Protein AF-A0A8J6RY42-F1 (afdb_monomer)

Solvent-accessible surface area (backbone atoms only — not comparable to full-atom values): 26433 Å² total; per-residue (Å²): 129,59,73,69,58,54,54,53,49,52,54,53,62,71,69,43,53,71,68,56,47,50,53,49,51,55,52,46,40,74,73,33,68,67,54,31,52,54,47,61,75,73,47,91,70,58,64,72,60,50,73,63,55,78,85,53,70,68,60,52,53,48,51,52,50,54,50,51,51,50,52,55,53,48,55,57,53,58,75,72,56,87,81,61,94,65,78,76,63,89,75,69,76,57,59,70,60,52,53,50,53,62,56,40,70,74,48,46,48,71,54,28,33,58,48,25,48,48,48,38,50,54,53,33,53,54,33,69,76,46,98,63,91,75,60,49,70,61,34,23,49,24,39,38,51,25,17,52,32,55,38,67,64,69,65,58,66,83,71,42,50,66,60,52,52,55,47,58,59,49,67,72,39,71,41,49,84,44,84,57,39,48,57,22,44,52,51,16,53,54,57,51,47,83,51,73,69,40,41,56,51,51,38,60,50,40,76,74,46,89,54,90,61,30,63,59,54,39,22,51,42,25,52,76,65,67,36,62,67,61,18,49,57,45,42,70,74,55,68,83,51,74,67,44,35,49,53,54,18,49,52,27,48,74,74,65,38,62,65,59,19,50,50,35,48,50,49,50,53,52,50,59,71,65,48,75,72,72,58,80,92,68,66,52,93,84,72,62,80,66,50,75,61,45,69,68,36,64,60,59,53,53,49,33,51,50,24,55,74,71,66,36,59,68,62,23,41,54,42,52,51,49,42,25,64,53,23,75,36,41,57,65,60,50,51,55,45,46,57,44,22,57,74,73,72,48,32,76,64,53,49,56,52,48,55,59,40,12,61,86,37,66,53,35,42,35,50,42,25,54,73,74,62,37,53,67,61,23,50,50,54,39,58,77,41,64,87,46,82,90,41,51,66,44,34,50,53,40,24,63,72,28,39,90,84,40,44,69,58,17,43,51,48,36,50,52,51,25,49,57,24,49,72,68,72,43,66,70,35,24,49,53,18,34,54,36,48,48,54,44,44,48,44,25,50,73,73,67,63,34,60,66,60,40,53,49,53,57,49,49,55,52,65,76,45,73,84,42,61,62,48,54,57,52,48,66,84,110

Secondary structure (DSSP, 8-state):
--HHHHHHHHHHHHHS-HHHHHHHHHHHHHH-HHHHHHHHHHS---HHHHTTS---HHHHHHHHHHHHHHHHHHHHHHTT-TT------TT---HHHHHHHHHHTTS-HHHHHHHHHHHHHHHHHHHHHS----SHHHHHHHHHHHHHHHHHTT--HHHHHHHHHHHHHHTTSGGGGSTTHHHHHHHHHHHH--SHHHHHHHHHHHTT---TTHHHHHHHHHHHTT-HHHHHHHHHH---SHHHHHHHHHHHHHTT-HHHHHHHHHHHHHHHHHS-PPPGGG--TTTS--GGGGGG-HHHHHHHHHHHHHT-HHHHHHHHHHHHHHS---HHHHHHHHHHHHHHT-HHHHHHHHHHHHTT-HHHHHHHHHHTT-HHHHHHHHHHTTT-GGGHHHHHHHHHHHTTTSHHHHHHHHHHHHHHHHHT-SHHHHHHHHHHHHHHHHIIIIIS--HHHHHHHHHHHHHH-TT-HHHHHHGGG-

Radius of gyration: 33.32 Å; Cα contacts (8 Å, |Δi|>4): 434; chains: 1; bounding box: 66×70×90 Å

Mean predicted aligned error: 9.35 Å

Structure (mmCIF, N/CA/C/O backbone):
data_AF-A0A8J6RY42-F1
#
_entry.id   AF-A0A8J6RY42-F1
#
loop_
_atom_site.group_PDB
_atom_site.id
_atom_site.type_symbol
_atom_site.label_atom_id
_atom_site.label_alt_id
_atom_site.label_comp_id
_atom_site.label_asym_id
_atom_site.label_entity_id
_atom_site.label_seq_id
_atom_site.pdbx_PDB_ins_code
_atom_site.Cartn_x
_atom_site.Cartn_y
_atom_site.Cartn_z
_atom_site.occupancy
_atom_site.B_iso_or_equiv
_atom_site.auth_seq_id
_atom_site.auth_comp_id
_atom_site.auth_asym_id
_atom_site.auth_atom_id
_atom_site.pdbx_PDB_model_num
ATOM 1 N N . MET A 1 1 ? 4.044 40.473 21.840 1.00 55.53 1 MET A N 1
ATOM 2 C CA . MET A 1 1 ? 4.319 41.115 23.145 1.00 55.53 1 MET A CA 1
ATOM 3 C C . MET A 1 1 ? 5.813 41.339 23.256 1.00 55.53 1 MET A C 1
ATOM 5 O O . MET A 1 1 ? 6.560 40.409 22.977 1.00 55.53 1 MET A O 1
ATOM 9 N N . ASP A 1 2 ? 6.252 42.542 23.623 1.00 74.31 2 ASP A N 1
ATOM 10 C CA . ASP A 1 2 ? 7.670 42.804 23.901 1.00 74.31 2 ASP A CA 1
ATOM 11 C C . ASP A 1 2 ? 8.119 41.968 25.107 1.00 74.31 2 ASP A C 1
ATOM 13 O O . ASP A 1 2 ? 7.353 41.820 26.061 1.00 74.31 2 ASP A O 1
ATOM 17 N N . ALA A 1 3 ? 9.352 41.449 25.106 1.00 71.88 3 ALA A N 1
ATOM 18 C CA . ALA A 1 3 ? 9.862 40.565 26.167 1.00 71.88 3 ALA A CA 1
ATOM 19 C C . ALA A 1 3 ? 9.636 41.128 27.589 1.00 71.88 3 ALA A C 1
ATOM 21 O O . ALA A 1 3 ? 9.275 40.393 28.504 1.00 71.88 3 ALA A O 1
ATOM 22 N N . ASN A 1 4 ? 9.719 42.453 27.747 1.00 75.50 4 ASN A N 1
ATOM 23 C CA . ASN A 1 4 ? 9.466 43.141 29.017 1.00 75.50 4 ASN A CA 1
ATOM 24 C C . ASN A 1 4 ? 8.006 43.047 29.501 1.00 75.50 4 ASN A C 1
ATOM 26 O O . ASN A 1 4 ? 7.762 43.033 30.706 1.00 75.50 4 ASN A O 1
ATOM 30 N N . THR A 1 5 ? 7.031 42.973 28.590 1.00 75.69 5 THR A N 1
ATOM 31 C CA . THR A 1 5 ? 5.607 42.831 28.950 1.00 75.69 5 THR A CA 1
ATOM 32 C C . THR A 1 5 ? 5.255 41.420 29.414 1.00 75.69 5 THR A C 1
ATOM 34 O O . THR A 1 5 ? 4.429 41.282 30.312 1.00 75.69 5 THR A O 1
ATOM 37 N N . SER A 1 6 ? 5.923 40.388 28.881 1.00 82.75 6 SER A N 1
ATOM 38 C CA . SER A 1 6 ? 5.741 39.002 29.342 1.00 82.75 6 SER A CA 1
ATOM 39 C C . SER A 1 6 ? 6.240 38.835 30.777 1.00 82.75 6 SER A C 1
ATOM 41 O O . SER A 1 6 ? 5.517 38.338 31.635 1.00 82.75 6 SER A O 1
ATOM 43 N N . THR A 1 7 ? 7.437 39.354 31.074 1.00 88.44 7 THR A N 1
ATOM 44 C CA . THR A 1 7 ? 8.045 39.247 32.409 1.00 88.44 7 THR A CA 1
ATOM 45 C C . THR A 1 7 ? 7.252 39.994 33.484 1.00 88.44 7 THR A C 1
ATOM 47 O O . THR A 1 7 ? 7.111 39.500 34.600 1.00 88.44 7 THR A O 1
ATOM 50 N N . ALA A 1 8 ? 6.703 41.171 33.165 1.00 88.38 8 ALA A N 1
ATOM 51 C CA . ALA A 1 8 ? 5.880 41.926 34.109 1.00 88.38 8 ALA A CA 1
ATOM 52 C C . ALA A 1 8 ? 4.547 41.219 34.418 1.00 88.38 8 ALA A C 1
ATOM 54 O O . ALA A 1 8 ? 4.110 41.212 35.570 1.00 88.38 8 ALA A O 1
ATOM 55 N N . LEU A 1 9 ? 3.919 40.601 33.409 1.00 86.12 9 LEU A N 1
ATOM 56 C CA . LEU A 1 9 ? 2.685 39.834 33.582 1.00 86.12 9 LEU A CA 1
ATOM 57 C C . LEU A 1 9 ? 2.920 38.576 34.425 1.00 86.12 9 LEU A C 1
ATOM 59 O O . LEU A 1 9 ? 2.167 38.330 35.362 1.00 86.12 9 LEU A O 1
ATOM 63 N N . GLU A 1 10 ? 3.987 37.824 34.148 1.00 91.06 10 GLU A N 1
ATOM 64 C CA . GLU A 1 10 ? 4.369 36.656 34.949 1.00 91.06 10 GLU A CA 1
ATOM 65 C C . GLU A 1 10 ? 4.585 37.033 36.416 1.00 91.06 10 GLU A C 1
ATOM 67 O O . GLU A 1 10 ? 3.999 36.418 37.307 1.00 91.06 10 GLU A O 1
ATOM 72 N N . GLN A 1 11 ? 5.358 38.089 36.687 1.00 92.56 11 GLN A N 1
ATOM 73 C CA . GLN A 1 11 ? 5.593 38.565 38.053 1.00 92.56 11 GLN A CA 1
ATOM 74 C C . GLN A 1 11 ? 4.293 38.967 38.757 1.00 92.56 11 GLN A C 1
ATOM 76 O O . GLN A 1 11 ? 4.109 38.634 39.928 1.00 92.56 11 GLN A O 1
ATOM 81 N N . ALA A 1 12 ? 3.381 39.640 38.049 1.00 91.75 12 ALA A N 1
ATOM 82 C CA . ALA A 1 12 ? 2.083 40.022 38.591 1.00 91.75 12 ALA A CA 1
ATOM 83 C C . ALA A 1 12 ? 1.212 38.800 38.919 1.00 91.75 12 ALA A C 1
ATOM 85 O O . ALA A 1 12 ? 0.668 38.731 40.017 1.00 91.75 12 ALA A O 1
ATOM 86 N N . LEU A 1 13 ? 1.125 37.818 38.014 1.00 92.00 13 LEU A N 1
ATOM 87 C CA . LEU A 1 13 ? 0.364 36.582 38.230 1.00 92.00 13 LEU A CA 1
ATOM 88 C C . LEU A 1 13 ? 0.940 35.749 39.382 1.00 92.00 13 LEU A C 1
ATOM 90 O O . LEU A 1 13 ? 0.184 35.206 40.181 1.00 92.00 13 LEU A O 1
ATOM 94 N N . THR A 1 14 ? 2.269 35.698 39.514 1.00 94.00 14 THR A N 1
ATOM 95 C CA . THR A 1 14 ? 2.946 34.941 40.585 1.00 94.00 14 THR A CA 1
ATOM 96 C C . THR A 1 14 ? 2.778 35.598 41.959 1.00 94.00 14 THR A C 1
ATOM 98 O O . THR A 1 14 ? 2.860 34.929 42.986 1.00 94.00 14 THR A O 1
ATOM 101 N N . ALA A 1 15 ? 2.552 36.914 41.992 1.00 94.12 15 ALA A N 1
ATOM 102 C CA . ALA A 1 15 ? 2.327 37.674 43.218 1.00 94.12 15 ALA A CA 1
ATOM 103 C C . ALA A 1 15 ? 0.862 37.655 43.697 1.00 94.12 15 ALA A C 1
ATOM 105 O O . ALA A 1 15 ? 0.603 38.053 44.835 1.00 94.12 15 ALA A O 1
ATOM 106 N N . MET A 1 16 ? -0.088 37.218 42.860 1.00 96.31 16 MET A N 1
ATOM 107 C CA . MET A 1 16 ? -1.500 37.102 43.239 1.00 96.31 16 MET A CA 1
ATOM 108 C C . MET A 1 16 ? -1.705 35.986 44.263 1.00 96.31 16 MET A C 1
ATOM 110 O O . MET A 1 16 ? -1.094 34.919 44.191 1.00 96.31 16 MET A O 1
ATOM 114 N N . SER A 1 17 ? -2.626 36.197 45.203 1.00 95.88 17 SER A N 1
ATOM 115 C CA . SER A 1 17 ? -3.107 35.101 46.041 1.00 95.88 17 SER A CA 1
ATOM 116 C C . SER A 1 17 ? -3.856 34.062 45.197 1.00 95.88 17 SER A C 1
ATOM 118 O O . SER A 1 17 ? -4.417 34.379 44.147 1.00 95.88 17 SER A O 1
ATOM 120 N N . HIS A 1 18 ? -3.944 32.818 45.681 1.00 90.25 18 HIS A N 1
ATOM 121 C CA . HIS A 1 18 ? -4.693 31.763 44.984 1.00 90.25 18 HIS A CA 1
ATOM 122 C C . HIS A 1 18 ? -6.144 32.168 44.673 1.00 90.25 18 HIS A C 1
ATOM 124 O O . HIS A 1 18 ? -6.662 31.818 43.618 1.00 90.25 18 HIS A O 1
ATOM 130 N N . GLN A 1 19 ? -6.795 32.929 45.562 1.00 89.81 19 GLN A N 1
ATOM 131 C CA . GLN A 1 19 ? -8.170 33.385 45.355 1.00 89.81 19 GLN A CA 1
ATOM 132 C C . GLN A 1 19 ? -8.270 34.449 44.255 1.00 89.81 19 GLN A C 1
ATOM 134 O O . GLN A 1 19 ? -9.203 34.419 43.456 1.00 89.81 19 GLN A O 1
ATOM 139 N N . GLU A 1 20 ? -7.324 35.389 44.206 1.00 89.94 20 GLU A N 1
ATOM 140 C CA . GLU A 1 20 ? -7.275 36.421 43.164 1.00 89.94 20 GLU A CA 1
ATOM 141 C C . GLU A 1 20 ? -6.980 35.806 41.800 1.00 89.94 20 GLU A C 1
ATOM 143 O O . GLU A 1 20 ? -7.658 36.134 40.828 1.00 89.94 20 GLU A O 1
ATOM 148 N N . LEU A 1 21 ? -6.039 34.860 41.751 1.00 93.25 21 LEU A N 1
ATOM 149 C CA . LEU A 1 21 ? -5.715 34.124 40.536 1.00 93.25 21 LEU A CA 1
ATOM 150 C C . LEU A 1 21 ? -6.915 33.302 40.052 1.00 93.25 21 LEU A C 1
ATOM 152 O O . LEU A 1 21 ? -7.262 33.364 38.877 1.00 93.25 21 LEU A O 1
ATOM 156 N N . LEU A 1 22 ? -7.602 32.591 40.953 1.00 88.06 22 LEU A N 1
ATOM 157 C CA . LEU A 1 22 ? -8.802 31.829 40.609 1.00 88.06 22 LEU A CA 1
ATOM 158 C C . LEU A 1 22 ? -9.918 32.736 40.074 1.00 88.06 22 LEU A C 1
ATOM 160 O O . LEU A 1 22 ? -10.519 32.429 39.049 1.00 88.06 22 LEU A O 1
ATOM 164 N N . ASN A 1 23 ? -10.175 33.872 40.726 1.00 89.12 23 ASN A N 1
ATOM 165 C CA . ASN A 1 23 ? -11.180 34.831 40.270 1.00 89.12 23 ASN A CA 1
ATOM 166 C C . ASN A 1 23 ? -10.819 35.431 38.904 1.00 89.12 23 ASN A C 1
ATOM 168 O O . ASN A 1 23 ? -11.701 35.611 38.066 1.00 89.12 23 ASN A O 1
ATOM 172 N N . LEU A 1 24 ? -9.537 35.724 38.669 1.00 91.50 24 LEU A N 1
ATOM 173 C CA . LEU A 1 24 ? -9.050 36.201 37.378 1.00 91.50 24 LEU A CA 1
ATOM 174 C C . LEU A 1 24 ? -9.250 35.140 36.294 1.00 91.50 24 LEU A C 1
ATOM 176 O O . LEU A 1 24 ? -9.774 35.463 35.235 1.00 91.50 24 LEU A O 1
ATOM 180 N N . ILE A 1 25 ? -8.899 33.883 36.573 1.00 90.62 25 ILE A N 1
ATOM 181 C CA . ILE A 1 25 ? -9.098 32.754 35.657 1.00 90.62 25 ILE A CA 1
ATOM 182 C C . ILE A 1 25 ? -10.587 32.574 35.335 1.00 90.62 25 ILE A C 1
ATOM 184 O O . ILE A 1 25 ? -10.945 32.475 34.164 1.00 90.62 25 ILE A O 1
ATOM 188 N N . ILE A 1 26 ? -11.469 32.594 36.341 1.00 83.81 26 ILE A N 1
ATOM 189 C CA . ILE A 1 26 ? -12.925 32.509 36.141 1.00 83.81 26 ILE A CA 1
ATOM 190 C C . ILE A 1 26 ? -13.407 33.665 35.259 1.00 83.81 26 ILE A C 1
ATOM 192 O O . ILE A 1 26 ? -14.120 33.438 34.284 1.00 83.81 26 ILE A O 1
ATOM 196 N N . ASN A 1 27 ? -12.980 34.894 35.547 1.00 86.06 27 ASN A N 1
ATOM 197 C CA . ASN A 1 27 ? -13.399 36.066 34.785 1.00 86.06 27 ASN A CA 1
ATOM 198 C C . ASN A 1 27 ? -12.903 36.007 33.331 1.00 86.06 27 ASN A C 1
ATOM 200 O O . ASN A 1 27 ? -13.699 36.139 32.404 1.00 86.06 27 ASN A O 1
ATOM 204 N N . LEU A 1 28 ? -11.619 35.709 33.118 1.00 85.75 28 LEU A N 1
ATOM 205 C CA . LEU A 1 28 ? -11.042 35.558 31.782 1.00 85.75 28 LEU A CA 1
ATOM 206 C C . L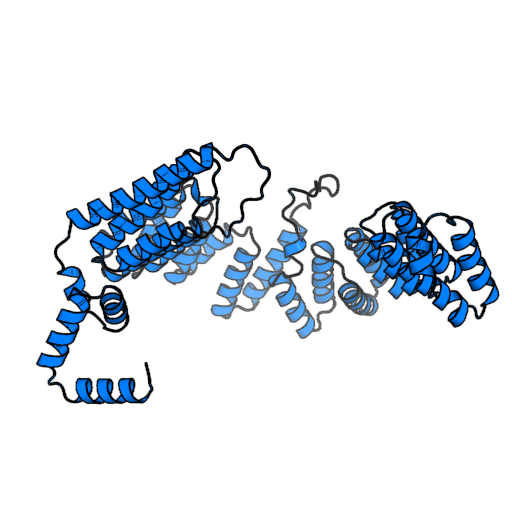EU A 1 28 ? -11.719 34.427 31.008 1.00 85.75 28 LEU A C 1
ATOM 208 O O . LEU A 1 28 ? -12.093 34.625 29.861 1.00 85.75 28 LEU A O 1
ATOM 212 N N . SER A 1 29 ? -11.974 33.279 31.642 1.00 76.94 29 SER A N 1
ATOM 213 C CA . SER A 1 29 ? -12.685 32.170 30.991 1.00 76.94 29 SER A CA 1
ATOM 214 C C . SER A 1 29 ? -14.130 32.521 30.624 1.00 76.94 29 SER A C 1
ATOM 216 O O . SER A 1 29 ? -14.667 31.967 29.665 1.00 76.94 29 SER A O 1
ATOM 218 N N . SER A 1 30 ? -14.771 33.452 31.336 1.00 66.56 30 SER A N 1
ATOM 219 C CA . SER A 1 30 ? -16.119 33.924 31.003 1.00 66.56 30 SER A CA 1
ATOM 220 C C . SER A 1 30 ? -16.152 34.882 29.807 1.00 66.56 30 SER A C 1
ATOM 222 O O . SER A 1 30 ? -17.160 34.916 29.105 1.00 66.56 30 SER A O 1
ATOM 224 N N . ILE A 1 31 ? -15.056 35.605 29.557 1.00 74.56 31 ILE A N 1
ATOM 225 C CA . ILE A 1 31 ? -14.965 36.657 28.534 1.00 74.56 31 ILE A CA 1
ATOM 226 C C . ILE A 1 31 ? -14.296 36.149 27.248 1.00 74.56 31 ILE A C 1
ATOM 228 O O . ILE A 1 31 ? -14.751 36.483 26.160 1.00 74.56 31 ILE A O 1
ATOM 232 N N . GLU A 1 32 ? -13.254 35.325 27.364 1.00 83.81 32 GLU A N 1
ATOM 233 C CA . GLU A 1 32 ? -12.395 34.914 26.249 1.00 83.81 32 GLU A CA 1
ATOM 234 C C . GLU A 1 32 ? -12.536 33.409 25.972 1.00 83.81 32 GLU A C 1
ATOM 236 O O . GLU A 1 32 ? -12.122 32.565 26.776 1.00 83.81 32 GLU A O 1
ATOM 241 N N . ALA A 1 33 ? -13.111 33.062 24.815 1.00 63.72 33 ALA A N 1
ATOM 242 C CA . ALA A 1 33 ? -13.349 31.671 24.419 1.00 63.72 33 ALA A CA 1
ATOM 243 C C . ALA A 1 33 ? -12.039 30.878 24.257 1.00 63.72 33 ALA A C 1
ATOM 245 O O . ALA A 1 33 ? -11.933 29.759 24.761 1.00 63.72 33 ALA A O 1
ATOM 246 N N . ASP A 1 34 ? -11.009 31.483 23.656 1.00 63.09 34 ASP A N 1
ATOM 247 C CA . ASP A 1 34 ? -9.692 30.855 23.494 1.00 63.09 34 ASP A CA 1
ATOM 248 C C . ASP A 1 34 ? -9.009 30.580 24.834 1.00 63.09 34 ASP A C 1
ATOM 250 O O . ASP A 1 34 ? -8.434 29.510 25.039 1.00 63.09 34 ASP A O 1
ATOM 254 N N . PHE A 1 35 ? -9.117 31.510 25.787 1.00 77.88 35 PHE A N 1
ATOM 255 C CA . PHE A 1 35 ? -8.577 31.306 27.128 1.00 77.88 35 PHE A CA 1
ATOM 256 C C . PHE A 1 35 ? -9.300 30.165 27.846 1.00 77.88 35 PHE A C 1
ATOM 258 O O . PHE A 1 35 ? -8.651 29.332 28.475 1.00 77.88 35 PHE A O 1
ATOM 265 N N . ARG A 1 36 ? -10.634 30.083 27.722 1.00 77.75 36 ARG A N 1
ATOM 266 C CA . ARG A 1 36 ? -11.413 28.952 28.245 1.00 77.75 36 ARG A CA 1
ATOM 267 C C . ARG A 1 36 ? -10.942 27.635 27.633 1.00 77.75 36 ARG A C 1
ATOM 269 O O . ARG A 1 36 ? -10.712 26.692 28.381 1.00 77.75 36 ARG A O 1
ATOM 276 N N . ARG A 1 37 ? -10.751 27.580 26.313 1.00 67.06 37 ARG A N 1
ATOM 277 C CA . ARG A 1 37 ? -10.263 26.386 25.609 1.00 67.06 37 ARG A CA 1
ATOM 278 C C . ARG A 1 37 ? -8.889 25.946 26.120 1.00 67.06 37 ARG A C 1
ATOM 280 O O . ARG A 1 37 ? -8.731 24.799 26.525 1.00 67.06 37 ARG A O 1
ATOM 287 N N . ILE A 1 38 ? -7.924 26.867 26.191 1.00 72.94 38 ILE A N 1
ATOM 288 C CA . ILE A 1 38 ? -6.573 26.587 26.710 1.00 72.94 38 ILE A CA 1
ATOM 289 C C . ILE A 1 38 ? -6.638 26.125 28.169 1.00 72.94 38 ILE A C 1
ATOM 291 O O . ILE A 1 38 ? -5.948 25.180 28.551 1.00 72.94 38 ILE A O 1
ATOM 295 N N . LEU A 1 39 ? -7.478 26.757 28.988 1.00 81.38 39 LEU A N 1
ATOM 296 C CA . LEU A 1 39 ? -7.656 26.382 30.385 1.00 81.38 39 LEU A CA 1
ATOM 297 C C . LEU A 1 39 ? -8.209 24.957 30.519 1.00 81.38 39 LEU A C 1
ATOM 299 O O . LEU A 1 39 ? -7.649 24.167 31.271 1.00 81.38 39 LEU A O 1
ATOM 303 N N . LEU A 1 40 ? -9.264 24.612 29.777 1.00 66.88 40 LEU A N 1
ATOM 304 C CA . LEU A 1 40 ? -9.854 23.268 29.787 1.00 66.88 40 LEU A CA 1
ATOM 305 C C . LEU A 1 40 ? -8.865 22.202 29.294 1.00 66.88 40 LEU A C 1
ATOM 307 O O . LEU A 1 40 ? -8.843 21.104 29.839 1.00 66.88 40 LEU A O 1
ATOM 311 N N . ALA A 1 41 ? -8.013 22.535 28.321 1.00 66.12 41 ALA A N 1
ATOM 312 C CA . ALA A 1 41 ? -6.989 21.625 27.811 1.00 66.12 41 ALA A CA 1
ATOM 313 C C . ALA A 1 41 ? -5.845 21.364 28.811 1.00 66.12 41 ALA A C 1
ATOM 315 O O . ALA A 1 41 ? -5.214 20.312 28.765 1.00 66.12 41 ALA A O 1
ATOM 316 N N . ASN A 1 42 ? -5.561 22.311 29.712 1.00 76.56 42 ASN A N 1
ATOM 317 C CA . ASN A 1 42 ? -4.405 22.245 30.616 1.00 76.56 42 ASN A CA 1
ATOM 318 C C . ASN A 1 42 ? -4.770 21.976 32.084 1.00 76.56 42 ASN A C 1
ATOM 320 O O . ASN A 1 42 ? -3.884 21.742 32.907 1.00 76.56 42 ASN A O 1
ATOM 324 N N . VAL A 1 43 ? -6.055 22.010 32.440 1.00 79.12 43 VAL A N 1
ATOM 325 C CA . VAL A 1 43 ? -6.535 21.736 33.797 1.00 79.12 43 VAL A CA 1
ATOM 326 C C . VAL A 1 43 ? -7.197 20.363 33.833 1.00 79.12 43 VAL A C 1
ATOM 328 O O . VAL A 1 43 ? -8.210 20.137 33.180 1.00 79.12 43 VAL A O 1
ATOM 331 N N . SER A 1 44 ? -6.670 19.448 34.652 1.00 64.75 44 SER A N 1
ATOM 332 C CA . SER A 1 44 ? -7.326 18.163 34.919 1.00 64.75 44 SER A CA 1
ATOM 333 C C . SER A 1 44 ? -8.612 18.387 35.719 1.00 64.75 44 SER A C 1
ATOM 335 O O . SER A 1 44 ? -8.591 18.506 36.946 1.00 64.75 44 SER A O 1
ATOM 337 N N . ILE A 1 45 ? -9.746 18.475 35.029 1.00 66.50 45 ILE A N 1
ATOM 338 C CA . ILE A 1 45 ? -11.061 18.551 35.668 1.00 66.50 45 ILE A CA 1
ATOM 339 C C . ILE A 1 45 ? -11.432 17.152 36.159 1.00 66.50 45 ILE A C 1
ATOM 341 O O . ILE A 1 45 ? -11.378 16.189 35.398 1.00 66.50 45 ILE A O 1
ATOM 345 N N . SER A 1 46 ? -11.819 17.031 37.433 1.00 60.03 46 SER A N 1
ATOM 346 C CA . SER A 1 46 ? -12.349 15.762 37.947 1.00 60.03 46 SER A CA 1
ATOM 347 C C . SER A 1 46 ? -13.582 15.351 37.125 1.00 60.03 46 SER A C 1
ATOM 349 O O . SER A 1 46 ? -14.485 16.182 36.970 1.00 60.03 46 SER A O 1
ATOM 351 N N . PRO A 1 47 ? -13.689 14.089 36.664 1.00 53.31 47 PRO A N 1
ATOM 352 C CA . PRO A 1 47 ? -14.862 13.584 35.940 1.00 53.31 47 PRO A CA 1
ATOM 353 C C . PRO A 1 47 ? -16.188 13.875 36.658 1.00 53.31 47 PRO A C 1
ATOM 355 O O . PRO A 1 47 ? -17.200 14.169 36.031 1.00 53.31 47 PRO A O 1
ATOM 358 N N . GLN A 1 48 ? -16.161 13.911 37.993 1.00 58.16 48 GLN A N 1
ATOM 359 C CA . GLN A 1 48 ? -17.317 14.218 38.839 1.00 58.16 48 GLN A CA 1
ATOM 360 C C . GLN A 1 48 ? -17.865 15.636 38.623 1.00 58.16 48 GLN A C 1
ATOM 362 O O . GLN A 1 48 ? -19.062 15.851 38.770 1.00 58.16 48 GLN A O 1
ATOM 367 N N . ILE A 1 49 ? -17.013 16.610 38.284 1.00 63.41 49 ILE A N 1
ATOM 368 C CA . ILE A 1 49 ? -17.428 17.997 38.021 1.00 63.41 49 ILE A CA 1
ATOM 369 C C . ILE A 1 49 ? -18.045 18.106 36.623 1.00 63.41 49 ILE A C 1
ATOM 371 O O . ILE A 1 49 ? -19.049 18.796 36.452 1.00 63.41 49 ILE A O 1
ATOM 375 N N . LEU A 1 50 ? -17.487 17.396 35.637 1.00 54.81 50 LEU A N 1
ATOM 376 C CA . LEU A 1 50 ? -18.035 17.345 34.276 1.00 54.81 50 LEU A CA 1
ATOM 377 C C . LEU A 1 50 ? -19.417 16.682 34.254 1.00 54.81 50 LEU A C 1
ATOM 379 O O . LEU A 1 50 ? -20.323 17.185 33.597 1.00 54.81 50 LEU A O 1
ATOM 383 N N . GLN A 1 51 ? -19.606 15.623 35.044 1.00 56.62 51 GLN A N 1
ATOM 384 C CA . GLN A 1 51 ? -20.897 14.947 35.215 1.00 56.62 51 GLN A CA 1
ATOM 385 C C . GLN A 1 51 ? -21.942 15.789 35.973 1.00 56.62 51 GLN A C 1
ATOM 387 O O . GLN A 1 51 ? -23.132 15.493 35.908 1.00 56.62 51 GLN A O 1
ATOM 392 N N . GLN A 1 52 ? -21.522 16.826 36.706 1.00 63.97 52 GLN A N 1
ATOM 393 C CA . GLN A 1 52 ? -22.411 17.695 37.489 1.00 63.97 52 GLN A CA 1
ATOM 394 C C . GLN A 1 52 ? -22.838 18.970 36.753 1.00 63.97 52 GLN A C 1
ATOM 396 O O . GLN A 1 52 ? -23.653 19.727 37.288 1.00 63.97 52 GLN A O 1
ATOM 401 N N . GLN A 1 53 ? -22.314 19.237 35.551 1.00 62.38 53 GLN A N 1
ATOM 402 C CA . GLN A 1 53 ? -22.812 20.358 34.763 1.00 62.38 53 GLN A CA 1
ATOM 403 C C . GLN A 1 53 ? -24.272 20.099 34.372 1.00 62.38 53 GLN A C 1
ATOM 405 O O . GLN A 1 53 ? -24.596 19.013 33.891 1.00 62.38 53 GLN A O 1
ATOM 410 N N . PRO A 1 54 ? -25.177 21.068 34.588 1.00 69.25 54 PRO A N 1
ATOM 411 C CA . PRO A 1 54 ? -26.541 20.918 34.126 1.00 69.25 54 PRO A CA 1
ATOM 412 C C . PRO A 1 54 ? -26.523 20.800 32.603 1.00 69.25 54 PRO A C 1
ATOM 414 O O . PRO A 1 54 ? -25.909 21.626 31.925 1.00 69.25 54 PRO A O 1
ATOM 417 N N . VAL A 1 55 ? -27.224 19.789 32.091 1.00 75.06 55 VAL A N 1
ATOM 418 C CA . VAL A 1 55 ? -27.558 19.667 30.668 1.00 75.06 55 VAL A CA 1
ATOM 419 C C . VAL A 1 55 ? -28.059 21.028 30.191 1.00 75.06 55 VAL A C 1
ATOM 421 O O . VAL A 1 55 ? -28.874 21.659 30.879 1.00 75.06 55 VAL A O 1
ATOM 424 N N . SER A 1 56 ? -27.586 21.487 29.032 1.00 81.06 56 SER A N 1
ATOM 425 C CA . SER A 1 56 ? -28.038 22.745 28.437 1.00 81.06 56 SER A CA 1
ATOM 426 C C . SER A 1 56 ? -28.816 22.470 27.148 1.00 81.06 56 SER A C 1
ATOM 428 O O . SER A 1 56 ? -28.291 22.669 26.048 1.00 81.06 56 SER A O 1
ATOM 430 N N . PRO A 1 57 ? -30.102 22.061 27.239 1.00 86.31 57 PRO A N 1
ATOM 431 C CA . PRO A 1 57 ? -30.881 21.658 26.070 1.00 86.31 57 PRO A CA 1
ATOM 432 C C . PRO A 1 57 ? -30.972 22.742 24.994 1.00 86.31 57 PRO A C 1
ATOM 434 O O . PRO A 1 57 ? -31.143 22.437 23.820 1.00 86.31 57 PRO A O 1
ATOM 437 N N . GLN A 1 58 ? -30.885 24.020 25.381 1.00 90.44 58 GLN A N 1
ATOM 438 C CA . GLN A 1 58 ? -30.929 25.137 24.437 1.00 90.44 58 GLN A CA 1
ATOM 439 C C . GLN A 1 58 ? -29.644 25.256 23.617 1.00 90.44 58 GLN A C 1
ATOM 441 O O . GLN A 1 58 ? -29.726 25.555 22.430 1.00 90.44 58 GLN A O 1
ATOM 446 N N . VAL A 1 59 ? -28.485 25.007 24.234 1.00 90.56 59 VAL A N 1
ATOM 447 C CA . VAL A 1 59 ? -27.191 25.066 23.547 1.00 90.56 59 VAL A CA 1
ATOM 448 C C . VAL A 1 59 ? -27.071 23.891 22.584 1.00 90.56 59 VAL A C 1
ATOM 450 O O . VAL A 1 59 ? -26.845 24.120 21.402 1.00 90.56 59 VAL A O 1
ATOM 453 N N . VAL A 1 60 ? -27.348 22.663 23.035 1.00 93.00 60 VAL A N 1
ATOM 454 C CA . VAL A 1 60 ? -27.349 21.470 22.164 1.00 93.00 60 VAL A CA 1
ATOM 455 C C . VAL A 1 60 ? -28.312 21.636 20.992 1.00 93.00 60 VAL A C 1
ATOM 457 O O . VAL A 1 60 ? -27.953 21.390 19.845 1.00 93.00 60 VAL A O 1
ATOM 460 N N . LYS A 1 61 ? -29.527 22.137 21.251 1.00 94.94 61 LYS A N 1
ATOM 461 C CA . LYS A 1 61 ? -30.505 22.413 20.192 1.00 94.94 61 LYS A CA 1
ATOM 462 C C . LYS A 1 61 ? -29.994 23.432 19.170 1.00 94.94 61 LYS A C 1
ATOM 464 O O . LYS A 1 61 ? -30.336 23.316 17.996 1.00 94.94 61 LYS A O 1
ATOM 469 N N . GLN A 1 62 ? -29.224 24.428 19.604 1.00 95.38 62 GLN A N 1
ATOM 470 C CA . GLN A 1 62 ? -28.623 25.404 18.700 1.00 95.38 62 GLN A CA 1
ATOM 471 C C . GLN A 1 62 ? -27.520 24.759 17.850 1.00 95.38 62 GLN A C 1
ATOM 473 O O . GLN A 1 62 ? -27.580 24.891 16.635 1.00 95.38 62 GLN A O 1
ATOM 478 N N . PHE A 1 63 ? -26.616 23.974 18.450 1.00 95.62 63 PHE A N 1
ATOM 479 C CA . PHE A 1 63 ? -25.597 23.216 17.708 1.00 95.62 63 PHE A CA 1
ATOM 480 C C . PHE A 1 63 ? -26.211 22.316 16.641 1.00 95.62 63 PHE A C 1
ATOM 482 O O . PHE A 1 63 ? -25.836 22.406 15.479 1.00 95.62 63 PHE A O 1
ATOM 489 N N . LYS A 1 64 ? -27.205 21.499 17.007 1.00 97.19 64 LYS A N 1
ATOM 490 C CA . LYS A 1 64 ? -27.879 20.608 16.053 1.00 97.19 64 LYS A CA 1
ATOM 491 C C . LYS A 1 64 ? -28.513 21.366 14.894 1.00 97.19 64 LYS A C 1
ATOM 493 O O . LYS A 1 64 ? -28.457 20.914 13.759 1.00 97.19 64 LYS A O 1
ATOM 498 N N . ARG A 1 65 ? -29.089 22.541 15.168 1.00 97.31 65 ARG A N 1
ATOM 499 C CA . ARG A 1 65 ? -29.643 23.408 14.126 1.00 97.31 65 ARG A CA 1
ATOM 500 C C . ARG A 1 65 ? -28.557 23.936 13.189 1.00 97.31 65 ARG A C 1
ATOM 502 O O . ARG A 1 65 ? -28.799 23.993 11.989 1.00 97.31 65 ARG A O 1
ATOM 509 N N . ASP A 1 66 ? -27.417 24.349 13.730 1.00 96.25 66 ASP A N 1
ATOM 510 C CA . ASP A 1 66 ? -26.309 24.884 12.937 1.00 96.25 66 ASP A CA 1
ATOM 511 C C . ASP A 1 66 ? -25.646 23.783 12.092 1.00 96.25 66 ASP A C 1
ATOM 513 O O . ASP A 1 66 ? -25.350 24.022 10.926 1.00 96.25 66 ASP A O 1
ATOM 517 N N . ILE A 1 67 ? -25.527 22.564 12.633 1.00 96.06 67 ILE A N 1
ATOM 518 C CA . ILE A 1 67 ? -25.051 21.371 11.914 1.00 96.06 67 ILE A CA 1
ATOM 519 C C . ILE A 1 67 ? -26.000 20.998 10.774 1.00 96.06 67 ILE A C 1
ATOM 521 O O . ILE A 1 67 ? -25.559 20.884 9.637 1.00 96.06 67 ILE A O 1
ATOM 525 N N . SER A 1 68 ? -27.302 20.856 11.044 1.00 96.06 68 SER A N 1
ATOM 526 C CA . SER A 1 68 ? -28.265 20.531 9.984 1.00 96.06 68 SER A CA 1
ATOM 527 C C . SER A 1 68 ? -28.279 21.604 8.898 1.00 96.06 68 SER A C 1
ATOM 529 O O . SER A 1 68 ? -28.234 21.277 7.725 1.00 96.06 68 SER A O 1
ATOM 531 N N . LYS A 1 69 ? -28.220 22.890 9.275 1.00 95.81 69 LYS A N 1
ATOM 532 C CA . LYS A 1 69 ? -28.121 23.983 8.299 1.00 95.81 69 LYS A CA 1
ATOM 533 C C . LYS A 1 69 ? -26.865 23.875 7.427 1.00 95.81 69 LYS A C 1
ATOM 535 O O . LYS A 1 69 ? -26.939 24.189 6.247 1.00 95.81 69 LYS A O 1
ATOM 540 N N . PHE A 1 70 ? -25.725 23.489 8.002 1.00 94.38 70 PHE A N 1
ATOM 541 C CA . PHE A 1 70 ? -24.492 23.285 7.243 1.00 94.38 70 PHE A CA 1
ATOM 542 C C . PHE A 1 70 ? -24.664 22.182 6.191 1.00 94.38 70 PHE A C 1
ATOM 544 O O . PHE A 1 70 ? -24.364 22.423 5.025 1.00 94.38 70 PHE A O 1
ATOM 551 N N . PHE A 1 71 ? -25.196 21.018 6.576 1.00 92.69 71 PHE A N 1
ATOM 552 C CA . PHE A 1 71 ? -25.416 19.909 5.644 1.00 92.69 71 PHE A CA 1
ATOM 553 C C . PHE A 1 71 ? -26.506 20.215 4.601 1.00 92.69 71 PHE A C 1
ATOM 555 O O . PHE A 1 71 ? -26.300 19.904 3.434 1.00 92.69 71 PHE A O 1
ATOM 562 N N . ASP A 1 72 ? -27.582 20.924 4.965 1.00 91.88 72 ASP A N 1
ATOM 563 C CA . ASP A 1 72 ? -28.595 21.404 4.008 1.00 91.88 72 ASP A CA 1
ATOM 564 C C . ASP A 1 72 ? -27.957 22.321 2.940 1.00 91.88 72 ASP A C 1
ATOM 566 O O . ASP A 1 72 ? -28.187 22.176 1.740 1.00 91.88 72 ASP A O 1
ATOM 570 N N . GLU A 1 73 ? -27.122 23.280 3.363 1.00 91.25 73 GLU A N 1
ATOM 571 C CA . GLU A 1 73 ? -26.417 24.188 2.446 1.00 91.25 73 GLU A CA 1
ATOM 572 C C . GLU A 1 73 ? -25.404 23.455 1.566 1.00 91.25 73 GLU A C 1
ATOM 574 O O . GLU A 1 73 ? -25.177 23.848 0.420 1.00 91.25 73 GLU A O 1
ATOM 579 N N . LEU A 1 74 ? -24.770 22.419 2.106 1.00 86.56 74 LEU A N 1
ATOM 580 C CA . LEU A 1 74 ? -23.827 21.587 1.381 1.00 86.56 74 LEU A CA 1
ATOM 581 C C . LEU A 1 74 ? -24.534 20.791 0.278 1.00 86.56 74 LEU A C 1
ATOM 583 O O . LEU A 1 74 ? -24.097 20.801 -0.874 1.00 86.56 74 LEU A O 1
ATOM 587 N N . GLU A 1 75 ? -25.655 20.162 0.618 1.00 86.69 75 GLU A N 1
ATOM 588 C CA . GLU A 1 75 ? -26.477 19.408 -0.318 1.00 86.69 75 GLU A CA 1
ATOM 589 C C . GLU A 1 75 ? -26.985 20.311 -1.456 1.00 86.69 75 GLU A C 1
ATOM 591 O O . GLU A 1 75 ? -26.933 19.950 -2.636 1.00 86.69 75 GLU A O 1
ATOM 596 N N . GLU A 1 76 ? -27.401 21.540 -1.127 1.00 86.88 76 GLU A N 1
ATOM 597 C CA . GLU A 1 76 ? -27.775 22.543 -2.124 1.00 86.88 76 GLU A CA 1
ATOM 598 C C . GLU A 1 76 ? -26.611 22.904 -3.058 1.00 86.88 76 GLU A C 1
ATOM 600 O O . GLU A 1 76 ? -26.845 23.047 -4.259 1.00 86.88 76 GLU A O 1
ATOM 605 N N . ARG A 1 77 ? -25.373 23.038 -2.555 1.00 83.12 77 ARG A N 1
ATOM 606 C CA . ARG A 1 77 ? -24.186 23.335 -3.386 1.00 83.12 77 ARG A CA 1
ATOM 607 C C . ARG A 1 77 ? -23.877 22.195 -4.354 1.00 83.12 77 ARG A C 1
ATOM 609 O O . ARG A 1 77 ? -23.670 22.468 -5.536 1.00 83.12 77 ARG A O 1
ATOM 616 N N . GLY A 1 78 ? -23.906 20.948 -3.877 1.00 75.62 78 GLY A N 1
ATOM 617 C CA . GLY A 1 78 ? -23.615 19.762 -4.689 1.00 75.62 78 GLY A CA 1
ATOM 618 C C . GLY A 1 78 ? -24.530 19.641 -5.910 1.00 75.62 78 GLY A C 1
ATOM 619 O O . GLY A 1 78 ? -24.063 19.418 -7.024 1.00 75.62 78 GLY A O 1
ATOM 620 N N . ARG A 1 79 ? -25.832 19.922 -5.753 1.00 73.00 79 ARG A N 1
ATOM 621 C CA . ARG A 1 79 ? -26.816 19.845 -6.854 1.00 73.00 79 ARG A CA 1
ATOM 622 C C . ARG A 1 79 ? -26.551 20.799 -8.029 1.00 73.00 79 ARG A C 1
ATOM 624 O O . ARG A 1 79 ? -27.142 20.609 -9.092 1.00 73.00 79 ARG A O 1
ATOM 631 N N . TYR A 1 80 ? -25.742 21.847 -7.862 1.00 64.88 80 TYR A N 1
ATOM 632 C CA . TYR A 1 80 ? -25.463 22.814 -8.933 1.00 64.88 80 TYR A CA 1
ATOM 633 C C . TYR A 1 80 ? -24.160 22.546 -9.697 1.00 64.88 80 TYR A C 1
ATOM 635 O O . TYR A 1 80 ? -23.989 23.145 -10.763 1.00 64.88 80 TYR A O 1
ATOM 643 N N . ASP A 1 81 ? -23.285 21.659 -9.210 1.00 60.75 81 ASP A N 1
ATOM 644 C CA . ASP A 1 81 ? -21.940 21.451 -9.779 1.00 60.75 81 ASP A CA 1
ATOM 645 C C . ASP A 1 81 ? -21.824 20.257 -10.747 1.00 60.75 81 ASP A C 1
ATOM 647 O O . ASP A 1 81 ? -20.738 19.916 -11.205 1.00 60.75 81 ASP A O 1
ATOM 651 N N . ASP A 1 82 ? -22.965 19.705 -11.173 1.00 55.28 82 ASP A N 1
ATOM 652 C CA . ASP A 1 82 ? -23.143 18.604 -12.146 1.00 55.28 82 ASP A CA 1
ATOM 653 C C . ASP A 1 82 ? -22.491 18.824 -13.540 1.00 55.28 82 ASP A C 1
ATOM 655 O O . ASP A 1 82 ? -22.693 18.039 -14.469 1.00 55.28 82 ASP A O 1
ATOM 659 N N . TYR A 1 83 ? -21.752 19.920 -13.748 1.00 55.69 83 TYR A N 1
ATOM 660 C CA . TYR A 1 83 ? -21.292 20.368 -15.063 1.00 55.69 83 TYR A CA 1
ATOM 661 C C . TYR A 1 83 ? -19.781 20.348 -15.306 1.00 55.69 83 TYR A C 1
ATOM 663 O O . TYR A 1 83 ? -19.384 20.666 -16.432 1.00 55.69 83 TYR A O 1
ATOM 671 N N . TYR A 1 84 ? -18.937 19.944 -14.352 1.00 52.47 84 TYR A N 1
ATOM 672 C CA . TYR A 1 84 ? -17.497 19.857 -14.612 1.00 52.47 84 TYR A CA 1
ATOM 673 C C . TYR A 1 84 ? -16.846 18.582 -14.065 1.00 52.47 84 TYR A C 1
ATOM 675 O O . TYR A 1 84 ? -16.947 18.287 -12.884 1.00 52.47 84 TYR A O 1
ATOM 683 N N . ASP A 1 85 ? -16.097 17.904 -14.950 1.00 57.66 85 ASP A N 1
ATOM 684 C CA . ASP A 1 85 ? -15.076 16.852 -14.728 1.00 57.66 85 ASP A CA 1
ATOM 685 C C . ASP A 1 85 ? -13.924 17.307 -13.791 1.00 57.66 85 ASP A C 1
ATOM 687 O O . ASP A 1 85 ? -12.773 16.889 -13.938 1.00 57.66 85 ASP A O 1
ATOM 691 N N . ASN A 1 86 ? -14.175 18.230 -12.862 1.00 55.81 86 ASN A N 1
ATOM 692 C CA . ASN A 1 86 ? -13.190 18.575 -11.856 1.00 55.81 86 ASN A CA 1
ATOM 693 C C . ASN A 1 86 ? -13.144 17.400 -10.885 1.00 55.81 86 ASN A C 1
ATOM 695 O O . ASN A 1 86 ? -14.086 17.177 -10.132 1.00 55.81 86 ASN A O 1
ATOM 699 N N . GLU A 1 87 ? -12.058 16.631 -10.956 1.00 58.31 87 GLU A N 1
ATOM 700 C CA . GLU A 1 87 ? -11.645 15.718 -9.895 1.00 58.31 87 GLU A CA 1
ATOM 701 C C . GLU A 1 87 ? -11.805 16.472 -8.568 1.00 58.31 87 GLU A C 1
ATOM 703 O O . GLU A 1 87 ? -11.106 17.461 -8.339 1.00 58.31 87 GLU A O 1
ATOM 708 N N . TYR A 1 88 ? -12.806 16.084 -7.769 1.00 59.31 88 TYR A N 1
ATOM 709 C CA . TYR A 1 88 ? -13.047 16.679 -6.461 1.00 59.31 88 TYR A CA 1
ATOM 710 C C . TYR A 1 88 ? -11.751 16.561 -5.667 1.00 59.31 88 TYR A C 1
ATOM 712 O O . TY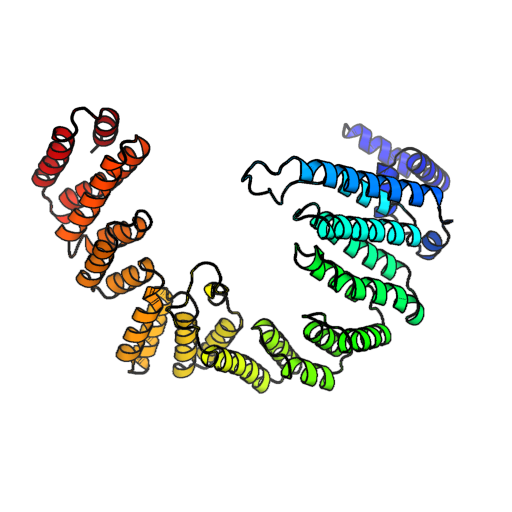R A 1 88 ? -11.240 15.458 -5.464 1.00 59.31 88 TYR A O 1
ATOM 720 N N . ASP A 1 89 ? -11.190 17.704 -5.279 1.00 59.19 89 ASP A N 1
ATOM 721 C CA . ASP A 1 89 ? -10.028 17.720 -4.410 1.00 59.19 89 ASP A CA 1
ATOM 722 C C . ASP A 1 89 ? -10.516 17.258 -3.034 1.00 59.19 89 ASP A C 1
ATOM 724 O O . ASP A 1 89 ? -11.238 17.985 -2.348 1.00 59.19 89 ASP A O 1
ATOM 728 N N . GLU A 1 90 ? -10.148 16.037 -2.635 1.00 55.91 90 GLU A N 1
ATOM 729 C CA . GLU A 1 90 ? -10.381 15.504 -1.282 1.00 55.91 90 GLU A CA 1
ATOM 730 C C . GLU A 1 90 ? -9.841 16.457 -0.190 1.00 55.91 90 GLU A C 1
ATOM 732 O O . GLU A 1 90 ? -10.152 16.297 0.988 1.00 55.91 90 GLU A O 1
ATOM 737 N N . SER A 1 91 ? -9.058 17.478 -0.567 1.00 56.22 91 SER A N 1
ATOM 738 C CA . SER A 1 91 ? -8.561 18.533 0.308 1.00 56.22 91 SER A CA 1
ATOM 739 C C . SER A 1 91 ? -9.502 19.729 0.521 1.00 56.22 91 SER A C 1
ATOM 741 O O . SER A 1 91 ? -9.033 20.743 1.048 1.00 56.22 91 SER A O 1
ATOM 743 N N . GLU A 1 92 ? -10.770 19.714 0.094 1.00 66.69 92 GLU A N 1
ATOM 744 C CA . GLU A 1 92 ? -11.683 20.801 0.483 1.00 66.69 92 GLU A CA 1
ATOM 745 C C . GLU A 1 92 ? -11.878 20.800 2.011 1.00 66.69 92 GLU A C 1
ATOM 747 O O . GLU A 1 92 ? -12.593 19.986 2.589 1.00 66.69 92 GLU A O 1
ATOM 752 N N . GLU A 1 93 ? -11.186 21.718 2.689 1.00 74.94 93 GLU A N 1
ATOM 753 C CA . GLU A 1 93 ? -11.283 21.911 4.132 1.00 74.94 93 GLU A CA 1
ATOM 754 C C . GLU A 1 93 ? -12.641 22.539 4.487 1.00 74.94 93 GLU A C 1
ATOM 756 O O . GLU A 1 93 ? -12.882 23.730 4.264 1.00 74.94 93 GLU A O 1
ATOM 761 N N . TYR A 1 94 ? -13.529 21.754 5.103 1.00 87.44 94 TYR A N 1
ATOM 762 C CA . TYR A 1 94 ? -14.805 22.226 5.654 1.00 87.44 94 TYR A CA 1
ATOM 763 C C . TYR A 1 94 ? -14.595 22.941 6.988 1.00 87.44 94 TYR A C 1
ATOM 765 O O . TYR A 1 94 ? -14.991 22.460 8.054 1.00 87.44 94 TYR A O 1
ATOM 773 N N . SER A 1 95 ? -13.957 24.110 6.924 1.00 89.50 95 SER A N 1
ATOM 774 C CA . SER A 1 95 ? -13.596 24.911 8.100 1.00 89.50 95 SER A CA 1
ATOM 775 C C . SER A 1 95 ? -14.793 25.233 9.005 1.00 89.50 95 SER A C 1
ATOM 777 O O . SER A 1 95 ? -14.646 25.312 10.224 1.00 89.50 95 SER A O 1
ATOM 779 N N . GLU A 1 96 ? -16.006 25.375 8.454 1.00 91.94 96 GLU A N 1
ATOM 780 C CA . GLU A 1 96 ? -17.212 25.588 9.255 1.00 91.94 96 GLU A CA 1
ATOM 781 C C . GLU A 1 96 ? -17.544 24.379 10.138 1.00 91.94 96 GLU A C 1
ATOM 783 O O . GLU A 1 96 ? -17.919 24.560 11.300 1.00 91.94 96 GLU A O 1
ATOM 788 N N . LEU A 1 97 ? -17.382 23.159 9.618 1.00 92.56 97 LEU A N 1
ATOM 789 C CA . LEU A 1 97 ? -17.633 21.931 10.369 1.00 92.56 97 LEU A CA 1
ATOM 790 C C . LEU A 1 97 ? -16.543 21.689 11.423 1.00 92.56 97 LEU A C 1
ATOM 792 O O . LEU A 1 97 ? -16.861 21.307 12.548 1.00 92.56 97 LEU A O 1
ATOM 796 N N . GLU A 1 98 ? -15.286 22.023 11.120 1.00 92.81 98 GLU A N 1
ATOM 797 C CA . GLU A 1 98 ? -14.186 22.006 12.097 1.00 92.81 98 GLU A CA 1
ATOM 798 C C . GLU A 1 98 ? -14.455 22.969 13.268 1.00 92.81 98 GLU A C 1
ATOM 800 O O . GLU A 1 98 ? -14.330 22.605 14.439 1.00 92.81 98 GLU A O 1
ATOM 805 N N . ILE A 1 99 ? -14.930 24.187 12.980 1.00 93.00 99 ILE A N 1
ATOM 806 C CA . ILE A 1 99 ? -15.336 25.148 14.016 1.00 93.00 99 ILE A CA 1
ATOM 807 C C . ILE A 1 99 ? -16.480 24.582 14.873 1.00 93.00 99 ILE A C 1
ATOM 809 O O . ILE A 1 99 ? -16.500 24.790 16.091 1.00 93.00 99 ILE A O 1
ATOM 813 N N . LEU A 1 100 ? -17.445 23.878 14.271 1.00 94.75 100 LEU A N 1
ATOM 814 C CA . LEU A 1 100 ? -18.534 23.234 15.012 1.00 94.75 100 LEU A CA 1
ATOM 815 C C . LEU A 1 100 ? -18.013 22.124 15.936 1.00 94.75 100 LEU A C 1
ATOM 817 O O . LEU A 1 100 ? -18.423 22.092 17.100 1.00 94.75 100 LEU A O 1
ATOM 821 N N . LEU A 1 101 ? -17.084 21.283 15.468 1.00 94.81 101 LEU A N 1
ATOM 822 C CA . LEU A 1 101 ? -16.430 20.244 16.273 1.00 94.81 101 LEU A CA 1
ATOM 823 C C . LEU A 1 101 ? -15.674 20.843 17.463 1.00 94.81 101 LEU A C 1
ATOM 825 O O . LEU A 1 101 ? -15.920 20.462 18.612 1.00 94.81 101 LEU A O 1
ATOM 829 N N . GLU A 1 102 ? -14.827 21.842 17.220 1.00 93.62 102 GLU A N 1
ATOM 830 C CA . GLU A 1 102 ? -14.045 22.512 18.264 1.00 93.62 102 GLU A CA 1
ATOM 831 C C . GLU A 1 102 ? -14.932 23.167 19.327 1.00 93.62 102 GLU A C 1
ATOM 833 O O . GLU A 1 102 ? -14.668 23.086 20.531 1.00 93.62 102 GLU A O 1
ATOM 838 N N . ASN A 1 103 ? -16.036 23.780 18.903 1.00 91.69 103 ASN A N 1
ATOM 839 C CA . ASN A 1 103 ? -17.001 24.365 19.823 1.00 91.69 103 ASN A CA 1
ATOM 840 C C . ASN A 1 103 ? -17.753 23.286 20.618 1.00 91.69 103 ASN A C 1
ATOM 842 O O . ASN A 1 103 ? -17.964 23.452 21.826 1.00 91.69 103 ASN A O 1
ATOM 846 N N . ALA A 1 104 ? -18.119 22.169 19.984 1.00 94.62 104 ALA A N 1
ATOM 847 C CA . ALA A 1 104 ? -18.796 21.053 20.638 1.00 94.62 104 ALA A CA 1
ATOM 848 C C . ALA A 1 104 ? -17.931 20.417 21.739 1.00 94.62 104 ALA A C 1
ATOM 850 O O . ALA A 1 104 ? -18.462 20.096 22.802 1.00 94.62 104 ALA A O 1
ATOM 851 N N . ARG A 1 105 ? -16.597 20.360 21.581 1.00 93.75 105 ARG A N 1
ATOM 852 C CA . ARG A 1 105 ? -15.653 19.887 22.623 1.00 93.75 105 ARG A CA 1
ATOM 853 C C . ARG A 1 105 ? -15.761 20.643 23.956 1.00 93.75 105 ARG A C 1
ATOM 855 O O . ARG A 1 105 ? -15.307 20.145 24.986 1.00 93.75 105 ARG A O 1
ATOM 862 N N . THR A 1 106 ? -16.342 21.844 23.964 1.00 89.19 106 THR A N 1
ATOM 863 C CA . THR A 1 106 ? -16.518 22.658 25.182 1.00 89.19 106 THR A CA 1
ATOM 864 C C . THR A 1 106 ? -17.774 22.315 25.990 1.00 89.19 106 THR A C 1
ATOM 866 O O . THR A 1 106 ? -17.939 22.821 27.104 1.00 89.19 106 THR A O 1
ATOM 869 N N . LEU A 1 107 ? -18.658 21.471 25.448 1.00 89.81 107 LEU A N 1
ATOM 870 C CA . LEU A 1 107 ? -19.881 21.016 26.111 1.00 89.81 107 LEU A CA 1
ATOM 871 C C . LEU A 1 107 ? -19.564 20.011 27.233 1.00 89.81 107 LEU A C 1
ATOM 873 O O . LEU A 1 107 ? -18.444 19.516 27.346 1.00 89.81 107 LEU A O 1
ATOM 877 N N . ASN A 1 108 ? -20.544 19.686 28.081 1.00 90.31 108 ASN A N 1
ATOM 878 C CA . ASN A 1 108 ? -20.407 18.528 28.974 1.00 90.31 108 ASN A CA 1
ATOM 879 C C . ASN A 1 108 ? -20.470 17.223 28.159 1.00 90.31 108 ASN A C 1
ATOM 881 O O . ASN A 1 108 ? -20.955 17.224 27.035 1.00 90.31 108 ASN A O 1
ATOM 885 N N . LEU A 1 109 ? -20.008 16.107 28.725 1.00 91.75 109 LEU A N 1
ATOM 886 C CA . LEU A 1 109 ? -19.842 14.845 27.987 1.00 91.75 109 LEU A CA 1
ATOM 887 C C . LEU A 1 109 ? -21.136 14.325 27.337 1.00 91.75 109 LEU A C 1
ATOM 889 O O . LEU A 1 109 ? -21.096 13.856 26.206 1.00 91.75 109 LEU A O 1
ATOM 893 N N . VAL A 1 110 ? -22.283 14.440 28.013 1.00 91.69 110 VAL A N 1
ATOM 894 C CA . VAL A 1 110 ? -23.571 13.979 27.463 1.00 91.69 110 VAL A CA 1
ATOM 895 C C . VAL A 1 110 ? -23.983 14.837 26.267 1.00 91.69 110 VAL A C 1
ATOM 897 O O . VAL A 1 110 ? -24.390 14.310 25.236 1.00 91.69 110 VAL A O 1
ATOM 900 N N . ASP A 1 111 ? -23.824 16.154 26.393 1.00 93.81 111 ASP A N 1
ATOM 901 C CA . ASP A 1 111 ? -24.115 17.110 25.325 1.00 93.81 111 ASP A CA 1
ATOM 902 C C . ASP A 1 111 ? -23.111 16.979 24.158 1.00 93.81 111 ASP A C 1
ATOM 904 O O . ASP A 1 111 ? -23.508 17.101 23.003 1.00 93.81 111 ASP A O 1
ATOM 908 N N . GLN A 1 112 ? -21.835 16.673 24.437 1.00 94.62 112 GLN A N 1
ATOM 909 C CA . GLN A 1 112 ? -20.817 16.359 23.422 1.00 94.62 112 GLN A CA 1
ATOM 910 C C . GLN A 1 112 ? -21.247 15.168 22.570 1.00 94.62 112 GLN A C 1
ATOM 912 O O . GLN A 1 112 ? -21.294 15.274 21.349 1.00 94.62 112 GLN A O 1
ATOM 917 N N . MET A 1 113 ? -21.602 14.054 23.213 1.00 95.38 113 MET A N 1
ATOM 918 C CA . MET A 1 113 ? -22.026 12.834 22.523 1.00 95.38 113 MET A CA 1
ATOM 919 C C . MET A 1 113 ? -23.236 13.086 21.625 1.00 95.38 113 MET A C 1
ATOM 921 O O . MET A 1 113 ? -23.256 12.633 20.486 1.00 95.38 113 MET A O 1
ATOM 925 N N . ASP A 1 114 ? -24.225 13.836 22.118 1.00 95.38 114 ASP A N 1
ATOM 926 C CA . ASP A 1 114 ? -25.433 14.145 21.350 1.00 95.38 114 ASP A CA 1
ATOM 927 C C . ASP A 1 114 ? -25.143 15.027 20.124 1.00 95.38 114 ASP A C 1
ATOM 929 O O . ASP A 1 114 ? -25.781 14.878 19.084 1.00 95.38 114 ASP A O 1
ATOM 933 N N . VAL A 1 115 ? -24.178 15.945 20.230 1.00 97.31 115 VAL A N 1
ATOM 934 C CA . VAL A 1 115 ? -23.773 16.817 19.120 1.00 97.31 115 VAL A CA 1
ATOM 935 C C . VAL A 1 115 ? -22.895 16.075 18.113 1.00 97.31 115 VAL A C 1
ATOM 937 O O . VAL A 1 115 ? -23.182 16.138 16.921 1.00 97.31 115 VAL A O 1
ATOM 940 N N . PHE A 1 116 ? -21.873 15.341 18.559 1.00 97.88 116 PHE A N 1
ATOM 941 C CA . PHE A 1 116 ? -20.984 14.592 17.666 1.00 97.88 116 PHE A CA 1
ATOM 942 C C . PHE A 1 116 ? -21.726 13.499 16.898 1.00 97.88 116 PHE A C 1
ATOM 944 O O . PHE A 1 116 ? -21.550 13.369 15.690 1.00 97.88 116 PHE A O 1
ATOM 951 N N . TRP A 1 117 ? -22.628 12.772 17.562 1.00 97.81 117 TRP A N 1
ATOM 952 C CA . TRP A 1 117 ? -23.441 11.771 16.876 1.00 97.81 117 TRP A CA 1
ATOM 953 C C . TRP A 1 117 ? -24.399 12.395 15.857 1.00 97.81 117 TRP A C 1
ATOM 955 O O . TRP A 1 117 ? -24.642 11.826 14.799 1.00 97.81 117 TRP A O 1
ATOM 965 N N . HIS A 1 118 ? -24.912 13.598 16.137 1.00 97.56 118 HIS A N 1
ATOM 966 C CA . HIS A 1 118 ? -25.755 14.335 15.192 1.00 97.56 118 HIS A CA 1
ATOM 967 C C . HIS A 1 118 ? -24.987 14.770 13.938 1.00 97.56 118 HIS A C 1
ATOM 969 O O . HIS A 1 118 ? -25.561 14.747 12.856 1.00 97.56 118 HIS A O 1
ATOM 975 N N . ILE A 1 119 ? -23.697 15.109 14.060 1.00 96.62 119 ILE A N 1
ATOM 976 C CA . ILE A 1 119 ? -22.825 15.348 12.895 1.00 96.62 119 ILE A CA 1
ATOM 977 C C . ILE A 1 119 ? -22.731 14.083 12.040 1.00 96.62 119 ILE A C 1
ATOM 979 O O . ILE A 1 119 ? -22.942 14.160 10.835 1.00 96.62 119 ILE A O 1
ATOM 983 N N . ALA A 1 120 ? -22.468 12.931 12.661 1.00 96.19 120 ALA A N 1
ATOM 984 C CA . ALA A 1 120 ? -22.331 11.664 11.947 1.00 96.19 120 ALA A CA 1
ATOM 985 C C . ALA A 1 120 ? -23.630 11.248 11.228 1.00 96.19 120 ALA A C 1
ATOM 987 O O . ALA A 1 120 ? -23.581 10.846 10.068 1.00 96.19 120 ALA A O 1
ATOM 988 N N . ILE A 1 121 ? -24.792 11.425 11.876 1.00 95.88 121 ILE A N 1
ATOM 989 C CA . ILE A 1 121 ? -26.108 11.171 11.262 1.00 95.88 121 ILE A CA 1
ATOM 990 C C . ILE A 1 121 ? -26.331 12.074 10.046 1.00 95.88 121 ILE A C 1
ATOM 992 O O . ILE A 1 121 ? -26.614 11.558 8.971 1.00 95.88 121 ILE A O 1
ATOM 996 N N . CYS A 1 122 ? -26.191 13.399 10.193 1.00 94.62 122 CYS A N 1
ATOM 997 C CA . CYS A 1 122 ? -26.413 14.319 9.073 1.00 94.62 122 CYS A CA 1
ATOM 998 C C . CYS A 1 122 ? -25.419 14.074 7.929 1.00 94.62 122 CYS A C 1
ATOM 1000 O O . CYS A 1 122 ? -25.792 14.175 6.765 1.00 94.62 122 CYS A O 1
ATOM 1002 N N . GLY A 1 123 ? -24.178 13.704 8.260 1.00 92.75 123 GLY A N 1
ATOM 1003 C CA . GLY A 1 123 ? -23.194 13.255 7.284 1.00 92.75 123 GLY A CA 1
ATOM 1004 C C . GLY A 1 123 ? -23.694 12.057 6.482 1.00 92.75 123 GLY A C 1
ATOM 1005 O O . GLY A 1 123 ? -23.751 12.128 5.259 1.00 92.75 123 GLY A O 1
ATOM 1006 N N . ASN A 1 124 ? -24.130 10.987 7.151 1.00 93.31 124 ASN A N 1
ATOM 1007 C CA . ASN A 1 124 ? -24.672 9.817 6.460 1.00 93.31 124 ASN A CA 1
ATOM 1008 C C . ASN A 1 124 ? -25.934 10.130 5.633 1.00 93.31 124 ASN A C 1
ATOM 1010 O O . ASN A 1 124 ? -26.062 9.623 4.524 1.00 93.31 124 ASN A O 1
ATOM 1014 N N . GLU A 1 125 ? -26.847 10.970 6.131 1.00 91.88 125 GLU A N 1
ATOM 1015 C CA . GLU A 1 125 ? -28.071 11.352 5.402 1.00 91.88 125 GLU A CA 1
ATOM 1016 C C . GLU A 1 125 ? -27.749 12.004 4.046 1.00 91.88 125 GLU A C 1
ATOM 1018 O O . GLU A 1 125 ? -28.338 11.636 3.031 1.00 91.88 125 GLU A O 1
ATOM 1023 N N . VAL A 1 126 ? -26.758 12.903 3.994 1.00 88.62 126 VAL A N 1
ATOM 1024 C CA . VAL A 1 126 ? -26.320 13.520 2.728 1.00 88.62 126 VAL A CA 1
ATOM 1025 C C . VAL A 1 126 ? -25.736 12.484 1.758 1.00 88.62 126 VAL A C 1
ATOM 1027 O O . VAL A 1 126 ? -25.954 12.5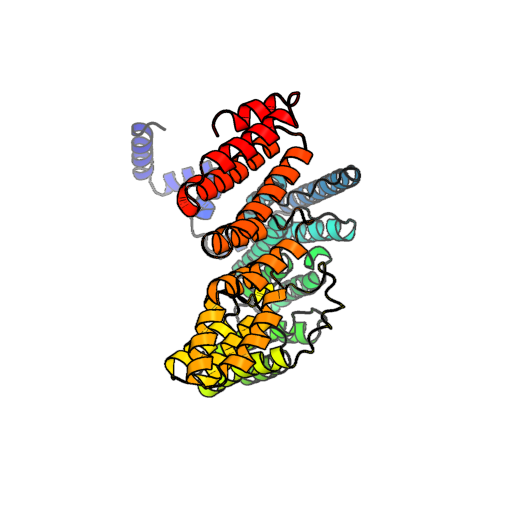84 0.550 1.00 88.62 126 VAL A O 1
ATOM 1030 N N . PHE A 1 127 ? -25.041 11.465 2.272 1.00 85.50 127 PHE A N 1
ATOM 1031 C CA . PHE A 1 127 ? -24.510 10.360 1.465 1.00 85.50 127 PHE A CA 1
ATOM 1032 C C . PHE A 1 127 ? -25.595 9.408 0.945 1.00 85.50 127 PHE A C 1
ATOM 1034 O O . PHE A 1 127 ? -25.461 8.866 -0.147 1.00 85.50 127 PHE A O 1
ATOM 1041 N N . GLU A 1 128 ? -26.673 9.179 1.695 1.00 84.69 128 GLU A N 1
ATOM 1042 C CA . GLU A 1 128 ? -27.787 8.348 1.221 1.00 84.69 128 GLU A CA 1
ATOM 1043 C C . GLU A 1 128 ? -28.555 9.011 0.067 1.00 84.69 128 GLU A C 1
ATOM 1045 O O . GLU A 1 128 ? -29.094 8.317 -0.802 1.00 84.69 128 GLU A O 1
ATOM 1050 N N . GLU A 1 129 ? -28.603 10.345 0.042 1.00 80.19 129 GLU A N 1
ATOM 1051 C CA . GLU A 1 129 ? -29.369 11.114 -0.941 1.00 80.19 129 GLU A CA 1
ATOM 1052 C C . GLU A 1 129 ? -28.566 11.525 -2.196 1.00 80.19 129 GLU A C 1
ATOM 1054 O O . GLU A 1 129 ? -29.183 11.884 -3.207 1.00 80.19 129 GLU A O 1
ATOM 1059 N N . GLY A 1 130 ? -27.227 11.426 -2.199 1.00 70.00 130 GLY A N 1
ATOM 1060 C CA . GLY A 1 130 ? -26.376 11.864 -3.320 1.00 70.00 130 GLY A CA 1
ATOM 1061 C C . GLY A 1 130 ? -25.048 11.107 -3.500 1.00 70.00 130 GLY A C 1
ATOM 1062 O O . GLY A 1 130 ? -24.639 10.320 -2.661 1.00 70.00 130 GLY A O 1
ATOM 1063 N N . GLU A 1 131 ? -24.343 11.360 -4.612 1.00 64.94 131 GLU A N 1
ATOM 1064 C CA . GLU A 1 131 ? -23.012 10.784 -4.919 1.00 64.94 131 GLU A CA 1
ATOM 1065 C C . GLU A 1 131 ? -21.849 11.698 -4.451 1.00 64.94 131 GLU A C 1
ATOM 1067 O O . GLU A 1 131 ? -20.852 11.846 -5.155 1.00 64.94 131 GLU A O 1
ATOM 1072 N N . PHE A 1 132 ? -21.971 12.378 -3.302 1.00 66.00 132 PHE A N 1
ATOM 1073 C CA . PHE A 1 132 ? -21.001 13.405 -2.881 1.00 66.00 132 PHE A CA 1
ATOM 1074 C C . PHE A 1 132 ? -20.088 12.944 -1.737 1.00 66.00 132 PHE A C 1
ATOM 1076 O O . PHE A 1 132 ? -20.558 12.573 -0.669 1.00 66.00 132 PHE A O 1
ATOM 1083 N N . PHE A 1 133 ? -18.769 13.053 -1.938 1.00 67.06 133 PHE A N 1
ATOM 1084 C CA . PHE A 1 133 ? -17.715 12.579 -1.020 1.00 67.06 133 PHE A CA 1
ATOM 1085 C C . PHE A 1 133 ? -17.217 13.651 -0.045 1.00 67.06 133 PHE A C 1
ATOM 1087 O O . PHE A 1 133 ? -16.018 13.837 0.146 1.00 67.06 133 PHE A O 1
ATOM 1094 N N . ILE A 1 134 ? -18.131 14.420 0.535 1.00 68.81 134 ILE A N 1
ATOM 1095 C CA . ILE A 1 134 ? -17.774 15.661 1.215 1.00 68.81 134 ILE A CA 1
ATOM 1096 C C . ILE A 1 134 ? -17.748 15.495 2.742 1.00 68.81 134 ILE A C 1
ATOM 1098 O O . ILE A 1 134 ? -18.714 15.040 3.348 1.00 68.81 134 ILE A O 1
ATOM 1102 N N . GLY A 1 135 ? -16.661 15.961 3.369 1.00 72.31 135 GLY A N 1
ATOM 1103 C CA . GLY A 1 135 ? -16.569 16.138 4.820 1.00 72.31 135 GLY A CA 1
ATOM 1104 C C . GLY A 1 135 ? -16.291 14.854 5.601 1.00 72.31 135 GLY A C 1
ATOM 1105 O O . GLY A 1 135 ? -16.499 14.833 6.815 1.00 72.31 135 GLY A O 1
ATOM 1106 N N . THR A 1 136 ? -15.826 13.791 4.932 1.00 85.44 136 THR A N 1
ATOM 1107 C CA . THR A 1 136 ? -15.530 12.509 5.589 1.00 85.44 136 THR A CA 1
ATOM 1108 C C . THR A 1 136 ? -14.524 12.647 6.735 1.00 85.44 136 THR A C 1
ATOM 1110 O O . THR A 1 136 ? -14.843 12.123 7.799 1.00 85.44 136 THR A O 1
ATOM 1113 N N . PRO A 1 137 ? -13.431 13.444 6.656 1.00 90.88 137 PRO A N 1
ATOM 1114 C CA . PRO A 1 137 ? -12.486 13.549 7.773 1.00 90.88 137 PRO A CA 1
ATOM 1115 C C . PRO A 1 137 ? -13.108 14.150 9.040 1.00 90.88 137 PRO A C 1
ATOM 1117 O O . PRO A 1 137 ? -12.815 13.727 10.156 1.00 90.88 137 PRO A O 1
ATOM 1120 N N . GLN A 1 138 ? -14.006 15.129 8.897 1.00 93.00 138 GLN A N 1
ATOM 1121 C CA . GLN A 1 138 ? -14.703 15.732 10.035 1.00 93.00 138 GLN A CA 1
ATOM 1122 C C . GLN A 1 138 ? -15.774 14.793 10.611 1.00 93.00 138 GLN A C 1
ATOM 1124 O O . GLN A 1 138 ? -16.041 14.826 11.814 1.00 93.00 138 GLN A O 1
ATOM 1129 N N . ILE A 1 139 ? -16.397 13.957 9.775 1.00 94.44 139 ILE A N 1
ATOM 1130 C CA . ILE A 1 139 ? -17.342 12.926 10.227 1.00 94.44 139 ILE A CA 1
ATOM 1131 C C . ILE A 1 139 ? -16.594 11.818 10.982 1.00 94.44 139 ILE A C 1
ATOM 1133 O O . ILE A 1 139 ? -17.012 11.447 12.080 1.00 94.44 139 ILE A O 1
ATOM 1137 N N . GLU A 1 140 ? -15.469 11.350 10.441 1.00 95.19 140 GLU A N 1
ATOM 1138 C CA . GLU A 1 140 ? -14.536 10.422 11.092 1.00 95.19 140 GLU A CA 1
ATOM 1139 C C . GLU A 1 140 ? -14.114 10.965 12.465 1.00 95.19 140 GLU A C 1
ATOM 1141 O O . GLU A 1 140 ? -14.276 10.296 13.490 1.00 95.19 140 GLU A O 1
ATOM 1146 N N . GLU A 1 141 ? -13.674 12.228 12.518 1.00 95.94 141 GLU A N 1
ATOM 1147 C CA . GLU A 1 141 ? -13.313 12.892 13.769 1.00 95.94 141 GLU A CA 1
ATOM 1148 C C . GLU A 1 141 ? -14.498 12.946 14.747 1.00 95.94 141 GLU A C 1
ATOM 1150 O O . GLU A 1 141 ? -14.334 12.624 15.926 1.00 95.94 141 GLU A O 1
ATOM 1155 N N . ALA A 1 142 ? -15.702 13.298 14.285 1.00 97.31 142 ALA A N 1
ATOM 1156 C CA . ALA A 1 142 ? -16.895 13.334 15.130 1.00 97.31 142 ALA A CA 1
ATOM 1157 C C . ALA A 1 142 ? -17.179 11.972 15.787 1.00 97.31 142 ALA A C 1
ATOM 1159 O O . ALA A 1 142 ? -17.462 11.913 16.987 1.00 97.31 142 ALA A O 1
ATOM 1160 N N . ILE A 1 143 ? -17.067 10.874 15.035 1.00 98.19 143 ILE A N 1
ATOM 1161 C CA . ILE A 1 143 ? -17.284 9.508 15.535 1.00 98.19 143 ILE A CA 1
ATOM 1162 C C . ILE A 1 143 ? -16.217 9.138 16.574 1.00 98.19 143 ILE A C 1
ATOM 1164 O O . ILE A 1 143 ? -16.543 8.652 17.664 1.00 98.19 143 ILE A O 1
ATOM 1168 N N . CYS A 1 144 ? -14.951 9.454 16.305 1.00 97.69 144 CYS A N 1
ATOM 1169 C CA . CYS A 1 144 ? -13.865 9.248 17.262 1.00 97.69 144 CYS A CA 1
ATOM 1170 C C . CYS A 1 144 ? -14.088 10.030 18.568 1.00 97.69 144 CYS A C 1
ATOM 1172 O O . CYS A 1 144 ? -13.907 9.487 19.665 1.00 97.69 144 CYS A O 1
ATOM 1174 N N . LEU A 1 145 ? -14.535 11.287 18.477 1.00 97.19 145 LEU A N 1
ATOM 1175 C CA . LEU A 1 145 ? -14.842 12.124 19.640 1.00 97.19 145 LEU A CA 1
ATOM 1176 C C . LEU A 1 145 ? -16.069 11.658 20.412 1.00 97.19 145 LEU A C 1
ATOM 1178 O O . LEU A 1 145 ? -16.091 11.753 21.644 1.00 97.19 145 LEU A O 1
ATOM 1182 N N . TYR A 1 146 ? -17.065 11.121 19.714 1.00 98.25 146 TYR A N 1
ATOM 1183 C CA . TYR A 1 146 ? -18.189 10.444 20.339 1.00 98.25 146 TYR A CA 1
ATOM 1184 C C . TYR A 1 146 ? -17.708 9.265 21.196 1.00 98.25 146 TYR A C 1
ATOM 1186 O O . TYR A 1 146 ? -18.039 9.208 22.385 1.00 98.25 146 TYR A O 1
ATOM 1194 N N . GLY A 1 147 ? -16.864 8.387 20.639 1.00 97.75 147 GLY A N 1
ATOM 1195 C CA . GLY A 1 147 ? -16.269 7.263 21.367 1.00 97.75 147 GLY A CA 1
ATOM 1196 C C . GLY A 1 147 ? -15.506 7.716 22.613 1.00 97.75 147 GLY A C 1
ATOM 1197 O O . GLY A 1 147 ? -15.754 7.229 23.716 1.00 97.75 147 GLY A O 1
ATOM 1198 N N . GLU A 1 148 ? -14.651 8.733 22.479 1.00 97.12 148 GLU A N 1
ATOM 1199 C CA . GLU A 1 148 ? -13.922 9.306 23.615 1.00 97.12 148 GLU A CA 1
ATOM 1200 C C . GLU A 1 148 ? -14.831 9.857 24.716 1.00 97.12 148 GLU A C 1
ATOM 1202 O O . GLU A 1 148 ? -14.532 9.706 25.906 1.00 97.12 148 GLU A O 1
ATOM 1207 N N . ALA A 1 149 ? -15.905 10.554 24.341 1.00 95.81 149 ALA A N 1
ATOM 1208 C CA . ALA A 1 149 ? -16.831 11.137 25.299 1.00 95.81 149 ALA A CA 1
ATOM 1209 C C . ALA A 1 149 ? -17.580 10.045 26.081 1.00 95.81 149 ALA A C 1
ATOM 1211 O O . ALA A 1 149 ? -17.689 10.154 27.307 1.00 95.81 149 ALA A O 1
ATOM 1212 N N . VAL A 1 150 ? -17.993 8.960 25.412 1.00 96.38 150 VAL A N 1
ATOM 1213 C CA . VAL A 1 150 ? -18.591 7.780 26.059 1.00 96.38 150 VAL A CA 1
ATOM 1214 C C . VAL A 1 150 ? -17.598 7.131 27.029 1.00 96.38 150 VAL A C 1
ATOM 1216 O O . VAL A 1 150 ? -17.953 6.867 28.179 1.00 96.38 150 VAL A O 1
ATOM 1219 N N . THR A 1 151 ? -16.342 6.924 26.625 1.00 96.31 151 THR A N 1
ATOM 1220 C CA . THR A 1 151 ? -15.309 6.339 27.499 1.00 96.31 151 THR A CA 1
ATOM 1221 C C . THR A 1 151 ? -15.073 7.189 28.749 1.00 96.31 151 THR A C 1
ATOM 1223 O O . THR A 1 151 ? -14.974 6.656 29.855 1.00 96.31 151 THR A O 1
ATOM 1226 N N . LYS A 1 152 ? -15.054 8.524 28.614 1.00 94.56 152 LYS A N 1
ATOM 1227 C CA . LYS A 1 152 ? -14.874 9.469 29.735 1.00 94.56 152 LYS A CA 1
ATOM 1228 C C . LYS A 1 152 ? -16.028 9.451 30.747 1.00 94.56 152 LYS A C 1
ATOM 1230 O O . LYS A 1 152 ? -15.84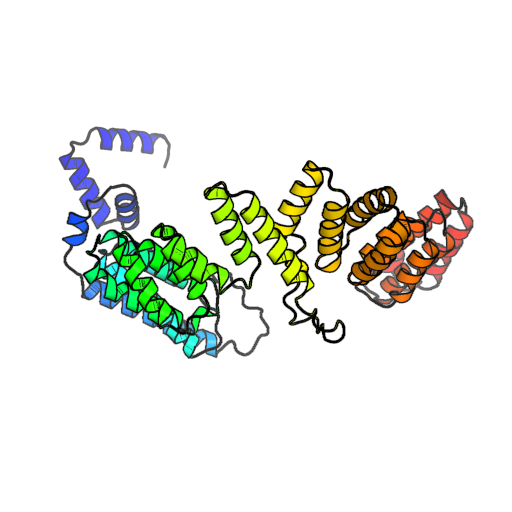2 9.926 31.869 1.00 94.56 152 LYS A O 1
ATOM 1235 N N . LEU A 1 153 ? -17.202 8.923 30.388 1.00 91.75 153 LEU A N 1
ATOM 1236 C CA . LEU A 1 153 ? -18.311 8.759 31.331 1.00 91.75 153 LEU A CA 1
ATOM 1237 C C . LEU A 1 153 ? -18.099 7.609 32.330 1.00 91.75 153 LEU A C 1
ATOM 1239 O O . LEU A 1 153 ? -18.778 7.610 33.356 1.00 91.75 153 LEU A O 1
ATOM 1243 N N . ASP A 1 154 ? -17.172 6.677 32.065 1.00 93.31 154 ASP A N 1
ATOM 1244 C CA . ASP A 1 154 ? -16.874 5.511 32.919 1.00 93.31 154 ASP A CA 1
ATOM 1245 C C . ASP A 1 154 ? -18.140 4.715 33.299 1.00 93.31 154 ASP A C 1
ATOM 1247 O O . ASP A 1 154 ? -18.431 4.420 34.462 1.00 93.31 154 ASP A O 1
ATOM 1251 N N . LEU A 1 155 ? -18.969 4.436 32.290 1.00 93.56 155 LEU A N 1
ATOM 1252 C CA . LEU A 1 155 ? -20.263 3.789 32.484 1.00 93.56 155 LEU A CA 1
ATOM 1253 C C . LEU A 1 155 ? -20.108 2.299 32.837 1.00 93.56 155 LEU A C 1
ATOM 1255 O O . LEU A 1 155 ? -19.258 1.614 32.267 1.00 93.56 155 LEU A O 1
ATOM 1259 N N . PRO A 1 156 ? -20.981 1.735 33.694 1.00 95.69 156 PRO A N 1
ATOM 1260 C CA . PRO A 1 156 ? -21.067 0.289 33.873 1.00 95.69 156 PRO A CA 1
ATOM 1261 C C . PRO A 1 156 ? -21.442 -0.418 32.565 1.00 95.69 156 PRO A C 1
ATOM 1263 O O . PRO A 1 156 ? -22.281 0.084 31.820 1.00 95.69 156 PRO A O 1
ATOM 1266 N N . HIS A 1 157 ? -20.923 -1.631 32.355 1.00 96.88 157 HIS A N 1
ATOM 1267 C CA . HIS A 1 157 ? -21.158 -2.470 31.169 1.00 96.88 157 HIS A CA 1
ATOM 1268 C C . HIS A 1 157 ? -22.597 -2.415 30.607 1.00 96.88 157 HIS A C 1
ATOM 1270 O O . HIS A 1 157 ? -22.801 -2.109 29.438 1.00 96.88 157 HIS A O 1
ATOM 1276 N N . GLN A 1 158 ? -23.619 -2.637 31.444 1.00 97.19 158 GLN A N 1
ATOM 1277 C CA . GLN A 1 158 ? -25.025 -2.654 30.998 1.00 97.19 158 GLN A CA 1
ATOM 1278 C C . GLN A 1 158 ? -25.502 -1.320 30.407 1.00 97.19 158 GLN A C 1
ATOM 1280 O O . GLN A 1 158 ? -26.384 -1.302 29.558 1.00 97.19 158 GLN A O 1
ATOM 1285 N N . GLN A 1 159 ? -24.949 -0.198 30.866 1.00 95.38 159 GLN A N 1
ATOM 1286 C CA . GLN A 1 159 ? -25.297 1.123 30.342 1.00 95.38 159 GLN A CA 1
ATOM 1287 C C . GLN A 1 159 ? -24.565 1.424 29.030 1.00 95.38 159 GLN A C 1
ATOM 1289 O O . GLN A 1 159 ? -25.011 2.295 28.288 1.00 95.38 159 GLN A O 1
ATOM 1294 N N . LYS A 1 160 ? -23.487 0.689 28.718 1.00 97.75 160 LYS A N 1
ATOM 1295 C CA . LYS A 1 160 ? -22.750 0.833 27.460 1.00 97.75 160 LYS A CA 1
ATOM 1296 C C . LYS A 1 160 ? -23.467 0.222 26.255 1.00 97.75 160 LYS A C 1
ATOM 1298 O O . LYS A 1 160 ? -23.234 0.666 25.137 1.00 97.75 160 LYS A O 1
ATOM 1303 N N . HIS A 1 161 ? -24.364 -0.745 26.479 1.00 97.81 161 HIS A N 1
ATOM 1304 C CA . HIS A 1 161 ? -25.063 -1.496 25.420 1.00 97.81 161 HIS A CA 1
ATOM 1305 C C . HIS A 1 161 ? -25.718 -0.597 24.373 1.00 97.81 161 HIS A C 1
ATOM 1307 O O . HIS A 1 161 ? -25.588 -0.866 23.188 1.00 97.81 161 HIS A O 1
ATOM 1313 N N . ASN A 1 162 ? -26.346 0.504 24.793 1.00 95.31 162 ASN A N 1
ATOM 1314 C CA . ASN A 1 162 ? -26.983 1.430 23.857 1.00 95.31 162 ASN A CA 1
ATOM 1315 C C . ASN A 1 162 ? -25.974 2.105 22.914 1.00 95.31 162 ASN A C 1
ATOM 1317 O O . ASN A 1 162 ? -26.296 2.333 21.757 1.00 95.31 162 ASN A O 1
ATOM 1321 N N . TYR A 1 163 ? -24.772 2.430 23.395 1.00 97.62 163 TYR A N 1
ATOM 1322 C CA . TYR A 1 163 ? -23.741 3.080 22.580 1.00 97.62 163 TYR A CA 1
ATOM 1323 C C . TYR A 1 163 ? -23.090 2.086 21.619 1.00 97.62 163 TYR A C 1
ATOM 1325 O O . TYR A 1 163 ? -22.854 2.419 20.463 1.00 97.62 163 TYR A O 1
ATOM 1333 N N . PHE A 1 164 ? -22.873 0.849 22.075 1.00 98.12 164 PHE A N 1
ATOM 1334 C CA . PHE A 1 164 ? -22.435 -0.241 21.207 1.00 98.12 164 PHE A CA 1
ATOM 1335 C C . PHE A 1 164 ? -23.437 -0.512 20.089 1.00 98.12 164 PHE A C 1
ATOM 1337 O O . PHE A 1 164 ? -23.041 -0.576 18.933 1.00 98.12 164 PHE A O 1
ATOM 1344 N N . ASP A 1 165 ? -24.722 -0.630 20.421 1.00 96.81 165 ASP A N 1
ATOM 1345 C CA . ASP A 1 165 ? -25.769 -0.916 19.438 1.00 96.81 165 ASP A CA 1
ATOM 1346 C C . ASP A 1 165 ? -25.855 0.184 18.378 1.00 96.81 165 ASP A C 1
ATOM 1348 O O . ASP A 1 165 ? -25.889 -0.114 17.192 1.00 96.81 165 ASP A O 1
ATOM 1352 N N . VAL A 1 166 ? -25.794 1.450 18.799 1.00 96.88 166 VAL A N 1
ATOM 1353 C CA . VAL A 1 166 ? -25.812 2.604 17.892 1.00 96.88 166 VAL A CA 1
ATOM 1354 C C . VAL A 1 166 ? -24.613 2.609 16.934 1.00 96.88 166 VAL A C 1
ATOM 1356 O O . VAL A 1 166 ? -24.791 2.874 15.748 1.00 96.88 166 VAL A O 1
ATOM 1359 N N . LEU A 1 167 ? -23.409 2.295 17.421 1.00 97.94 167 LEU A N 1
ATOM 1360 C CA . LEU A 1 167 ? -22.209 2.218 16.581 1.00 97.94 167 LEU A CA 1
ATOM 1361 C C . LEU A 1 167 ? -22.225 0.997 15.650 1.00 97.94 167 LEU A C 1
ATOM 1363 O O . LEU A 1 167 ? -21.841 1.112 14.493 1.00 97.94 167 LEU A O 1
ATOM 1367 N N . ILE A 1 168 ? -22.705 -0.158 16.119 1.00 97.00 168 ILE A N 1
ATOM 1368 C CA . ILE A 1 168 ? -22.842 -1.358 15.281 1.00 97.00 168 ILE A CA 1
ATOM 1369 C C . ILE A 1 168 ? -23.856 -1.122 14.160 1.00 97.00 168 ILE A C 1
ATOM 1371 O O . ILE A 1 168 ? -23.582 -1.468 13.014 1.00 97.00 168 ILE A O 1
ATOM 1375 N N . ASP A 1 169 ? -25.001 -0.508 14.465 1.00 95.25 169 ASP A N 1
ATOM 1376 C CA . ASP A 1 169 ? -26.000 -0.160 13.451 1.00 95.25 169 ASP A CA 1
ATOM 1377 C C . ASP A 1 169 ? -25.399 0.796 12.403 1.00 95.25 169 ASP A C 1
ATOM 1379 O O . ASP A 1 169 ? -25.679 0.668 11.208 1.00 95.25 169 ASP A O 1
ATOM 1383 N N . ALA A 1 170 ? -24.514 1.704 12.828 1.00 96.56 170 ALA A N 1
ATOM 1384 C CA . ALA A 1 170 ? -23.830 2.638 11.940 1.00 96.56 170 ALA A CA 1
ATOM 1385 C C . ALA A 1 170 ? -22.843 1.981 10.964 1.00 96.56 170 ALA A C 1
ATOM 1387 O O . ALA A 1 170 ? -22.608 2.540 9.903 1.00 96.56 170 ALA A O 1
ATOM 1388 N N . LEU A 1 171 ? -22.344 0.767 11.226 1.00 95.81 171 LEU A N 1
ATOM 1389 C CA . LEU A 1 171 ? -21.511 0.030 10.257 1.00 95.81 171 LEU A CA 1
ATOM 1390 C C . LEU A 1 171 ? -22.277 -0.379 8.985 1.00 95.81 171 LEU A C 1
ATOM 1392 O O . LEU A 1 171 ? -21.673 -0.823 8.011 1.00 95.81 171 LEU A O 1
ATOM 1396 N N . SER A 1 172 ? -23.607 -0.251 8.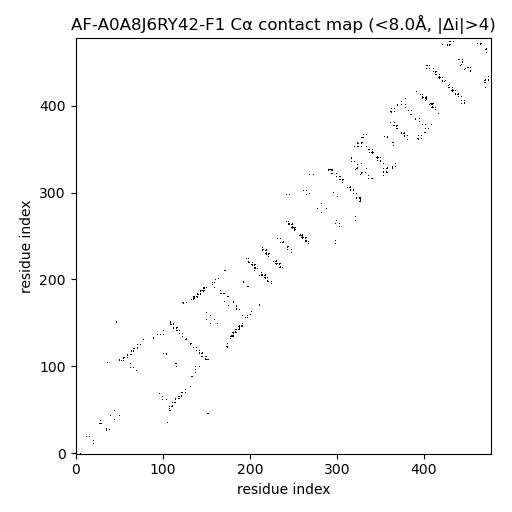988 1.00 93.56 172 SER A N 1
ATOM 1397 C CA . SER A 1 172 ? -24.457 -0.473 7.811 1.00 93.56 172 SER A CA 1
ATOM 1398 C C . SER A 1 172 ? -24.785 0.804 7.028 1.00 93.56 172 SER A C 1
ATOM 1400 O O . SER A 1 172 ? -25.516 0.746 6.038 1.00 93.56 172 SER A O 1
ATOM 1402 N N . TRP A 1 173 ? -24.275 1.955 7.471 1.00 94.00 173 TRP A N 1
ATOM 1403 C CA . TRP A 1 173 ? -24.514 3.247 6.839 1.00 94.00 173 TRP A CA 1
ATOM 1404 C C . TRP A 1 173 ? -23.900 3.336 5.442 1.00 94.00 173 TRP A C 1
ATOM 1406 O O . TRP A 1 173 ? -22.835 2.776 5.181 1.00 94.00 173 TRP A O 1
ATOM 1416 N N . ALA A 1 174 ? -24.549 4.085 4.546 1.00 90.62 174 ALA A N 1
ATOM 1417 C CA . ALA A 1 174 ? -24.095 4.253 3.164 1.00 90.62 174 ALA A CA 1
ATOM 1418 C C . ALA A 1 174 ? -22.699 4.888 3.083 1.00 90.62 174 ALA A C 1
ATOM 1420 O O . ALA A 1 174 ? -21.910 4.554 2.198 1.00 90.62 174 ALA A O 1
ATOM 1421 N N . ILE A 1 175 ? -22.370 5.752 4.047 1.00 90.50 175 ILE A N 1
ATOM 1422 C CA . ILE A 1 175 ? -21.055 6.385 4.139 1.00 90.50 175 ILE A CA 1
ATOM 1423 C C . ILE A 1 175 ? -19.912 5.386 4.431 1.00 90.50 175 ILE A C 1
ATOM 1425 O O . ILE A 1 175 ? -18.766 5.676 4.110 1.00 90.50 175 ILE A O 1
ATOM 1429 N N . CYS A 1 176 ? -20.193 4.179 4.949 1.00 87.69 176 CYS A N 1
ATOM 1430 C CA . CYS A 1 176 ? -19.178 3.177 5.333 1.00 87.69 176 CYS A CA 1
ATOM 1431 C C . CYS A 1 176 ? -18.424 2.510 4.156 1.00 87.69 176 CYS A C 1
ATOM 1433 O O . CYS A 1 176 ? -17.638 1.586 4.359 1.00 87.69 176 CYS A O 1
ATOM 1435 N N . GLY A 1 177 ? -18.620 2.972 2.920 1.00 81.62 177 GLY A N 1
ATOM 1436 C CA . GLY A 1 177 ? -17.789 2.619 1.760 1.00 81.62 177 GLY A CA 1
ATOM 1437 C C . GLY A 1 177 ? -16.756 3.685 1.379 1.00 81.62 177 GLY A C 1
ATOM 1438 O O . GLY A 1 177 ? -16.067 3.519 0.371 1.00 81.62 177 GLY A O 1
ATOM 1439 N N . TYR A 1 178 ? -16.685 4.781 2.138 1.00 80.50 178 TYR A N 1
ATOM 1440 C CA . TYR A 1 178 ? -15.947 5.987 1.780 1.00 80.50 178 TYR A CA 1
ATOM 1441 C C . TYR A 1 178 ? -15.131 6.524 2.955 1.00 80.50 178 TYR A C 1
ATOM 1443 O O . TYR A 1 178 ? -15.570 6.483 4.105 1.00 80.50 178 TYR A O 1
ATOM 1451 N N . GLY A 1 179 ? -13.950 7.061 2.642 1.00 81.44 179 GLY A N 1
ATOM 1452 C CA . GLY A 1 179 ? -13.009 7.541 3.653 1.00 81.44 179 GLY A CA 1
ATOM 1453 C C . GLY A 1 179 ? -12.590 6.441 4.633 1.00 81.44 179 GLY A C 1
ATOM 1454 O O . GLY A 1 179 ? -12.536 5.264 4.273 1.00 81.44 179 GLY A O 1
ATOM 1455 N N . GLU A 1 180 ? -12.314 6.850 5.868 1.00 90.00 180 GLU A N 1
ATOM 1456 C CA . GLU A 1 180 ? -11.964 5.988 7.005 1.00 90.00 180 GLU A CA 1
ATOM 1457 C C . GLU A 1 180 ? -13.112 5.931 8.036 1.00 90.00 180 GLU A C 1
ATOM 1459 O O . GLU A 1 180 ? -12.902 5.704 9.228 1.00 90.00 180 GLU A O 1
ATOM 1464 N N . VAL A 1 181 ? -14.362 6.174 7.612 1.00 93.81 181 VAL A N 1
ATOM 1465 C CA . VAL A 1 181 ? -15.522 6.235 8.526 1.00 93.81 181 VAL A CA 1
ATOM 1466 C C . VAL A 1 181 ? -15.752 4.898 9.229 1.00 93.81 181 VAL A C 1
ATOM 1468 O O . VAL A 1 181 ? -16.030 4.863 10.428 1.00 93.81 181 VAL A O 1
ATOM 1471 N N . THR A 1 182 ? -15.597 3.796 8.500 1.00 95.06 182 THR A N 1
ATOM 1472 C CA . THR A 1 182 ? -15.693 2.444 9.053 1.00 95.06 182 THR A CA 1
ATOM 1473 C C . THR A 1 182 ? -14.642 2.225 10.142 1.00 95.06 182 THR A C 1
ATOM 1475 O O . THR A 1 182 ? -14.974 1.789 11.244 1.00 95.06 182 THR A O 1
ATOM 1478 N N . GLU A 1 183 ? -13.390 2.598 9.877 1.00 95.50 183 GLU A N 1
ATOM 1479 C CA . GLU A 1 183 ? -12.286 2.550 10.834 1.00 95.50 183 GLU A CA 1
ATOM 1480 C C . GLU A 1 183 ? -12.553 3.436 12.059 1.00 95.50 183 GLU A C 1
ATOM 1482 O O . GLU A 1 183 ? -12.294 3.007 13.182 1.00 95.50 183 GLU A O 1
ATOM 1487 N N . ALA A 1 184 ? -13.129 4.628 11.876 1.00 97.06 184 ALA A N 1
ATOM 1488 C CA . ALA A 1 184 ? -13.491 5.520 12.976 1.00 97.06 184 ALA A CA 1
ATOM 1489 C C . ALA A 1 184 ? -14.575 4.913 13.888 1.00 97.06 184 ALA A C 1
ATOM 1491 O O . ALA A 1 184 ? -14.512 5.054 15.114 1.00 97.06 184 ALA A O 1
ATOM 1492 N N . ILE A 1 185 ? -15.560 4.204 13.318 1.00 97.94 185 ILE A N 1
ATOM 1493 C CA . ILE A 1 185 ? -16.581 3.477 14.092 1.00 97.94 185 ILE A CA 1
ATOM 1494 C C . ILE A 1 185 ? -15.943 2.318 14.867 1.00 97.94 185 ILE A C 1
ATOM 1496 O O . ILE A 1 185 ? -16.218 2.163 16.061 1.00 97.94 185 ILE A O 1
ATOM 1500 N N . GLU A 1 186 ? -15.079 1.527 14.221 1.00 97.06 186 GLU A N 1
ATOM 1501 C CA . GLU A 1 186 ? -14.330 0.443 14.873 1.00 97.06 186 GLU A CA 1
ATOM 1502 C C . GLU A 1 186 ? -13.460 0.981 16.026 1.00 97.06 186 GLU A C 1
ATOM 1504 O O . GLU A 1 186 ? -13.519 0.465 17.143 1.00 97.06 186 GLU A O 1
ATOM 1509 N N . GLU A 1 187 ? -12.740 2.089 15.816 1.00 97.44 187 GLU A N 1
ATOM 1510 C CA . GLU A 1 187 ? -11.936 2.743 16.854 1.00 97.44 187 GLU A CA 1
ATOM 1511 C C . GLU A 1 187 ? -12.804 3.239 18.023 1.00 97.44 187 GLU A C 1
ATOM 1513 O O . GLU A 1 187 ? -12.425 3.108 19.193 1.00 97.44 187 GLU A O 1
ATOM 1518 N N . ALA A 1 188 ? -13.984 3.800 17.742 1.00 98.19 188 ALA A N 1
ATOM 1519 C CA . ALA A 1 188 ? -14.916 4.229 18.778 1.00 98.19 188 ALA A CA 1
ATOM 1520 C C . ALA A 1 188 ? -15.434 3.041 19.610 1.00 98.19 188 ALA A C 1
ATOM 1522 O O . ALA A 1 188 ? -15.479 3.140 20.840 1.00 98.19 188 ALA A O 1
ATOM 1523 N N . LEU A 1 189 ? -15.779 1.914 18.975 1.00 98.31 189 LEU A N 1
ATOM 1524 C CA . LEU A 1 189 ? -16.173 0.680 19.666 1.00 98.31 189 LEU A CA 1
ATOM 1525 C C . LEU A 1 189 ? -15.060 0.182 20.600 1.00 98.31 189 LEU A C 1
ATOM 1527 O O . LEU A 1 189 ? -15.324 -0.099 21.777 1.00 98.31 189 LEU A O 1
ATOM 1531 N N . ASP A 1 190 ? -13.822 0.149 20.109 1.00 97.12 190 ASP A N 1
ATOM 1532 C CA . ASP A 1 190 ? -12.648 -0.291 20.865 1.00 97.12 190 ASP A CA 1
ATOM 1533 C C . ASP A 1 190 ? -12.365 0.624 22.060 1.00 97.12 190 ASP A C 1
ATOM 1535 O O . ASP A 1 190 ? -12.152 0.148 23.177 1.00 97.12 190 ASP A O 1
ATOM 1539 N N . LYS A 1 191 ? -12.450 1.949 21.871 1.00 97.19 191 LYS A N 1
ATOM 1540 C CA . LYS A 1 191 ? -12.294 2.931 22.959 1.00 97.19 191 LYS A CA 1
ATOM 1541 C C . LYS A 1 191 ? -13.336 2.755 24.062 1.00 97.19 191 LYS A C 1
ATOM 1543 O O . LYS A 1 191 ? -13.028 2.995 25.235 1.00 97.19 191 LYS A O 1
ATOM 1548 N N . ILE A 1 192 ? -14.574 2.399 23.715 1.00 98.00 192 ILE A N 1
ATOM 1549 C CA . ILE A 1 192 ? -15.667 2.238 24.686 1.00 98.00 192 ILE A CA 1
ATOM 1550 C C . ILE A 1 192 ? -15.534 0.916 25.461 1.00 98.00 192 ILE A C 1
ATOM 1552 O O . ILE A 1 192 ? -15.951 0.844 26.626 1.00 98.00 192 ILE A O 1
ATOM 1556 N N . CYS A 1 193 ? -14.937 -0.118 24.865 1.00 97.25 193 CYS A N 1
ATOM 1557 C CA . CYS A 1 193 ? -14.689 -1.404 25.512 1.00 97.25 193 CYS A CA 1
ATOM 1558 C C . CYS A 1 193 ? -13.597 -1.298 26.579 1.00 97.25 193 CYS A C 1
ATOM 1560 O O . CYS A 1 193 ? -12.411 -1.226 26.278 1.00 97.25 193 CYS A O 1
ATOM 1562 N N . THR A 1 194 ? -13.984 -1.327 27.858 1.00 96.31 194 THR A N 1
ATOM 1563 C CA . THR A 1 194 ? -13.017 -1.197 28.967 1.00 96.31 194 THR A CA 1
ATOM 1564 C C . THR A 1 194 ? -13.000 -2.389 29.916 1.00 96.31 194 THR A C 1
ATOM 1566 O O . THR A 1 194 ? -12.079 -2.504 30.726 1.00 96.31 194 THR A O 1
ATOM 1569 N N . VAL A 1 195 ? -13.986 -3.288 29.835 1.00 97.25 195 VAL A N 1
ATOM 1570 C CA . VAL A 1 195 ? -14.054 -4.502 30.663 1.00 97.25 195 VAL A CA 1
ATOM 1571 C C . VAL A 1 195 ? -14.333 -5.752 29.817 1.00 97.25 195 VAL A C 1
ATOM 1573 O O . VAL A 1 195 ? -14.955 -5.639 28.763 1.00 97.25 195 VAL A O 1
ATOM 1576 N N . PRO A 1 196 ? -13.942 -6.963 30.269 1.00 98.19 196 PRO A N 1
ATOM 1577 C CA . PRO A 1 196 ? -14.170 -8.214 29.533 1.00 98.19 196 PRO A CA 1
ATOM 1578 C C . PRO A 1 196 ? -15.620 -8.451 29.089 1.00 98.19 196 PRO A C 1
ATOM 1580 O O . PRO A 1 196 ? -15.880 -9.075 28.065 1.00 98.19 196 PRO A O 1
ATOM 1583 N N . GLU A 1 197 ? -16.594 -7.982 29.864 1.00 98.38 197 GLU A N 1
ATOM 1584 C CA . GLU A 1 197 ? -18.010 -8.117 29.533 1.00 98.38 197 GLU A CA 1
ATOM 1585 C C . GLU A 1 197 ? -18.395 -7.311 28.283 1.00 98.38 197 GLU A C 1
ATOM 1587 O O . GLU A 1 197 ? -19.244 -7.775 27.522 1.00 98.38 197 GLU A O 1
ATOM 1592 N N . ASP A 1 198 ? -17.748 -6.167 28.032 1.00 98.50 198 ASP A N 1
ATOM 1593 C CA . ASP A 1 198 ? -17.981 -5.332 26.845 1.00 98.50 198 ASP A CA 1
ATOM 1594 C C . ASP A 1 198 ? -17.630 -6.101 25.566 1.00 98.50 198 ASP A C 1
ATOM 1596 O O . ASP A 1 198 ? -18.470 -6.256 24.682 1.00 98.50 198 ASP A O 1
ATOM 1600 N N . PHE A 1 199 ? -16.436 -6.697 25.529 1.00 98.38 199 PHE A N 1
ATOM 1601 C CA . PHE A 1 199 ? -15.980 -7.515 24.405 1.00 98.38 199 PHE A CA 1
ATOM 1602 C C . PHE A 1 199 ? -16.911 -8.699 24.133 1.00 98.38 199 PHE A C 1
ATOM 1604 O O . PHE A 1 199 ? -17.266 -8.962 22.988 1.00 98.38 199 PHE A O 1
ATOM 1611 N N . ARG A 1 200 ? -17.370 -9.402 25.179 1.00 98.31 200 ARG A N 1
ATOM 1612 C CA . ARG A 1 200 ? -18.310 -10.528 25.011 1.00 98.31 200 ARG A CA 1
ATOM 1613 C C . ARG A 1 200 ? -19.645 -10.087 24.415 1.00 98.31 200 ARG A C 1
ATOM 1615 O O . ARG A 1 200 ? -20.234 -10.836 23.640 1.00 98.31 200 ARG A O 1
ATOM 1622 N N . TYR A 1 201 ? -20.118 -8.897 24.780 1.00 98.44 201 TYR A N 1
ATOM 1623 C CA . TYR A 1 201 ? -21.334 -8.329 24.208 1.00 98.44 201 TYR A CA 1
ATOM 1624 C C . TYR A 1 201 ? -21.155 -7.995 22.726 1.00 98.44 201 TYR A C 1
ATOM 1626 O O . TYR A 1 201 ? -21.988 -8.397 21.915 1.00 98.44 201 TYR A O 1
ATOM 1634 N N . LEU A 1 202 ? -20.051 -7.332 22.362 1.00 98.31 202 LEU A N 1
ATOM 1635 C CA . LEU A 1 202 ? -19.752 -7.028 20.963 1.00 98.31 202 LEU A CA 1
ATOM 1636 C C . LEU A 1 202 ? -19.579 -8.289 20.118 1.00 98.31 202 LEU A C 1
ATOM 1638 O O . LEU A 1 202 ? -20.165 -8.369 19.045 1.00 98.31 202 LEU A O 1
ATOM 1642 N N . ILE A 1 203 ? -18.868 -9.306 20.618 1.00 98.38 203 ILE A N 1
ATOM 1643 C CA . ILE A 1 203 ? -18.743 -10.604 19.935 1.00 98.38 203 ILE A CA 1
ATOM 1644 C C . ILE A 1 203 ? -20.129 -11.175 19.617 1.00 98.38 203 ILE A C 1
ATOM 1646 O O . ILE A 1 203 ? -20.401 -11.511 18.470 1.00 98.38 203 ILE A O 1
ATOM 1650 N N . GLN A 1 204 ? -21.033 -11.222 20.603 1.00 98.12 204 GLN A N 1
ATOM 1651 C CA . GLN A 1 204 ? -22.391 -11.726 20.390 1.00 98.12 204 GLN A CA 1
ATOM 1652 C C . GLN A 1 204 ? -23.153 -10.911 19.333 1.00 98.12 204 GLN A C 1
ATOM 1654 O O . GLN A 1 204 ? -23.953 -11.470 18.579 1.00 98.12 204 GLN A O 1
ATOM 1659 N N . LYS A 1 205 ? -22.953 -9.592 19.285 1.00 97.88 205 LYS A N 1
ATOM 1660 C CA . LYS A 1 205 ? -23.593 -8.733 18.285 1.00 97.88 205 LYS A CA 1
ATOM 1661 C C . LYS A 1 205 ? -23.048 -8.997 16.888 1.00 97.88 205 LYS A C 1
ATOM 1663 O O . LYS A 1 205 ? -23.844 -9.246 15.986 1.00 97.88 205 LYS A O 1
ATOM 1668 N N . PHE A 1 206 ? -21.728 -9.043 16.734 1.00 97.25 206 PHE A N 1
ATOM 1669 C CA . PHE A 1 206 ? -21.084 -9.299 15.449 1.00 97.25 206 PHE A CA 1
ATOM 1670 C C . PHE A 1 206 ? -21.349 -10.710 14.915 1.00 97.25 206 PHE A C 1
ATOM 1672 O O . PHE A 1 206 ? -21.531 -10.873 13.713 1.00 97.25 206 PHE A O 1
ATOM 1679 N N . GLU A 1 207 ? -21.482 -11.720 15.785 1.00 95.94 207 GLU A N 1
ATOM 1680 C CA . GLU A 1 207 ? -21.879 -13.083 15.386 1.00 95.94 207 GLU A CA 1
ATOM 1681 C C . GLU A 1 207 ? -23.255 -13.137 14.698 1.00 95.94 207 GLU A C 1
ATOM 1683 O O . GLU A 1 207 ? -23.538 -14.085 13.967 1.00 95.94 207 GLU A O 1
ATOM 1688 N N . ASN A 1 208 ? -24.112 -12.141 14.941 1.00 93.69 208 ASN A N 1
ATOM 1689 C CA . ASN A 1 208 ? -25.448 -12.033 14.353 1.00 93.69 208 ASN A CA 1
ATOM 1690 C C . ASN A 1 208 ? -25.560 -10.905 13.315 1.00 93.69 208 ASN A C 1
ATOM 1692 O O . ASN A 1 208 ? -26.672 -10.609 12.878 1.00 93.69 208 ASN A O 1
ATOM 1696 N N . SER A 1 209 ? -24.450 -10.255 12.960 1.00 92.81 209 SER A N 1
ATOM 1697 C CA . SER A 1 209 ? -24.439 -9.143 12.012 1.00 92.81 209 SER A CA 1
ATOM 1698 C C . SER A 1 209 ? -23.947 -9.587 10.636 1.00 92.81 209 SER A C 1
ATOM 1700 O O . SER A 1 209 ? -23.122 -10.492 10.532 1.00 92.81 209 SER A O 1
ATOM 1702 N N . ASP A 1 210 ? -24.409 -8.900 9.593 1.00 90.56 210 ASP A N 1
ATOM 1703 C CA . ASP A 1 210 ? -23.956 -9.109 8.212 1.00 90.56 210 ASP A CA 1
ATOM 1704 C C . ASP A 1 210 ? -22.757 -8.207 7.844 1.00 90.56 210 ASP A C 1
ATOM 1706 O O . ASP A 1 210 ? -22.413 -8.073 6.671 1.00 90.56 210 ASP A O 1
ATOM 1710 N N . TYR A 1 211 ? -22.117 -7.563 8.830 1.00 91.50 211 TYR A N 1
ATOM 1711 C CA . TYR A 1 211 ? -20.974 -6.683 8.593 1.00 91.50 211 TYR A CA 1
ATOM 1712 C C . TYR A 1 211 ? -19.763 -7.492 8.107 1.00 91.50 211 TYR A C 1
ATOM 1714 O O . TYR A 1 211 ? -19.345 -8.455 8.755 1.00 91.50 211 TYR A O 1
ATOM 1722 N N . GLU A 1 212 ? -19.183 -7.111 6.969 1.00 88.69 212 GLU A N 1
ATOM 1723 C CA . GLU A 1 212 ? -18.180 -7.921 6.261 1.00 88.69 212 GLU A CA 1
ATOM 1724 C C . GLU A 1 212 ? -16.899 -8.186 7.066 1.00 88.69 212 GLU A C 1
ATOM 1726 O O . GLU A 1 212 ? -16.299 -9.252 6.926 1.00 88.69 212 GLU A O 1
ATOM 1731 N N . ARG A 1 213 ? -16.507 -7.266 7.955 1.00 91.19 213 ARG A N 1
ATOM 1732 C CA . ARG A 1 213 ? -15.321 -7.401 8.821 1.00 91.19 213 ARG A CA 1
ATOM 1733 C C . ARG A 1 213 ? -15.648 -7.947 10.215 1.00 91.19 213 ARG A C 1
ATOM 1735 O O . ARG A 1 213 ? -14.799 -7.932 11.103 1.00 91.19 213 ARG A O 1
ATOM 1742 N N . SER A 1 214 ? -16.852 -8.488 10.422 1.00 93.88 214 SER A N 1
ATOM 1743 C CA . SER A 1 214 ? -17.261 -9.055 11.720 1.00 93.88 214 SER A CA 1
ATOM 1744 C C . SER A 1 214 ? -16.305 -10.133 12.220 1.00 93.88 214 SER A C 1
ATOM 1746 O O . SER A 1 214 ? -15.988 -10.179 13.404 1.00 93.88 214 SER A O 1
ATOM 1748 N N . SER A 1 215 ? -15.829 -11.010 11.333 1.00 94.19 215 SER A N 1
ATOM 1749 C CA . SER A 1 215 ? -14.905 -12.088 11.699 1.00 94.19 215 SER A CA 1
ATOM 1750 C C . SER A 1 215 ? -13.560 -11.557 12.205 1.00 94.19 215 SER A C 1
ATOM 1752 O O . SER A 1 215 ? -13.008 -12.126 13.150 1.00 94.19 215 SER A O 1
ATOM 1754 N N . ASP A 1 216 ? -13.071 -10.453 11.632 1.00 94.12 216 ASP A N 1
ATOM 1755 C CA . ASP A 1 216 ? -11.845 -9.781 12.059 1.00 94.12 216 ASP A CA 1
ATOM 1756 C C . ASP A 1 216 ? -11.995 -9.167 13.453 1.00 94.12 216 ASP A C 1
ATOM 1758 O O . ASP A 1 216 ? -11.171 -9.442 14.331 1.00 94.12 216 ASP A O 1
ATOM 1762 N N . LEU A 1 217 ? -13.081 -8.423 13.688 1.00 95.50 217 LEU A N 1
ATOM 1763 C CA . LEU A 1 217 ? -13.372 -7.823 14.995 1.00 95.50 217 LEU A CA 1
ATOM 1764 C C . LEU A 1 217 ? -13.586 -8.885 16.077 1.00 95.50 217 LEU A C 1
ATOM 1766 O O . LEU A 1 217 ? -13.001 -8.804 17.156 1.00 95.50 217 LEU A O 1
ATOM 1770 N N . ILE A 1 218 ? -14.359 -9.935 15.784 1.00 97.62 218 ILE A N 1
ATOM 1771 C CA . ILE A 1 218 ? -14.584 -11.042 16.723 1.00 97.62 218 ILE A CA 1
ATOM 1772 C C . ILE A 1 218 ? -13.257 -11.706 17.106 1.00 97.62 218 ILE A C 1
ATOM 1774 O O . ILE A 1 218 ? -13.024 -11.975 18.288 1.00 97.62 218 ILE A O 1
ATOM 1778 N N . ALA A 1 219 ? -12.384 -11.983 16.131 1.00 97.06 219 ALA A N 1
ATOM 1779 C CA . ALA A 1 219 ? -11.074 -12.556 16.414 1.00 97.06 219 ALA A CA 1
ATOM 1780 C C . ALA A 1 219 ? -10.258 -11.622 17.320 1.00 97.06 219 ALA A C 1
ATOM 1782 O O . ALA A 1 219 ? -9.768 -12.068 18.359 1.00 97.06 219 ALA A O 1
ATOM 1783 N N . GLN A 1 220 ? -10.167 -10.331 16.989 1.00 96.12 220 GLN A N 1
ATOM 1784 C CA . GLN A 1 220 ? -9.449 -9.358 17.814 1.00 96.12 220 GLN A CA 1
ATOM 1785 C C . GLN A 1 220 ? -9.992 -9.317 19.252 1.00 96.12 220 GLN A C 1
ATOM 1787 O O . GLN A 1 220 ? -9.219 -9.373 20.205 1.00 96.12 220 GLN A O 1
ATOM 1792 N N . TYR A 1 221 ? -11.311 -9.329 19.440 1.00 97.56 221 TYR A N 1
ATOM 1793 C CA . TYR A 1 221 ? -11.918 -9.311 20.772 1.00 97.56 221 TYR A CA 1
ATOM 1794 C C . TYR A 1 221 ? -11.663 -10.580 21.584 1.00 97.56 221 TYR A C 1
ATOM 1796 O O . TYR A 1 221 ? -11.446 -10.496 22.794 1.00 97.56 221 TYR A O 1
ATOM 1804 N N . TYR A 1 222 ? -11.615 -11.758 20.958 1.00 98.31 222 TYR A N 1
ATOM 1805 C CA . TYR A 1 222 ? -11.165 -12.962 21.662 1.00 98.31 222 TYR A CA 1
ATOM 1806 C C . TYR A 1 222 ? -9.695 -12.875 22.085 1.00 98.31 222 TYR A C 1
ATOM 1808 O O . TYR A 1 222 ? -9.348 -13.347 23.170 1.00 98.31 222 TYR A O 1
ATOM 1816 N N . LEU A 1 223 ? -8.845 -12.240 21.272 1.00 95.62 223 LEU A N 1
ATOM 1817 C CA . LEU A 1 223 ? -7.444 -12.013 21.615 1.00 95.62 223 LEU A CA 1
ATOM 1818 C C . LEU A 1 223 ? -7.304 -11.079 22.829 1.00 95.62 223 LEU A C 1
ATOM 1820 O O . LEU A 1 223 ? -6.584 -11.423 23.766 1.00 95.62 223 LEU A O 1
ATOM 1824 N N . GLU A 1 224 ? -8.047 -9.967 22.863 1.00 96.00 224 GLU A N 1
ATOM 1825 C CA . GLU A 1 224 ? -8.091 -9.037 24.009 1.00 96.00 224 GLU A CA 1
ATOM 1826 C C . GLU A 1 224 ? -8.597 -9.712 25.295 1.00 96.00 224 GLU A C 1
ATOM 1828 O O . GLU A 1 224 ? -8.125 -9.439 26.401 1.00 96.00 224 GLU A O 1
ATOM 1833 N N . LEU A 1 225 ? -9.529 -10.661 25.163 1.00 97.38 225 LEU A N 1
ATOM 1834 C CA . LEU A 1 225 ? -10.024 -11.471 26.278 1.00 97.38 225 LEU A CA 1
ATOM 1835 C C . LEU A 1 225 ? -9.026 -12.535 26.766 1.00 97.38 225 LEU A C 1
ATOM 1837 O O . LEU A 1 225 ? -9.257 -13.144 27.816 1.00 97.38 225 LEU A O 1
ATOM 1841 N N . GLY A 1 226 ? -7.944 -12.789 26.024 1.00 96.94 226 GLY A N 1
ATOM 1842 C CA . GLY A 1 226 ? -7.033 -13.908 26.268 1.00 96.94 226 GLY A CA 1
ATOM 1843 C C . GLY A 1 226 ? -7.668 -15.281 26.008 1.00 96.94 226 GLY A C 1
ATOM 1844 O O . GLY A 1 226 ? -7.207 -16.283 26.559 1.00 96.94 226 GLY A O 1
ATOM 1845 N N . ASP A 1 227 ? -8.737 -15.336 25.208 1.00 98.00 227 ASP A N 1
ATOM 1846 C CA . ASP A 1 227 ? -9.425 -16.566 24.814 1.00 98.00 227 ASP A CA 1
ATOM 1847 C C . ASP A 1 227 ? -8.783 -17.145 23.546 1.00 98.00 227 ASP A C 1
ATOM 1849 O O . ASP A 1 227 ? -9.289 -17.026 22.427 1.00 98.00 227 ASP A O 1
ATOM 1853 N N . ASP A 1 228 ? -7.621 -17.772 23.743 1.00 98.12 228 ASP A N 1
ATOM 1854 C CA . ASP A 1 228 ? -6.821 -18.371 22.672 1.00 98.12 228 ASP A CA 1
ATOM 1855 C C . ASP A 1 228 ? -7.619 -19.384 21.828 1.00 98.12 228 ASP A C 1
ATOM 1857 O O . ASP A 1 228 ? -7.411 -19.484 20.620 1.00 98.12 228 ASP A O 1
ATOM 1861 N N . GLU A 1 229 ? -8.513 -20.161 22.450 1.00 98.19 229 GLU A N 1
ATOM 1862 C CA . GLU A 1 229 ? -9.258 -21.230 21.774 1.00 98.19 229 GLU A CA 1
ATOM 1863 C C . GLU A 1 229 ? -10.240 -20.650 20.754 1.00 98.19 229 GLU A C 1
ATOM 1865 O O . GLU A 1 229 ? -10.253 -21.067 19.591 1.00 98.19 229 GLU A O 1
ATOM 1870 N N . ASN A 1 230 ? -11.033 -19.658 21.165 1.00 98.06 230 ASN A N 1
ATOM 1871 C CA . ASN A 1 230 ? -11.984 -19.027 20.261 1.00 98.06 230 ASN A CA 1
ATOM 1872 C C . ASN A 1 230 ? -11.310 -18.103 19.246 1.00 98.06 230 ASN A C 1
ATOM 1874 O O . ASN A 1 230 ? -11.734 -18.099 18.088 1.00 98.06 230 ASN A O 1
ATOM 1878 N N . TYR A 1 231 ? -10.236 -17.402 19.631 1.00 98.19 231 TYR A N 1
ATOM 1879 C CA . TYR A 1 231 ? -9.412 -16.648 18.685 1.00 98.19 231 TYR A CA 1
ATOM 1880 C C . TYR A 1 231 ? -8.951 -17.545 17.532 1.00 98.19 231 TYR A C 1
ATOM 1882 O O . TYR A 1 231 ? -9.209 -17.246 16.366 1.00 98.19 231 TYR A O 1
ATOM 1890 N N . LEU A 1 232 ? -8.331 -18.687 17.854 1.00 97.94 232 LEU A N 1
ATOM 1891 C CA . LEU A 1 232 ? -7.839 -19.627 16.849 1.00 97.94 232 LEU A CA 1
ATOM 1892 C C . LEU A 1 232 ? -8.974 -20.182 15.990 1.00 97.94 232 LEU A C 1
ATOM 1894 O O . LEU A 1 232 ? -8.839 -20.221 14.769 1.00 97.94 232 LEU A O 1
ATOM 1898 N N . ARG A 1 233 ? -10.102 -20.562 16.605 1.00 97.69 233 ARG A N 1
ATOM 1899 C CA . ARG A 1 233 ? -11.279 -21.071 15.888 1.00 97.69 233 ARG A CA 1
ATOM 1900 C C . ARG A 1 233 ? -11.776 -20.079 14.837 1.00 97.69 233 ARG A C 1
ATOM 1902 O O . ARG A 1 233 ? -12.038 -20.482 13.706 1.00 97.69 233 ARG A O 1
ATOM 1909 N N . VAL A 1 234 ? -11.933 -18.808 15.208 1.00 96.75 234 VAL A N 1
ATOM 1910 C CA . VAL A 1 234 ? -12.443 -17.770 14.302 1.00 96.75 234 VAL A CA 1
ATOM 1911 C C . VAL A 1 234 ? -11.395 -17.412 13.256 1.00 96.75 234 VAL A C 1
ATOM 1913 O O . VAL A 1 234 ? -11.704 -17.429 12.066 1.00 96.75 234 VAL A O 1
ATOM 1916 N N . ARG A 1 235 ? -10.146 -17.160 13.664 1.00 96.31 235 ARG A N 1
ATOM 1917 C CA . ARG A 1 235 ? -9.086 -16.735 12.743 1.00 96.31 235 ARG A CA 1
ATOM 1918 C C . ARG A 1 235 ? -8.756 -17.812 11.712 1.00 96.31 235 ARG A C 1
ATOM 1920 O O . ARG A 1 235 ? -8.650 -17.491 10.540 1.00 96.31 235 ARG A O 1
ATOM 1927 N N . GLN A 1 236 ? -8.665 -19.086 12.101 1.00 95.81 236 GLN A N 1
ATOM 1928 C CA . GLN A 1 236 ? -8.387 -20.188 11.165 1.00 95.81 236 GLN A CA 1
ATOM 1929 C C . GLN A 1 236 ? -9.532 -20.457 10.181 1.00 95.81 236 GLN A C 1
ATOM 1931 O O . GLN A 1 236 ? -9.282 -20.945 9.081 1.00 95.81 236 GLN A O 1
ATOM 1936 N N . ALA A 1 237 ? -10.777 -20.154 10.560 1.00 95.19 237 ALA A N 1
ATOM 1937 C CA . ALA A 1 237 ? -11.925 -20.281 9.666 1.00 95.19 237 ALA A CA 1
ATOM 1938 C C . ALA A 1 237 ? -11.988 -19.162 8.609 1.00 95.19 237 ALA A C 1
ATOM 1940 O O . ALA A 1 237 ? -12.665 -19.339 7.600 1.00 95.19 237 ALA A O 1
ATOM 1941 N N . ASN A 1 238 ? -11.279 -18.047 8.827 1.00 92.06 238 ASN A N 1
ATOM 1942 C CA . ASN A 1 238 ? -11.345 -16.825 8.022 1.00 92.06 238 ASN A CA 1
ATOM 1943 C C . ASN A 1 238 ? -9.930 -16.333 7.654 1.00 92.06 238 ASN A C 1
ATOM 1945 O O . ASN A 1 238 ? -9.514 -15.241 8.036 1.00 92.06 238 ASN A O 1
ATOM 1949 N N . LEU A 1 239 ? -9.154 -17.178 6.968 1.00 93.25 239 LEU A N 1
ATOM 1950 C CA . LEU A 1 239 ? -7.807 -16.849 6.487 1.00 93.25 239 LEU A CA 1
ATOM 1951 C C . LEU A 1 239 ? -7.832 -16.462 4.998 1.00 93.25 239 LEU A C 1
ATOM 1953 O O . LEU A 1 239 ? -7.523 -17.277 4.119 1.00 93.25 239 LEU A O 1
ATOM 1957 N N . GLU A 1 240 ? -8.183 -15.212 4.701 1.00 88.31 240 GLU A N 1
ATOM 1958 C CA . GLU A 1 240 ? -8.427 -14.745 3.330 1.00 88.31 240 GLU A CA 1
ATOM 1959 C C . GLU A 1 240 ? -7.353 -13.779 2.817 1.00 88.31 240 GLU A C 1
ATOM 1961 O O . GLU A 1 240 ? -6.911 -13.877 1.663 1.00 88.31 240 GLU A O 1
ATOM 1966 N N . LYS A 1 241 ? -6.890 -12.864 3.661 1.00 90.19 241 LYS A N 1
ATOM 1967 C CA . LYS A 1 241 ? -5.939 -11.796 3.331 1.00 90.19 241 LYS A CA 1
ATOM 1968 C C . LYS A 1 241 ? -4.573 -12.090 3.948 1.00 90.19 241 LYS A C 1
ATOM 1970 O O . LYS A 1 241 ? -4.468 -12.833 4.913 1.00 90.19 241 LYS A O 1
ATOM 1975 N N . GLU A 1 242 ? -3.504 -11.494 3.414 1.00 92.56 242 GLU A N 1
ATOM 1976 C CA . GLU A 1 242 ? -2.151 -11.627 3.996 1.00 92.56 242 GLU A CA 1
ATOM 1977 C C . GLU A 1 242 ? -2.109 -11.198 5.472 1.00 92.56 242 GLU A C 1
ATOM 1979 O O . GLU A 1 242 ? -1.456 -11.846 6.291 1.00 92.56 242 GLU A O 1
ATOM 1984 N N . THR A 1 243 ? -2.860 -10.153 5.821 1.00 92.19 243 THR A N 1
ATOM 1985 C CA . THR A 1 243 ? -3.011 -9.644 7.190 1.00 92.19 243 THR A CA 1
ATOM 1986 C C . THR A 1 243 ? -3.506 -10.707 8.166 1.00 92.19 243 THR A C 1
ATOM 1988 O O . THR A 1 243 ? -2.993 -10.783 9.279 1.00 92.19 243 THR A O 1
ATOM 1991 N N . ASP A 1 244 ? -4.419 -11.582 7.747 1.00 94.00 244 ASP A N 1
ATOM 1992 C CA . ASP A 1 244 ? -5.016 -12.605 8.615 1.00 94.00 244 ASP A CA 1
ATOM 1993 C C . ASP A 1 244 ? -3.968 -13.659 8.999 1.00 94.00 244 ASP A C 1
ATOM 1995 O O . ASP A 1 244 ? -3.860 -14.071 10.158 1.00 94.00 244 ASP A O 1
ATOM 1999 N N . TYR A 1 245 ? -3.135 -14.053 8.031 1.00 97.06 245 TYR A N 1
ATOM 2000 C CA . TYR A 1 245 ? -2.021 -14.972 8.262 1.00 97.06 245 TYR A CA 1
ATOM 2001 C C . TYR A 1 245 ? -0.915 -14.322 9.087 1.00 97.06 245 TYR A C 1
ATOM 2003 O O . TYR A 1 245 ? -0.335 -14.991 9.939 1.00 97.06 245 TYR A O 1
ATOM 2011 N N . LEU A 1 246 ? -0.624 -13.033 8.875 1.00 96.50 246 LEU A N 1
ATOM 2012 C CA . LEU A 1 246 ? 0.339 -12.299 9.701 1.00 96.50 246 LEU A CA 1
ATOM 2013 C C . LEU A 1 246 ? -0.105 -12.248 11.157 1.00 96.50 246 LEU A C 1
ATOM 2015 O O . LEU A 1 246 ? 0.693 -12.582 12.028 1.00 96.50 246 LEU A O 1
ATOM 2019 N N . GLN A 1 247 ? -1.364 -11.891 11.416 1.00 95.69 247 GLN A N 1
ATOM 2020 C CA . GLN A 1 247 ? -1.916 -11.848 12.768 1.00 95.69 247 GLN A CA 1
ATOM 2021 C C . GLN A 1 247 ? -1.835 -13.225 13.440 1.00 95.69 247 GLN A C 1
ATOM 2023 O O . GLN A 1 247 ? -1.353 -13.334 14.568 1.00 95.69 247 GLN A O 1
ATOM 2028 N N . LEU A 1 248 ? -2.221 -14.295 12.733 1.00 98.06 248 LEU A N 1
ATOM 2029 C CA . LEU A 1 248 ? -2.125 -15.658 13.261 1.00 98.06 248 LEU A CA 1
ATOM 2030 C C . LEU A 1 248 ? -0.666 -16.091 13.499 1.00 98.06 248 LEU A C 1
ATOM 2032 O O . LEU A 1 248 ? -0.354 -16.731 14.505 1.00 98.06 248 LEU A O 1
ATOM 2036 N N . ALA A 1 249 ? 0.252 -15.730 12.604 1.00 97.94 249 ALA A N 1
ATOM 2037 C CA . ALA A 1 249 ? 1.670 -16.016 12.771 1.00 97.94 249 ALA A CA 1
ATOM 2038 C C . ALA A 1 249 ? 2.253 -15.248 13.970 1.00 97.94 249 ALA A C 1
ATOM 2040 O O . ALA A 1 249 ? 3.041 -15.805 14.737 1.00 97.94 249 ALA A O 1
ATOM 2041 N N . GLU A 1 250 ? 1.873 -13.986 14.160 1.00 97.12 250 GLU A N 1
ATOM 2042 C CA . GLU A 1 250 ? 2.298 -13.153 15.288 1.00 97.12 250 GLU A CA 1
ATOM 2043 C C . GLU A 1 250 ? 1.752 -13.677 16.615 1.00 97.12 250 GLU A C 1
ATOM 2045 O O . GLU A 1 250 ? 2.504 -13.745 17.589 1.00 97.12 250 GLU A O 1
ATOM 2050 N N . PHE A 1 251 ? 0.513 -14.172 16.637 1.00 97.88 251 PHE A N 1
ATOM 2051 C CA . PHE A 1 251 ? -0.030 -14.905 17.777 1.00 97.88 251 PHE A CA 1
ATOM 2052 C C . PHE A 1 251 ? 0.872 -16.090 18.167 1.00 97.88 251 PHE A C 1
ATOM 2054 O O . PHE A 1 251 ? 1.306 -16.191 19.318 1.00 97.88 251 PHE A O 1
ATOM 2061 N N . TRP A 1 252 ? 1.242 -16.958 17.217 1.00 98.19 252 TRP A N 1
ATOM 2062 C CA . TRP A 1 252 ? 2.129 -18.093 17.510 1.00 98.19 252 TRP A CA 1
ATOM 2063 C C . TRP A 1 252 ? 3.521 -17.660 17.967 1.00 98.19 252 TRP A C 1
ATOM 2065 O O . TRP A 1 252 ? 4.087 -18.252 18.891 1.00 98.19 252 TRP A O 1
ATOM 2075 N N . GLN A 1 253 ? 4.052 -16.586 17.382 1.00 97.12 253 GLN A N 1
ATOM 2076 C CA . GLN A 1 253 ? 5.325 -16.006 17.794 1.00 97.12 253 GLN A CA 1
ATOM 2077 C C . GLN A 1 253 ? 5.286 -15.531 19.252 1.00 97.12 253 GLN A C 1
ATOM 2079 O O . GLN A 1 253 ? 6.217 -15.819 20.007 1.00 97.12 253 GLN A O 1
ATOM 2084 N N . GLN A 1 254 ? 4.211 -14.854 19.666 1.00 96.81 254 GLN A N 1
ATOM 2085 C CA . GLN A 1 254 ? 4.015 -14.399 21.045 1.00 96.81 254 GLN A CA 1
ATOM 2086 C C . GLN A 1 254 ? 3.880 -15.571 22.028 1.00 96.81 254 GLN A C 1
ATOM 2088 O O . GLN A 1 254 ? 4.410 -15.507 23.138 1.00 96.81 254 GLN A O 1
ATOM 2093 N N . LYS A 1 255 ? 3.248 -16.678 21.614 1.00 97.25 255 LYS A N 1
ATOM 2094 C CA . LYS A 1 255 ? 3.182 -17.927 22.399 1.00 97.25 255 LYS A CA 1
ATOM 2095 C C . LYS A 1 255 ? 4.503 -18.710 22.418 1.00 97.25 255 LYS A C 1
ATOM 2097 O O . LYS A 1 255 ? 4.623 -19.685 23.157 1.00 97.25 255 LYS A O 1
ATOM 2102 N N . GLY A 1 256 ? 5.502 -18.289 21.639 1.00 97.62 256 GLY A N 1
ATOM 2103 C CA . GLY A 1 256 ? 6.803 -18.950 21.527 1.00 97.62 256 GLY A CA 1
ATOM 2104 C C . GLY A 1 256 ? 6.803 -20.202 20.643 1.00 97.62 256 GLY A C 1
ATOM 2105 O O . GLY A 1 256 ? 7.810 -20.912 20.607 1.00 97.62 256 GLY A O 1
ATOM 2106 N N . ASP A 1 257 ? 5.715 -20.465 19.915 1.00 98.12 257 ASP A N 1
ATOM 2107 C CA . ASP A 1 257 ? 5.577 -21.600 19.000 1.00 98.12 257 ASP A CA 1
ATOM 2108 C C . ASP A 1 257 ? 6.145 -21.230 17.621 1.00 98.12 257 ASP A C 1
ATOM 2110 O O . ASP A 1 257 ? 5.453 -20.766 16.713 1.00 98.12 257 ASP A O 1
ATOM 2114 N N . ARG A 1 258 ? 7.469 -21.373 17.488 1.00 96.62 258 ARG A N 1
ATOM 2115 C CA . ARG A 1 258 ? 8.195 -21.012 16.259 1.00 96.62 258 ARG A CA 1
ATOM 2116 C C . ARG A 1 258 ? 7.820 -21.882 15.062 1.00 96.62 258 ARG A C 1
ATOM 2118 O O . ARG A 1 258 ? 7.921 -21.402 13.938 1.00 96.62 258 ARG A O 1
ATOM 2125 N N . GLU A 1 259 ? 7.443 -23.135 15.303 1.00 97.75 259 GLU A N 1
ATOM 2126 C CA . GLU A 1 259 ? 7.067 -24.078 14.249 1.00 97.75 259 GLU A CA 1
ATOM 2127 C C . GLU A 1 259 ? 5.756 -23.624 13.613 1.00 97.75 259 GLU A C 1
ATOM 2129 O O . GLU A 1 259 ? 5.743 -23.311 12.426 1.00 97.75 259 GLU A O 1
ATOM 2134 N N . LYS A 1 260 ? 4.707 -23.411 14.416 1.00 98.06 260 LYS A N 1
ATOM 2135 C CA . LYS A 1 260 ? 3.423 -22.923 13.895 1.00 98.06 260 LYS A CA 1
ATOM 2136 C C . LYS A 1 260 ? 3.485 -21.527 13.303 1.00 98.06 260 LYS A C 1
ATOM 2138 O O . LYS A 1 260 ? 2.768 -21.239 12.345 1.00 98.06 260 LYS A O 1
ATOM 2143 N N . HIS A 1 261 ? 4.327 -20.652 13.853 1.00 98.12 261 HIS A N 1
ATOM 2144 C CA . HIS A 1 261 ? 4.591 -19.350 13.245 1.00 98.12 261 HIS A CA 1
ATOM 2145 C C . HIS A 1 261 ? 5.057 -19.519 11.794 1.00 98.12 261 HIS A C 1
ATOM 2147 O O . HIS A 1 261 ? 4.473 -18.926 10.890 1.00 98.12 261 HIS A O 1
ATOM 2153 N N . LEU A 1 262 ? 6.071 -20.361 11.568 1.00 98.00 262 LEU A N 1
ATOM 2154 C CA . LEU A 1 262 ? 6.606 -20.609 10.233 1.00 98.00 262 LEU A CA 1
ATOM 2155 C C . LEU A 1 262 ? 5.594 -21.335 9.335 1.00 98.00 262 LEU A C 1
ATOM 2157 O O . LEU A 1 262 ? 5.409 -20.927 8.192 1.00 98.00 262 LEU A O 1
ATOM 2161 N N . GLU A 1 263 ? 4.905 -22.355 9.854 1.00 98.19 263 GLU A N 1
ATOM 2162 C CA . GLU A 1 263 ? 3.850 -23.077 9.128 1.00 98.19 263 GLU A CA 1
ATOM 2163 C C . GLU A 1 263 ? 2.736 -22.140 8.656 1.00 98.19 263 GLU A C 1
ATOM 2165 O O . GLU A 1 263 ? 2.267 -22.266 7.531 1.00 98.19 263 GLU A O 1
ATOM 2170 N N . THR A 1 264 ? 2.340 -21.168 9.482 1.00 98.25 264 THR A N 1
ATOM 2171 C CA . THR A 1 264 ? 1.299 -20.194 9.126 1.00 98.25 264 THR A CA 1
ATOM 2172 C C . THR A 1 264 ? 1.747 -19.302 7.967 1.00 98.25 264 THR A C 1
ATOM 2174 O O . THR A 1 264 ? 0.987 -19.084 7.025 1.00 98.25 264 THR A O 1
ATOM 2177 N N . LEU A 1 265 ? 2.991 -18.814 8.003 1.00 98.06 265 LEU A N 1
ATOM 2178 C CA . LEU A 1 265 ? 3.555 -18.021 6.908 1.00 98.06 265 LEU A CA 1
ATOM 2179 C C . LEU A 1 265 ? 3.652 -18.843 5.610 1.00 98.06 265 LEU A C 1
ATOM 2181 O O . LEU A 1 265 ? 3.304 -18.350 4.538 1.00 98.06 265 LEU A O 1
ATOM 2185 N N . GLU A 1 266 ? 4.083 -20.103 5.698 1.00 97.88 266 GLU A N 1
ATOM 2186 C CA . GLU A 1 266 ? 4.153 -21.017 4.550 1.00 97.88 266 GLU A CA 1
ATOM 2187 C C . GLU A 1 266 ? 2.776 -21.389 3.995 1.00 97.88 266 GLU A C 1
ATOM 2189 O O . GLU A 1 266 ? 2.607 -21.489 2.778 1.00 97.88 266 GLU A O 1
ATOM 2194 N N . GLN A 1 267 ? 1.775 -21.544 4.861 1.00 96.94 267 GLN A N 1
ATOM 2195 C CA . GLN A 1 267 ? 0.404 -21.813 4.444 1.00 96.94 267 GLN A CA 1
ATOM 2196 C C . GLN A 1 267 ? -0.121 -20.681 3.558 1.00 96.94 267 GLN A C 1
ATOM 2198 O O . GLN A 1 267 ? -0.687 -20.959 2.502 1.00 96.94 267 GLN A O 1
ATOM 2203 N N . TRP A 1 268 ? 0.147 -19.420 3.912 1.00 95.81 268 TRP A N 1
ATOM 2204 C CA . TRP A 1 268 ? -0.227 -18.292 3.059 1.00 95.81 268 TRP A CA 1
ATOM 2205 C C . TRP A 1 268 ? 0.435 -18.360 1.679 1.00 95.81 268 TRP A C 1
ATOM 2207 O O . TRP A 1 268 ? -0.234 -18.134 0.674 1.00 95.81 268 TRP A O 1
ATOM 2217 N N . VAL A 1 269 ? 1.726 -18.709 1.601 1.00 94.62 269 VAL A N 1
ATOM 2218 C CA . VAL A 1 269 ? 2.429 -18.865 0.313 1.00 94.62 269 VAL A CA 1
ATOM 2219 C C . VAL A 1 269 ? 1.812 -19.994 -0.512 1.00 94.62 269 VAL A C 1
ATOM 2221 O O . VAL A 1 269 ? 1.586 -19.832 -1.712 1.00 94.62 269 VAL A O 1
ATOM 2224 N N . SER A 1 270 ? 1.506 -21.126 0.123 1.00 93.75 270 SER A N 1
ATOM 2225 C CA . SER A 1 270 ? 0.817 -22.250 -0.517 1.00 93.75 270 SER A CA 1
ATOM 2226 C C . SER A 1 270 ? -0.539 -21.816 -1.079 1.00 93.75 270 SER A C 1
ATOM 2228 O O . SER A 1 270 ? -0.840 -22.060 -2.250 1.00 93.75 270 SER A O 1
ATOM 2230 N N . ASP A 1 271 ? -1.337 -21.101 -0.288 1.00 91.88 271 ASP A N 1
ATOM 2231 C CA . ASP A 1 271 ? -2.655 -20.631 -0.704 1.00 91.88 271 ASP A CA 1
ATOM 2232 C C . ASP A 1 271 ? -2.568 -19.544 -1.774 1.00 91.88 271 ASP A C 1
ATOM 2234 O O . ASP A 1 271 ? -3.367 -19.554 -2.709 1.00 91.88 271 ASP A O 1
ATOM 2238 N N . LEU A 1 272 ? -1.565 -18.665 -1.721 1.00 89.81 272 LEU A N 1
ATOM 2239 C CA . LEU A 1 272 ? -1.274 -17.694 -2.775 1.00 89.81 272 LEU A CA 1
ATOM 2240 C C . LEU A 1 272 ? -0.990 -18.390 -4.115 1.00 89.81 272 LEU A C 1
ATOM 2242 O O . LEU A 1 272 ? -1.551 -17.997 -5.135 1.00 89.81 272 LEU A O 1
ATOM 2246 N N . VAL A 1 273 ? -0.167 -19.443 -4.115 1.00 87.62 273 VAL A N 1
ATOM 2247 C CA . VAL A 1 273 ? 0.162 -20.221 -5.323 1.00 87.62 273 VAL A CA 1
ATOM 2248 C C . VAL A 1 273 ? -1.048 -21.016 -5.834 1.00 87.62 273 VAL A C 1
ATOM 2250 O O . VAL A 1 273 ? -1.223 -21.167 -7.045 1.00 87.62 273 VAL A O 1
ATOM 2253 N N . ASN A 1 274 ? -1.896 -21.514 -4.930 1.00 87.25 274 ASN A N 1
ATOM 2254 C CA . ASN A 1 274 ? -3.073 -22.318 -5.268 1.00 87.25 274 ASN A CA 1
ATOM 2255 C C . ASN A 1 274 ? -4.292 -21.489 -5.691 1.00 87.25 274 ASN A C 1
ATOM 2257 O O . ASN A 1 274 ? -5.173 -22.012 -6.387 1.00 87.25 274 ASN A O 1
ATOM 2261 N N . ARG A 1 275 ? -4.368 -20.208 -5.305 1.00 83.88 275 ARG A N 1
ATOM 2262 C CA . ARG A 1 275 ? -5.360 -19.270 -5.843 1.00 83.88 275 ARG A CA 1
ATOM 2263 C C . ARG A 1 275 ? -5.169 -19.237 -7.352 1.00 83.88 275 ARG A C 1
ATOM 2265 O O . ARG A 1 275 ? -4.157 -18.751 -7.848 1.00 83.88 275 ARG A O 1
ATOM 2272 N N . LYS A 1 276 ? -6.132 -19.799 -8.094 1.00 60.53 276 LYS A N 1
ATOM 2273 C CA . LYS A 1 276 ? -6.120 -19.780 -9.561 1.00 60.53 276 LYS A CA 1
ATOM 2274 C C . LYS A 1 276 ? -5.917 -18.336 -9.994 1.00 60.53 276 LYS A C 1
ATOM 2276 O O . LYS A 1 276 ? -6.835 -17.532 -9.838 1.00 60.53 276 LYS A O 1
ATOM 2281 N N . ALA A 1 277 ? -4.736 -18.023 -10.526 1.00 56.12 277 ALA A N 1
ATOM 2282 C CA . ALA A 1 277 ? -4.514 -16.744 -11.173 1.00 56.12 277 ALA A CA 1
ATOM 2283 C C . ALA A 1 277 ? -5.660 -16.562 -12.182 1.00 56.12 277 ALA A C 1
ATOM 2285 O O . ALA A 1 277 ? -5.901 -17.488 -12.975 1.00 56.12 277 ALA A O 1
ATOM 2286 N N . PRO A 1 278 ? -6.423 -15.453 -12.139 1.00 50.69 278 PRO A N 1
ATOM 2287 C CA . PRO A 1 278 ? -7.373 -15.187 -13.204 1.00 50.69 278 PRO A CA 1
ATOM 2288 C C . PRO A 1 278 ? -6.600 -15.290 -14.529 1.00 50.69 278 PRO A C 1
ATOM 2290 O O . PRO A 1 278 ? -5.440 -14.866 -14.583 1.00 50.69 278 PRO A O 1
ATOM 2293 N N . PRO A 1 279 ? -7.170 -15.920 -15.574 1.00 47.28 279 PRO A N 1
ATOM 2294 C CA . PRO A 1 279 ? -6.471 -16.099 -16.840 1.00 47.28 279 PRO A CA 1
ATOM 2295 C C . PRO A 1 279 ? -5.842 -14.770 -17.263 1.00 47.28 279 PRO A C 1
ATOM 2297 O O . PRO A 1 279 ? -6.542 -13.760 -17.266 1.00 47.28 279 PRO A O 1
ATOM 2300 N N . GLN A 1 280 ? -4.555 -14.749 -17.631 1.00 51.12 280 GLN A N 1
ATOM 2301 C CA . GLN A 1 280 ? -3.857 -13.516 -18.040 1.00 51.12 280 GLN A CA 1
ATOM 2302 C C . GLN A 1 280 ? -4.620 -12.733 -19.133 1.00 51.12 280 GLN A C 1
ATOM 2304 O O . GLN A 1 280 ? -4.494 -11.518 -19.234 1.00 51.12 280 GLN A O 1
ATOM 2309 N N . SER A 1 281 ? -5.477 -13.406 -19.911 1.00 44.09 281 SER A N 1
ATOM 2310 C CA . SER A 1 281 ? -6.376 -12.815 -20.910 1.00 44.09 281 SER A CA 1
ATOM 2311 C C . SER A 1 281 ? -7.598 -12.058 -20.352 1.00 44.09 281 SER A C 1
ATOM 2313 O O . SER A 1 281 ? -8.346 -11.480 -21.133 1.00 44.09 281 SER A O 1
ATOM 2315 N N . GLN A 1 282 ? -7.842 -12.090 -19.039 1.00 42.50 282 GLN A N 1
ATOM 2316 C CA . GLN A 1 282 ? -8.895 -11.351 -18.323 1.00 42.50 282 GLN A CA 1
ATOM 2317 C C . GLN A 1 282 ? -8.325 -10.279 -17.380 1.00 42.50 282 GLN A C 1
ATOM 2319 O O . GLN A 1 282 ? -9.073 -9.688 -16.603 1.00 42.50 282 GLN A O 1
ATOM 2324 N N . LEU A 1 283 ? -7.025 -9.976 -17.477 1.00 44.69 283 LEU A N 1
ATOM 2325 C CA . LEU A 1 283 ? -6.434 -8.773 -16.892 1.00 44.69 283 LEU A CA 1
ATOM 2326 C C . LEU A 1 283 ? -6.916 -7.542 -17.679 1.00 44.69 283 LEU A C 1
ATOM 2328 O O . LEU A 1 283 ? -6.173 -6.913 -18.428 1.00 44.69 283 LEU A O 1
ATOM 2332 N N . ASN A 1 284 ? -8.196 -7.199 -17.523 1.00 39.06 284 ASN A N 1
ATOM 2333 C CA . ASN A 1 284 ? -8.644 -5.838 -17.759 1.00 39.06 284 ASN A CA 1
ATOM 2334 C C . ASN A 1 284 ? -7.918 -4.971 -16.726 1.00 39.06 284 ASN A C 1
ATOM 2336 O O . ASN A 1 284 ? -8.198 -5.051 -15.530 1.00 39.06 284 ASN A O 1
ATOM 2340 N N . TYR A 1 285 ? -6.976 -4.165 -17.213 1.00 46.03 285 TYR A N 1
ATOM 2341 C CA . TYR A 1 285 ? -6.049 -3.305 -16.468 1.00 46.03 285 TYR A CA 1
ATOM 2342 C C . TYR A 1 285 ? -6.689 -2.333 -15.454 1.00 46.03 285 TYR A C 1
ATOM 2344 O O . TYR A 1 285 ? -5.965 -1.619 -14.767 1.00 46.03 285 TYR A O 1
ATOM 2352 N N . LEU A 1 286 ? -8.018 -2.293 -15.350 1.00 39.22 286 LEU A N 1
ATOM 2353 C CA . LEU A 1 286 ? -8.758 -1.334 -14.537 1.00 39.22 286 LEU A CA 1
ATOM 2354 C C . LEU A 1 286 ? -9.368 -1.920 -13.250 1.00 39.22 286 LEU A C 1
ATOM 2356 O O . LEU A 1 286 ? -9.701 -1.132 -12.378 1.00 39.22 286 LEU A O 1
ATOM 2360 N N . PHE A 1 287 ? -9.486 -3.250 -13.085 1.00 37.56 287 PHE A N 1
ATOM 2361 C CA . PHE A 1 287 ? -10.235 -3.822 -11.941 1.00 37.56 287 PHE A CA 1
ATOM 2362 C C . PHE A 1 287 ? -9.656 -5.089 -11.291 1.00 37.56 287 PHE A C 1
ATOM 2364 O O . PHE A 1 287 ? -10.239 -5.597 -10.338 1.00 37.56 287 PHE A O 1
ATOM 2371 N N . ALA A 1 288 ? -8.520 -5.621 -11.751 1.00 42.56 288 ALA A N 1
ATOM 2372 C CA . ALA A 1 288 ? -7.802 -6.591 -10.924 1.00 42.56 288 ALA A CA 1
ATOM 2373 C C . ALA A 1 288 ? -7.174 -5.813 -9.753 1.00 42.56 288 ALA A C 1
ATOM 2375 O O . ALA A 1 288 ? -6.445 -4.857 -10.044 1.00 42.56 288 ALA A O 1
ATOM 2376 N N . PRO A 1 289 ? -7.420 -6.175 -8.474 1.00 42.84 289 PRO A N 1
ATOM 2377 C CA . PRO A 1 289 ? -6.680 -5.606 -7.354 1.00 42.84 289 PRO A CA 1
ATOM 2378 C C . PRO A 1 289 ? -5.213 -5.737 -7.721 1.00 42.84 289 PRO A C 1
ATOM 2380 O O . PRO A 1 289 ? -4.745 -6.844 -8.004 1.00 42.84 289 PRO A O 1
ATOM 2383 N N . ARG A 1 290 ? -4.526 -4.607 -7.895 1.00 47.03 290 ARG A N 1
ATOM 2384 C CA . ARG A 1 290 ? -3.171 -4.634 -8.426 1.00 47.03 290 ARG A CA 1
ATOM 2385 C C . ARG A 1 290 ? -2.346 -5.504 -7.480 1.00 47.03 290 ARG A C 1
ATOM 2387 O O . ARG A 1 290 ? -2.077 -5.104 -6.354 1.00 47.03 290 ARG A O 1
ATOM 2394 N N . TYR A 1 291 ? -1.868 -6.647 -7.966 1.00 54.62 291 TYR A N 1
ATOM 2395 C CA . TYR A 1 291 ? -0.829 -7.443 -7.302 1.00 54.62 291 TYR A CA 1
ATOM 2396 C C . TYR A 1 291 ? 0.475 -6.638 -7.072 1.00 54.62 291 TYR A C 1
ATOM 2398 O O . TYR A 1 291 ? 1.422 -7.150 -6.486 1.00 54.62 291 TYR A O 1
ATOM 2406 N N . SER A 1 292 ? 0.519 -5.353 -7.461 1.00 50.69 292 SER A N 1
ATOM 2407 C CA . SER A 1 292 ? 1.562 -4.395 -7.092 1.00 50.69 292 SER A CA 1
ATOM 2408 C C . SER A 1 292 ? 1.772 -4.243 -5.581 1.00 50.69 292 SER A C 1
ATOM 2410 O O . SER A 1 292 ? 2.794 -3.691 -5.199 1.00 50.69 292 SER A O 1
ATOM 2412 N N . SER A 1 293 ? 0.863 -4.716 -4.717 1.00 62.81 293 SER A N 1
ATOM 2413 C CA . SER A 1 293 ? 1.084 -4.716 -3.261 1.00 62.81 293 SER A CA 1
ATOM 2414 C C . SER A 1 293 ? 2.009 -5.836 -2.762 1.00 62.81 293 SER A C 1
ATOM 2416 O O . SER A 1 293 ? 2.543 -5.729 -1.661 1.00 62.81 293 SER A O 1
ATOM 2418 N N . LEU A 1 294 ? 2.249 -6.896 -3.546 1.00 77.75 294 LEU A N 1
ATOM 2419 C CA . LEU A 1 294 ? 3.021 -8.053 -3.069 1.00 77.75 294 LEU A CA 1
ATOM 2420 C C . LEU A 1 294 ? 4.540 -7.866 -3.143 1.00 77.75 294 LEU A C 1
ATOM 2422 O O . LEU A 1 294 ? 5.265 -8.627 -2.504 1.00 77.75 294 LEU A O 1
ATOM 2426 N N . GLU A 1 295 ? 5.035 -6.842 -3.850 1.00 74.56 295 GLU A N 1
ATOM 2427 C CA . GLU A 1 295 ? 6.453 -6.438 -3.778 1.00 74.56 295 GLU A CA 1
ATOM 2428 C C . GLU A 1 295 ? 6.878 -6.168 -2.329 1.00 74.56 295 GLU A C 1
ATOM 2430 O O . GLU A 1 295 ? 8.001 -6.484 -1.920 1.00 74.56 295 GLU A O 1
ATOM 2435 N N . ASP A 1 296 ? 5.944 -5.644 -1.535 1.00 84.56 296 ASP A N 1
ATOM 2436 C CA . ASP A 1 296 ? 6.166 -5.303 -0.145 1.00 84.56 296 ASP A CA 1
ATOM 2437 C C . ASP A 1 296 ? 5.631 -6.324 0.856 1.00 84.56 296 ASP A C 1
ATOM 2439 O O . ASP A 1 296 ? 5.726 -6.061 2.056 1.00 84.56 296 ASP A O 1
ATOM 2443 N N . SER A 1 297 ? 5.199 -7.503 0.386 1.00 92.44 297 SER A N 1
ATOM 2444 C CA . SER A 1 297 ? 4.669 -8.586 1.222 1.00 92.44 297 SER A CA 1
ATOM 2445 C C . SER A 1 297 ? 5.579 -8.855 2.432 1.00 92.44 297 SER A C 1
ATOM 2447 O O . SER A 1 297 ? 6.704 -9.364 2.277 1.00 92.44 297 SER A O 1
ATOM 2449 N N . PRO A 1 298 ? 5.136 -8.526 3.660 1.00 94.56 298 PRO A N 1
ATOM 2450 C CA . PRO A 1 298 ? 5.894 -8.829 4.865 1.00 94.56 298 PRO A CA 1
ATOM 2451 C C . PRO A 1 298 ? 6.064 -10.339 5.070 1.00 94.56 298 PRO A C 1
ATOM 2453 O O . PRO A 1 298 ? 7.106 -10.738 5.597 1.00 94.56 298 PRO A O 1
ATOM 2456 N N . ILE A 1 299 ? 5.115 -11.184 4.634 1.00 96.44 299 ILE A N 1
ATOM 2457 C CA . ILE A 1 299 ? 5.251 -12.645 4.746 1.00 96.44 299 ILE A CA 1
ATOM 2458 C C . ILE A 1 299 ? 6.414 -13.146 3.885 1.00 96.44 299 ILE A C 1
ATOM 2460 O O . ILE A 1 299 ? 7.318 -13.806 4.409 1.00 96.44 299 ILE A O 1
ATOM 2464 N N . LEU A 1 300 ? 6.452 -12.792 2.594 1.00 95.62 300 LEU A N 1
ATOM 2465 C CA . LEU A 1 300 ? 7.525 -13.235 1.694 1.00 95.62 300 LEU A CA 1
ATOM 2466 C C . LEU A 1 300 ? 8.893 -12.733 2.161 1.00 95.62 300 LEU A C 1
ATOM 2468 O O . LEU A 1 300 ? 9.859 -13.494 2.142 1.00 95.62 300 LEU A O 1
ATOM 2472 N N . LYS A 1 301 ? 8.984 -11.486 2.646 1.00 94.94 301 LYS A N 1
ATOM 2473 C CA . LYS A 1 301 ? 10.230 -10.929 3.201 1.00 94.94 301 LYS A CA 1
ATOM 2474 C C . LYS A 1 301 ? 10.699 -11.690 4.448 1.00 94.94 301 LYS A C 1
ATOM 2476 O O . LYS A 1 301 ? 11.883 -12.018 4.544 1.00 94.94 301 LYS A O 1
ATOM 2481 N N . ARG A 1 302 ? 9.793 -12.007 5.385 1.00 97.06 302 ARG A N 1
ATOM 2482 C CA . ARG A 1 302 ? 10.113 -12.778 6.605 1.00 97.06 302 ARG A CA 1
ATOM 2483 C C . ARG A 1 302 ? 10.581 -14.200 6.264 1.00 97.06 302 ARG A C 1
ATOM 2485 O O . ARG A 1 302 ? 11.590 -14.644 6.810 1.00 97.06 302 ARG A O 1
ATOM 2492 N N . LEU A 1 303 ? 9.910 -14.885 5.334 1.00 97.94 303 LEU A N 1
ATOM 2493 C CA . LEU A 1 303 ? 10.299 -16.229 4.883 1.00 97.94 303 LEU A CA 1
ATOM 2494 C C . LEU A 1 303 ? 11.631 -16.232 4.122 1.00 97.94 303 LEU A C 1
ATOM 2496 O O . LEU A 1 303 ? 12.491 -17.072 4.384 1.00 97.94 303 LEU A O 1
ATOM 2500 N N . ALA A 1 304 ? 11.836 -15.267 3.224 1.00 96.81 304 ALA A N 1
ATOM 2501 C CA . ALA A 1 304 ? 13.092 -15.100 2.500 1.00 96.81 304 ALA A CA 1
ATOM 2502 C C . ALA A 1 304 ? 14.274 -14.928 3.467 1.00 96.81 304 ALA A C 1
ATOM 2504 O O . ALA A 1 304 ? 15.295 -15.602 3.329 1.00 96.81 304 ALA A O 1
ATOM 2505 N N . GLU A 1 305 ? 14.117 -14.071 4.481 1.00 97.38 305 GLU A N 1
ATOM 2506 C CA . GLU A 1 305 ? 15.127 -13.879 5.521 1.00 97.38 305 GLU A CA 1
ATOM 2507 C C . GLU A 1 305 ? 15.378 -15.162 6.318 1.00 97.38 305 GLU A C 1
ATOM 2509 O O . GLU A 1 305 ? 16.531 -15.536 6.538 1.00 97.38 305 GLU A O 1
ATOM 2514 N N . HIS A 1 306 ? 14.307 -15.852 6.720 1.00 97.50 306 HIS A N 1
ATOM 2515 C CA . HIS A 1 306 ? 14.391 -17.099 7.470 1.00 97.50 306 HIS A CA 1
ATOM 2516 C C . HIS A 1 306 ? 15.220 -18.155 6.725 1.00 97.50 306 HIS A C 1
ATOM 2518 O O . HIS A 1 306 ? 16.218 -18.642 7.260 1.00 97.50 306 HIS A O 1
ATOM 2524 N N . TYR A 1 307 ? 14.867 -18.475 5.477 1.00 98.25 307 TYR A N 1
ATOM 2525 C CA . TYR A 1 307 ? 15.577 -19.503 4.708 1.00 98.25 307 TYR A CA 1
ATOM 2526 C C . TYR A 1 307 ? 17.004 -19.101 4.352 1.00 98.25 307 TYR A C 1
ATOM 2528 O O . TYR A 1 307 ? 17.911 -19.935 4.395 1.00 98.25 307 TYR A O 1
ATOM 2536 N N . ARG A 1 308 ? 17.241 -17.809 4.106 1.00 97.31 308 ARG A N 1
ATOM 2537 C CA . ARG A 1 308 ? 18.593 -17.278 3.923 1.00 97.31 308 ARG A CA 1
ATOM 2538 C C . ARG A 1 308 ? 19.464 -17.506 5.161 1.00 97.31 308 ARG A C 1
ATOM 2540 O O . ARG A 1 308 ? 20.611 -17.928 5.027 1.00 97.31 308 ARG A O 1
ATOM 2547 N N . GLN A 1 309 ? 18.935 -17.262 6.362 1.00 97.69 309 GLN A N 1
ATOM 2548 C CA . GLN A 1 309 ? 19.660 -17.487 7.620 1.00 97.69 309 GLN A CA 1
ATOM 2549 C C . GLN A 1 309 ? 19.934 -18.971 7.886 1.00 97.69 309 GLN A C 1
ATOM 2551 O O . GLN A 1 309 ? 21.005 -19.307 8.394 1.00 97.69 309 GLN A O 1
ATOM 2556 N N . GLN A 1 310 ? 19.006 -19.855 7.510 1.00 97.50 310 GLN A N 1
ATOM 2557 C CA . GLN A 1 310 ? 19.184 -21.309 7.613 1.00 97.50 310 GLN A CA 1
ATOM 2558 C C . GLN A 1 310 ? 20.097 -21.895 6.526 1.00 97.50 310 GLN A C 1
ATOM 2560 O O . GLN A 1 310 ? 20.434 -23.074 6.593 1.00 97.50 310 GLN A O 1
ATOM 2565 N N . GLN A 1 311 ? 20.524 -21.085 5.548 1.00 97.06 311 GLN A N 1
ATOM 2566 C CA . GLN A 1 311 ? 21.259 -21.538 4.360 1.00 97.06 311 GLN A CA 1
ATOM 2567 C C . GLN A 1 311 ? 20.486 -22.599 3.557 1.00 97.06 311 GLN A C 1
ATOM 2569 O O . GLN A 1 311 ? 21.082 -23.465 2.917 1.00 97.06 311 GLN A O 1
ATOM 2574 N N . ASP A 1 312 ? 19.156 -22.518 3.588 1.00 98.06 312 ASP A N 1
ATOM 2575 C CA . ASP A 1 312 ? 18.262 -23.350 2.791 1.00 98.06 312 ASP A CA 1
ATOM 2576 C C . ASP A 1 312 ? 18.041 -22.673 1.433 1.00 98.06 312 ASP A C 1
ATOM 2578 O O . ASP A 1 312 ? 17.093 -21.911 1.228 1.00 98.06 312 ASP A O 1
ATOM 2582 N N . ASP A 1 313 ? 18.984 -22.894 0.513 1.00 97.81 313 ASP A N 1
ATOM 2583 C CA . ASP A 1 313 ? 18.959 -22.252 -0.805 1.00 97.81 313 ASP A CA 1
ATOM 2584 C C . ASP A 1 313 ? 17.730 -22.651 -1.629 1.00 97.81 313 ASP A C 1
ATOM 2586 O O . ASP A 1 313 ? 17.269 -21.857 -2.449 1.00 97.81 313 ASP A O 1
ATOM 2590 N N . GLU A 1 314 ? 17.210 -23.868 -1.440 1.00 97.81 314 GLU A N 1
ATOM 2591 C CA . GLU A 1 314 ? 16.072 -24.386 -2.200 1.00 97.81 314 GLU A CA 1
ATOM 2592 C C . GLU A 1 314 ? 14.800 -23.621 -1.835 1.00 97.81 314 GLU A C 1
ATOM 2594 O O . GLU A 1 314 ? 14.146 -23.045 -2.712 1.00 97.81 314 GLU A O 1
ATOM 2599 N N . ASN A 1 315 ? 14.491 -23.522 -0.539 1.00 97.94 315 ASN A N 1
ATOM 2600 C CA . ASN A 1 315 ? 13.339 -22.750 -0.089 1.00 97.94 315 ASN A CA 1
ATOM 2601 C C . ASN A 1 315 ? 13.537 -21.248 -0.280 1.00 97.94 315 ASN A C 1
ATOM 2603 O O . ASN A 1 315 ? 12.600 -20.560 -0.684 1.00 97.94 315 ASN A O 1
ATOM 2607 N N . TYR A 1 316 ? 14.751 -20.730 -0.083 1.00 98.25 316 TYR A N 1
ATOM 2608 C CA . TYR A 1 316 ? 15.020 -19.323 -0.360 1.00 98.25 316 TYR A CA 1
ATOM 2609 C C . TYR A 1 316 ? 14.760 -18.990 -1.838 1.00 98.25 316 TYR A C 1
ATOM 2611 O O . TYR A 1 316 ? 14.055 -18.026 -2.142 1.00 98.25 316 TYR A O 1
ATOM 2619 N N . CYS A 1 317 ? 15.232 -19.833 -2.761 1.00 98.00 317 CYS A N 1
ATOM 2620 C CA . CYS A 1 317 ? 14.965 -19.684 -4.189 1.00 98.00 317 CYS A CA 1
ATOM 2621 C C . CYS A 1 317 ? 13.462 -19.770 -4.503 1.00 98.00 317 CYS A C 1
ATOM 2623 O O . CYS A 1 317 ? 12.955 -18.930 -5.245 1.00 98.00 317 CYS A O 1
ATOM 2625 N N . ARG A 1 318 ? 12.725 -20.715 -3.899 1.00 97.06 318 ARG A N 1
ATOM 2626 C CA . ARG A 1 318 ? 11.261 -20.833 -4.046 1.00 97.06 318 ARG A CA 1
ATOM 2627 C C . ARG A 1 318 ? 10.530 -19.548 -3.641 1.00 97.06 318 ARG A C 1
ATOM 2629 O O . ARG A 1 318 ? 9.645 -19.096 -4.371 1.00 97.06 318 ARG A O 1
ATOM 2636 N N . ILE A 1 319 ? 10.901 -18.938 -2.515 1.00 97.50 319 ILE A N 1
ATOM 2637 C CA . ILE A 1 319 ? 10.283 -17.688 -2.050 1.00 97.50 319 ILE A CA 1
ATOM 2638 C C . ILE A 1 319 ? 10.614 -16.523 -2.991 1.00 97.50 319 ILE A C 1
ATOM 2640 O O . ILE A 1 319 ? 9.713 -15.777 -3.372 1.00 97.50 319 ILE A O 1
ATOM 2644 N N . LEU A 1 320 ? 11.866 -16.396 -3.448 1.00 96.38 320 LEU A N 1
ATOM 2645 C CA . LEU A 1 320 ? 12.235 -15.367 -4.430 1.00 96.38 320 LEU A CA 1
ATOM 2646 C C . LEU A 1 320 ? 11.514 -15.551 -5.775 1.00 96.38 320 LEU A C 1
ATOM 2648 O O . LEU A 1 320 ? 11.097 -14.573 -6.390 1.00 96.38 320 LEU A O 1
ATOM 2652 N N . MET A 1 321 ? 11.314 -16.795 -6.216 1.00 95.88 321 MET A N 1
ATOM 2653 C CA . MET A 1 321 ? 10.511 -17.099 -7.404 1.00 95.88 321 MET A CA 1
ATOM 2654 C C . MET A 1 321 ? 9.041 -16.710 -7.218 1.00 95.88 321 MET A C 1
ATOM 2656 O O . MET A 1 321 ? 8.427 -16.205 -8.153 1.00 95.88 321 MET A O 1
ATOM 2660 N N . THR A 1 322 ? 8.492 -16.887 -6.014 1.00 93.88 322 THR A N 1
ATOM 2661 C CA . THR A 1 322 ? 7.126 -16.452 -5.678 1.00 93.88 322 THR A CA 1
ATOM 2662 C C . THR A 1 322 ? 7.015 -14.925 -5.724 1.00 93.88 322 THR A C 1
ATOM 2664 O O . THR A 1 322 ? 6.094 -14.398 -6.346 1.00 93.88 322 THR A O 1
ATOM 2667 N N . LEU A 1 323 ? 7.995 -14.206 -5.159 1.00 92.38 323 LEU A N 1
ATOM 2668 C CA . LEU A 1 323 ? 8.101 -12.745 -5.279 1.00 92.38 323 LEU A CA 1
ATOM 2669 C C . LEU A 1 323 ? 8.167 -12.293 -6.744 1.00 92.38 323 LEU A C 1
ATOM 2671 O O . LEU A 1 323 ? 7.509 -11.328 -7.118 1.00 92.38 323 LEU A O 1
ATOM 2675 N N . ALA A 1 324 ? 8.931 -12.994 -7.585 1.00 92.12 324 ALA A N 1
ATOM 2676 C CA . ALA A 1 324 ? 9.039 -12.674 -9.005 1.00 92.12 324 ALA A CA 1
ATOM 2677 C C . ALA A 1 324 ? 7.724 -12.918 -9.765 1.00 92.12 324 ALA A C 1
ATOM 2679 O O . ALA A 1 324 ? 7.368 -12.124 -10.633 1.00 92.12 324 ALA A O 1
ATOM 2680 N N . GLN A 1 325 ? 7.010 -13.998 -9.433 1.00 90.06 325 GLN A N 1
ATOM 2681 C CA . GLN A 1 325 ? 5.761 -14.395 -10.083 1.00 90.06 325 GLN A CA 1
ATOM 2682 C C . GLN A 1 325 ? 4.600 -13.445 -9.774 1.00 90.06 325 GLN A C 1
ATOM 2684 O O . GLN A 1 325 ? 3.816 -13.128 -10.668 1.00 90.06 325 GLN A O 1
ATOM 2689 N N . PHE A 1 326 ? 4.460 -13.041 -8.510 1.00 86.81 326 PHE A N 1
ATOM 2690 C CA . PHE A 1 326 ? 3.312 -12.261 -8.040 1.00 86.81 326 PHE A CA 1
ATOM 2691 C C . PHE A 1 326 ? 3.626 -10.779 -7.801 1.00 86.81 326 PHE A C 1
ATOM 2693 O O . PHE A 1 326 ? 2.703 -9.988 -7.637 1.00 86.81 326 PHE A O 1
ATOM 2700 N N . GLY A 1 327 ? 4.903 -10.396 -7.799 1.00 85.75 327 GLY A N 1
ATOM 2701 C CA . GLY A 1 327 ? 5.365 -9.012 -7.734 1.00 85.75 327 GLY A CA 1
ATOM 2702 C C . GLY A 1 327 ? 6.095 -8.588 -9.009 1.00 85.75 327 GLY A C 1
ATOM 2703 O O . GLY A 1 327 ? 5.901 -9.138 -10.095 1.00 85.75 327 GLY A O 1
ATOM 2704 N N . LYS A 1 328 ? 6.969 -7.586 -8.891 1.00 86.81 328 LYS A N 1
ATOM 2705 C CA . LYS A 1 328 ? 7.790 -7.102 -10.004 1.00 86.81 328 LYS A CA 1
ATOM 2706 C C . LYS A 1 328 ? 9.123 -7.833 -10.065 1.00 86.81 328 LYS A C 1
ATOM 2708 O O . LYS A 1 328 ? 9.971 -7.712 -9.183 1.00 86.81 328 LYS A O 1
ATOM 2713 N N . THR A 1 329 ? 9.359 -8.519 -11.180 1.00 91.69 329 THR A N 1
ATOM 2714 C CA . THR A 1 329 ? 10.664 -9.125 -11.472 1.00 91.69 329 THR A CA 1
ATOM 2715 C C . THR A 1 329 ? 11.673 -8.035 -11.846 1.00 91.69 329 THR A C 1
ATOM 2717 O O . THR A 1 329 ? 11.704 -7.591 -12.992 1.00 91.69 329 THR A O 1
ATOM 2720 N N . THR A 1 330 ? 12.465 -7.561 -10.882 1.00 93.75 330 THR A N 1
ATOM 2721 C CA . THR A 1 330 ? 13.544 -6.576 -11.095 1.00 93.75 330 THR A CA 1
ATOM 2722 C C . THR A 1 330 ? 14.862 -7.253 -11.482 1.00 93.75 330 THR A C 1
ATOM 2724 O O . THR A 1 330 ? 15.052 -8.447 -11.241 1.00 93.75 330 THR A O 1
ATOM 2727 N N . LEU A 1 331 ? 15.815 -6.491 -12.037 1.00 96.00 331 LEU A N 1
ATOM 2728 C CA . LEU A 1 331 ? 17.150 -7.017 -12.343 1.00 96.00 331 LEU A CA 1
ATOM 2729 C C . LEU A 1 331 ? 17.896 -7.521 -11.092 1.00 96.00 331 LEU A C 1
ATOM 2731 O O . LEU A 1 331 ? 18.672 -8.470 -11.177 1.00 96.00 331 LEU A O 1
ATOM 2735 N N . ASP A 1 332 ? 17.688 -6.894 -9.933 1.00 96.38 332 ASP A N 1
ATOM 2736 C CA . ASP A 1 332 ? 18.316 -7.338 -8.685 1.00 96.38 332 ASP A CA 1
ATOM 2737 C C . ASP A 1 332 ? 17.775 -8.703 -8.243 1.00 96.38 332 ASP A C 1
ATOM 2739 O O . ASP A 1 332 ? 18.550 -9.635 -8.024 1.00 96.38 332 ASP A O 1
ATOM 2743 N N . LEU A 1 333 ? 16.446 -8.861 -8.240 1.00 95.75 333 LEU A N 1
ATOM 2744 C CA . LEU A 1 333 ? 15.799 -10.140 -7.947 1.00 95.75 333 LEU A CA 1
ATOM 2745 C C . LEU A 1 333 ? 16.245 -11.230 -8.934 1.00 95.75 333 LEU A C 1
ATOM 2747 O O . LEU A 1 333 ? 16.563 -12.345 -8.523 1.00 95.75 333 LEU A O 1
ATOM 2751 N N . TYR A 1 334 ? 16.355 -10.889 -10.222 1.00 97.81 334 TYR A N 1
ATOM 2752 C CA . TYR A 1 334 ? 16.870 -11.789 -11.255 1.00 97.81 334 TYR A CA 1
ATOM 2753 C C . TYR A 1 334 ? 18.277 -12.311 -10.927 1.00 97.81 334 TYR A C 1
ATOM 2755 O O . TYR A 1 334 ? 18.505 -13.517 -10.957 1.00 97.81 334 TYR A O 1
ATOM 2763 N N . LYS A 1 335 ? 19.212 -11.427 -10.553 1.00 98.06 335 LYS A N 1
ATOM 2764 C CA . LYS A 1 335 ? 20.599 -11.791 -10.197 1.00 98.06 335 LYS A CA 1
ATOM 2765 C C . LYS A 1 335 ? 20.690 -12.648 -8.935 1.00 98.06 335 LYS A C 1
ATOM 2767 O O . LYS A 1 335 ? 21.524 -13.555 -8.854 1.00 98.06 335 LYS A O 1
ATOM 2772 N N . GLN A 1 336 ? 19.848 -12.361 -7.940 1.00 97.31 336 GLN A N 1
ATOM 2773 C CA . GLN A 1 336 ? 19.769 -13.176 -6.728 1.00 97.31 336 GLN A CA 1
ATOM 2774 C C . GLN A 1 336 ? 19.349 -14.610 -7.077 1.00 97.31 336 GLN A C 1
ATOM 2776 O O . GLN A 1 336 ? 20.007 -15.569 -6.665 1.00 97.31 336 GLN A O 1
ATOM 2781 N N . ILE A 1 337 ? 18.310 -14.758 -7.903 1.00 98.12 337 ILE A N 1
ATOM 2782 C CA . ILE A 1 337 ? 17.819 -16.071 -8.329 1.00 98.12 337 ILE A CA 1
ATOM 2783 C C . ILE A 1 337 ? 18.803 -16.757 -9.284 1.00 98.12 337 ILE A C 1
ATOM 2785 O O . ILE A 1 337 ? 18.973 -17.967 -9.181 1.00 98.12 337 ILE A O 1
ATOM 2789 N N . GLU A 1 338 ? 19.512 -16.023 -10.145 1.00 98.25 338 GLU A N 1
ATOM 2790 C CA . GLU A 1 338 ? 20.599 -16.567 -10.974 1.00 98.25 338 GLU A CA 1
ATOM 2791 C C . GLU A 1 338 ? 21.673 -17.237 -10.120 1.00 98.25 338 GLU A C 1
ATOM 2793 O O . GLU A 1 338 ? 22.050 -18.385 -10.363 1.00 98.25 338 GLU A O 1
ATOM 2798 N N . THR A 1 339 ? 22.136 -16.538 -9.084 1.00 97.62 339 THR A N 1
ATOM 2799 C CA . THR A 1 339 ? 23.179 -17.042 -8.187 1.00 97.62 339 THR A CA 1
ATOM 2800 C C . THR A 1 339 ? 22.731 -18.330 -7.489 1.00 97.62 339 THR A C 1
ATOM 2802 O O . THR A 1 339 ? 23.483 -19.307 -7.440 1.00 97.62 339 THR A O 1
ATOM 2805 N N . LEU A 1 340 ? 21.491 -18.359 -6.988 1.00 97.50 340 LEU A N 1
ATOM 2806 C CA . LEU A 1 340 ? 20.912 -19.540 -6.341 1.00 97.50 340 LEU A CA 1
ATOM 2807 C C . LEU A 1 340 ? 20.679 -20.679 -7.338 1.00 97.50 340 LEU A C 1
ATOM 2809 O O . LEU A 1 340 ? 21.083 -21.810 -7.088 1.00 97.50 340 LEU A O 1
ATOM 2813 N N . GLY A 1 341 ? 20.099 -20.387 -8.499 1.00 97.56 341 GLY A N 1
ATOM 2814 C CA . GLY A 1 341 ? 19.826 -21.366 -9.546 1.00 97.56 341 GLY A CA 1
ATOM 2815 C C . GLY A 1 341 ? 21.096 -21.996 -10.116 1.00 97.56 341 GLY A C 1
ATOM 2816 O O . GLY A 1 341 ? 21.110 -23.181 -10.452 1.00 97.56 341 GLY A O 1
ATOM 2817 N N . ALA A 1 342 ? 22.190 -21.234 -10.195 1.00 97.62 342 ALA A N 1
ATOM 2818 C CA . ALA A 1 342 ? 23.499 -21.757 -10.570 1.00 97.62 342 ALA A CA 1
ATOM 2819 C C . ALA A 1 342 ? 24.046 -22.717 -9.502 1.00 97.62 342 ALA A C 1
ATOM 2821 O O . ALA A 1 342 ? 24.554 -23.785 -9.844 1.00 97.62 342 ALA A O 1
ATOM 2822 N N . LYS A 1 343 ? 23.895 -22.372 -8.215 1.00 97.31 343 LYS A N 1
ATOM 2823 C CA . LYS A 1 343 ? 24.283 -23.228 -7.081 1.00 97.31 343 LYS A CA 1
ATOM 2824 C C . LYS A 1 343 ? 23.463 -24.524 -7.028 1.00 97.31 343 LYS A C 1
ATOM 2826 O O . LYS A 1 343 ? 24.029 -25.583 -6.769 1.00 97.31 343 LYS A O 1
ATOM 2831 N N . LEU A 1 344 ? 22.163 -24.442 -7.311 1.00 97.44 344 LEU A N 1
ATOM 2832 C CA . LEU A 1 344 ? 21.221 -25.568 -7.318 1.00 97.44 344 LEU A CA 1
ATOM 2833 C C . LEU A 1 344 ? 21.261 -26.396 -8.617 1.00 97.44 344 LEU A C 1
ATOM 2835 O O . LEU A 1 344 ? 20.726 -27.501 -8.664 1.00 97.44 344 LEU A O 1
ATOM 2839 N N . GLY A 1 345 ? 21.900 -25.892 -9.677 1.00 97.81 345 GLY A N 1
ATOM 2840 C CA . GLY A 1 345 ? 22.041 -26.591 -10.958 1.00 97.81 345 GLY A CA 1
ATOM 2841 C C . GLY A 1 345 ? 20.795 -26.567 -11.855 1.00 97.81 345 GLY A C 1
ATOM 2842 O O . GLY A 1 345 ? 20.732 -27.328 -12.818 1.00 97.81 345 GLY A O 1
ATOM 2843 N N . ASN A 1 346 ? 19.821 -25.696 -11.580 1.00 97.25 346 ASN A N 1
ATOM 2844 C CA . ASN A 1 346 ? 18.549 -25.586 -12.310 1.00 97.25 346 ASN A CA 1
ATOM 2845 C C . ASN A 1 346 ? 18.325 -24.204 -12.962 1.00 97.25 346 ASN A C 1
ATOM 2847 O O . ASN A 1 346 ? 17.218 -23.906 -13.414 1.00 97.25 346 ASN A O 1
ATOM 2851 N N . TRP A 1 347 ? 19.370 -23.371 -13.063 1.00 97.50 347 TRP A N 1
ATOM 2852 C CA . TRP A 1 347 ? 19.278 -21.996 -13.578 1.00 97.50 347 TRP A CA 1
ATOM 2853 C C . TRP A 1 347 ? 18.515 -21.859 -14.903 1.00 97.50 347 TRP A C 1
ATOM 2855 O O . T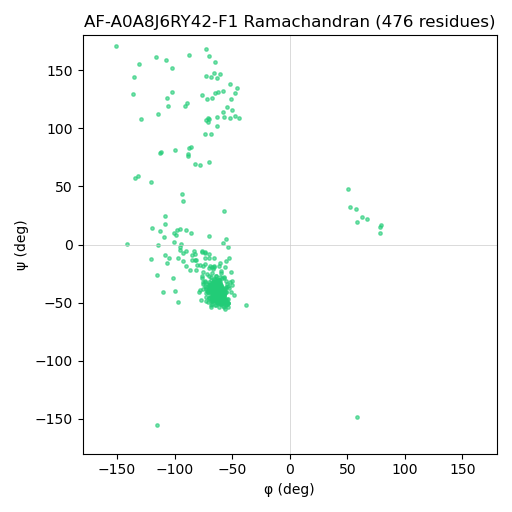RP A 1 347 ? 17.679 -20.973 -15.043 1.00 97.50 347 TRP A O 1
ATOM 2865 N N . GLN A 1 348 ? 18.755 -22.748 -15.870 1.00 96.88 348 GLN A N 1
ATOM 2866 C CA . GLN A 1 348 ? 18.131 -22.641 -17.195 1.00 96.88 348 GLN A CA 1
ATOM 2867 C C . GLN A 1 348 ? 16.599 -22.739 -17.148 1.00 96.88 348 GLN A C 1
ATOM 2869 O O . GLN A 1 348 ? 15.923 -22.063 -17.918 1.00 96.88 348 GLN A O 1
ATOM 2874 N N . GLU A 1 349 ? 16.042 -23.543 -16.238 1.00 96.00 349 GLU A N 1
ATOM 2875 C CA . GLU A 1 349 ? 14.590 -23.635 -16.062 1.00 96.00 349 GLU A CA 1
ATOM 2876 C C . GLU A 1 349 ? 14.035 -22.370 -15.393 1.00 96.00 349 GLU A C 1
ATOM 2878 O O . GLU A 1 349 ? 13.033 -21.813 -15.845 1.00 96.00 349 GLU A O 1
ATOM 2883 N N . LEU A 1 350 ? 14.708 -21.896 -14.340 1.00 96.94 350 LEU A N 1
ATOM 2884 C CA . LEU A 1 350 ? 14.303 -20.702 -13.596 1.00 96.94 350 LEU A CA 1
ATOM 2885 C C . LEU A 1 350 ? 14.336 -19.452 -14.478 1.00 96.94 350 LEU A C 1
ATOM 2887 O O . LEU A 1 350 ? 13.386 -18.673 -14.469 1.00 96.94 350 LEU A O 1
ATOM 2891 N N . LYS A 1 351 ? 15.380 -19.302 -15.296 1.00 96.69 351 LYS A N 1
ATOM 2892 C CA . LYS A 1 351 ? 15.544 -18.190 -16.235 1.00 96.69 351 LYS A CA 1
ATOM 2893 C C . LYS A 1 351 ? 14.346 -18.032 -17.170 1.00 96.69 351 LYS A C 1
ATOM 2895 O O . LYS A 1 351 ? 13.860 -16.919 -17.348 1.00 96.69 351 LYS A O 1
ATOM 2900 N N . LEU A 1 352 ? 13.862 -19.127 -17.763 1.00 95.00 352 LEU A N 1
ATOM 2901 C CA . LEU A 1 352 ? 12.726 -19.073 -18.690 1.00 95.00 352 LEU A CA 1
ATOM 2902 C C . LEU A 1 352 ? 11.466 -18.535 -18.000 1.00 95.00 352 LEU A C 1
ATOM 2904 O O . LEU A 1 352 ? 10.812 -17.647 -18.543 1.00 95.00 352 LEU A O 1
ATOM 2908 N N . LYS A 1 353 ? 11.185 -19.009 -16.780 1.00 95.00 353 LYS A N 1
ATOM 2909 C CA . LYS A 1 353 ? 10.055 -18.532 -15.967 1.00 95.00 353 LYS A CA 1
ATOM 2910 C C . LYS A 1 353 ? 10.230 -17.068 -15.557 1.00 95.00 353 LYS A C 1
ATOM 2912 O O . LYS A 1 353 ? 9.291 -16.293 -15.649 1.00 95.00 353 LYS A O 1
ATOM 2917 N N . LEU A 1 354 ? 11.435 -16.657 -15.160 1.00 95.06 354 LEU A N 1
ATOM 2918 C CA . LEU A 1 354 ? 11.705 -15.266 -14.780 1.00 95.06 354 LEU A CA 1
ATOM 2919 C C . LEU A 1 354 ? 11.535 -14.289 -15.940 1.00 95.06 354 LEU A C 1
ATOM 2921 O O . LEU A 1 354 ? 10.995 -13.204 -15.745 1.00 95.06 354 LEU A O 1
ATOM 2925 N N . ILE A 1 355 ? 11.969 -14.663 -17.146 1.00 93.12 355 ILE A N 1
ATOM 2926 C CA . ILE A 1 355 ? 11.752 -13.836 -18.338 1.00 93.12 355 ILE A CA 1
ATOM 2927 C C . ILE A 1 355 ? 10.255 -13.720 -18.632 1.00 93.12 355 ILE A C 1
ATOM 2929 O O . ILE A 1 355 ? 9.798 -12.631 -18.969 1.00 93.12 355 ILE A O 1
ATOM 2933 N N . GLU A 1 356 ? 9.492 -14.807 -18.479 1.00 91.00 356 GLU A N 1
ATOM 2934 C CA . GLU A 1 356 ? 8.030 -14.796 -18.601 1.00 91.00 356 GLU A CA 1
ATOM 2935 C C . GLU A 1 356 ? 7.385 -13.852 -17.573 1.00 91.00 356 GLU A C 1
ATOM 2937 O O . GLU A 1 356 ? 6.604 -12.980 -17.953 1.00 91.00 356 GLU A O 1
ATOM 2942 N N . PHE A 1 357 ? 7.769 -13.945 -16.297 1.00 90.69 357 PHE A N 1
ATOM 2943 C CA . PHE A 1 357 ? 7.259 -13.074 -15.232 1.00 90.69 357 PHE A CA 1
ATOM 2944 C C . PHE A 1 357 ? 7.631 -11.601 -15.449 1.00 90.69 357 PHE A C 1
ATOM 2946 O O . PHE A 1 357 ? 6.821 -10.703 -15.219 1.00 90.69 357 PHE A O 1
ATOM 2953 N N . ALA A 1 358 ? 8.830 -11.330 -15.968 1.00 91.06 358 ALA A N 1
ATOM 2954 C CA . ALA A 1 358 ? 9.281 -9.977 -16.260 1.00 91.06 358 ALA A CA 1
ATOM 2955 C C . ALA A 1 358 ? 8.497 -9.300 -17.398 1.00 91.06 358 ALA A C 1
ATOM 2957 O O . ALA A 1 358 ? 8.505 -8.070 -17.460 1.00 91.06 358 ALA A O 1
ATOM 2958 N N . GLN A 1 359 ? 7.783 -10.040 -18.265 1.00 87.75 359 GLN A N 1
ATOM 2959 C CA . GLN A 1 359 ? 7.066 -9.465 -19.420 1.00 87.75 359 GLN A CA 1
ATOM 2960 C C . GLN A 1 359 ? 5.984 -8.443 -19.054 1.00 87.75 359 GLN A C 1
ATOM 2962 O O . GLN A 1 359 ? 5.581 -7.657 -19.913 1.00 87.75 359 GLN A O 1
ATOM 2967 N N . VAL A 1 360 ? 5.555 -8.401 -17.788 1.00 83.88 360 VAL A N 1
ATOM 2968 C CA . VAL A 1 360 ? 4.669 -7.353 -17.258 1.00 83.88 360 VAL A CA 1
ATOM 2969 C C . VAL A 1 360 ? 5.291 -5.955 -17.409 1.00 83.88 360 VAL A C 1
ATOM 2971 O O . VAL A 1 360 ? 4.567 -4.976 -17.582 1.00 83.88 360 VAL A O 1
ATOM 2974 N N . SER A 1 361 ? 6.626 -5.843 -17.402 1.00 89.00 361 SER A N 1
ATOM 2975 C CA . SER A 1 361 ? 7.357 -4.590 -17.602 1.00 89.00 361 SER A CA 1
ATOM 2976 C C . SER A 1 361 ? 8.440 -4.738 -18.671 1.00 89.00 361 SER A C 1
ATOM 2978 O O . SER A 1 361 ? 9.501 -5.313 -18.428 1.00 89.00 361 SER A O 1
ATOM 2980 N N . SER A 1 362 ? 8.215 -4.136 -19.844 1.00 91.88 362 SER A N 1
ATOM 2981 C CA . SER A 1 362 ? 9.196 -4.107 -20.939 1.00 91.88 362 SER A CA 1
ATOM 2982 C C . SER A 1 362 ? 10.570 -3.594 -20.478 1.00 91.88 362 SER A C 1
ATOM 2984 O O . SER A 1 3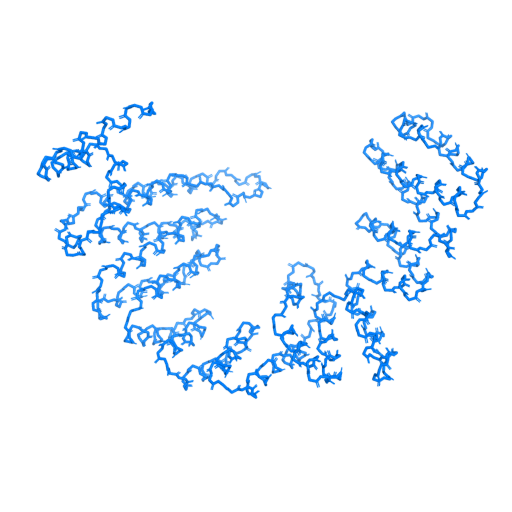62 ? 11.598 -4.109 -20.912 1.00 91.88 362 SER A O 1
ATOM 2986 N N . THR A 1 363 ? 10.601 -2.605 -19.576 1.00 93.88 363 THR A N 1
ATOM 2987 C CA . THR A 1 363 ? 11.840 -2.047 -19.011 1.00 93.88 363 THR A CA 1
ATOM 2988 C C . THR A 1 363 ? 12.637 -3.100 -18.254 1.00 93.88 363 THR A C 1
ATOM 2990 O O . THR A 1 363 ? 13.819 -3.271 -18.533 1.00 93.88 363 THR A O 1
ATOM 2993 N N . ASN A 1 364 ? 11.998 -3.862 -17.364 1.00 93.94 364 ASN A N 1
ATOM 2994 C CA . ASN A 1 364 ? 12.686 -4.903 -16.603 1.00 93.94 364 ASN A CA 1
ATOM 2995 C C . ASN A 1 364 ? 13.224 -6.015 -17.518 1.00 93.94 364 ASN A C 1
ATOM 2997 O O . ASN A 1 364 ? 14.346 -6.479 -17.333 1.00 93.94 364 ASN A O 1
ATOM 3001 N N . VAL A 1 365 ? 12.456 -6.417 -18.540 1.00 95.69 365 VAL A N 1
ATOM 3002 C CA . VAL A 1 365 ? 12.926 -7.397 -19.537 1.00 95.69 365 VAL A CA 1
ATOM 3003 C C . VAL A 1 365 ? 14.163 -6.874 -20.270 1.00 95.69 365 VAL A C 1
ATOM 3005 O O . VAL A 1 365 ? 15.132 -7.611 -20.446 1.00 95.69 365 VAL A O 1
ATOM 3008 N N . ALA A 1 366 ? 14.163 -5.600 -20.673 1.00 96.75 366 ALA A N 1
ATOM 3009 C CA . ALA A 1 366 ? 15.322 -4.989 -21.312 1.00 96.75 366 ALA A CA 1
ATOM 3010 C C . ALA A 1 366 ? 16.547 -4.964 -20.391 1.00 96.75 366 ALA A C 1
ATOM 3012 O O . ALA A 1 366 ? 17.633 -5.315 -20.839 1.00 96.75 366 ALA A O 1
ATOM 3013 N N . GLU A 1 367 ? 16.393 -4.596 -19.116 1.00 97.44 367 GLU A N 1
ATOM 3014 C CA . GLU A 1 367 ? 17.491 -4.635 -18.141 1.00 97.44 367 GLU A CA 1
ATOM 3015 C C . GLU A 1 367 ? 18.096 -6.037 -18.012 1.00 97.44 367 GLU A C 1
ATOM 3017 O O . GLU A 1 367 ? 19.321 -6.176 -17.991 1.00 97.44 367 GLU A O 1
ATOM 3022 N N . ILE A 1 368 ? 17.250 -7.071 -17.981 1.00 97.69 368 ILE A N 1
ATOM 3023 C CA . ILE A 1 368 ? 17.680 -8.473 -17.938 1.00 97.69 368 ILE A CA 1
ATOM 3024 C C . ILE A 1 368 ? 18.455 -8.840 -19.208 1.00 97.69 368 ILE A C 1
ATOM 3026 O O . ILE A 1 368 ? 19.570 -9.346 -19.102 1.00 97.69 368 ILE A O 1
ATOM 3030 N N . TYR A 1 369 ? 17.934 -8.538 -20.403 1.00 97.94 369 TYR A N 1
ATOM 3031 C CA . TYR A 1 369 ? 18.648 -8.815 -21.658 1.00 97.94 369 TYR A CA 1
ATOM 3032 C C . TYR A 1 369 ? 19.981 -8.073 -21.758 1.00 97.94 369 TYR A C 1
ATOM 3034 O O . TYR A 1 369 ? 20.974 -8.648 -22.198 1.00 97.94 369 TYR A O 1
ATOM 3042 N N . LEU A 1 370 ? 20.035 -6.815 -21.315 1.00 98.19 370 LEU A N 1
ATOM 3043 C CA . LEU A 1 370 ? 21.275 -6.042 -21.285 1.00 98.19 370 LEU A CA 1
ATOM 3044 C C . LEU A 1 370 ? 22.295 -6.639 -20.306 1.00 98.19 370 LEU A C 1
ATOM 3046 O O . LEU A 1 370 ? 23.481 -6.701 -20.622 1.00 98.19 370 LEU A O 1
ATOM 3050 N N . TYR A 1 371 ? 21.852 -7.095 -19.134 1.00 98.19 371 TYR A N 1
ATOM 3051 C CA . TYR A 1 371 ? 22.713 -7.766 -18.161 1.00 98.19 371 TYR A CA 1
ATOM 3052 C C . TYR A 1 371 ? 23.268 -9.096 -18.695 1.00 98.19 371 TYR A C 1
ATOM 3054 O O . TYR A 1 371 ? 24.466 -9.356 -18.586 1.00 98.19 371 TYR A O 1
ATOM 3062 N N . GLU A 1 372 ? 22.410 -9.887 -19.335 1.00 96.94 372 GLU A N 1
ATOM 3063 C CA . GLU A 1 372 ? 22.731 -11.158 -19.997 1.00 96.94 372 GLU A CA 1
ATOM 3064 C C . GLU A 1 372 ? 23.564 -10.995 -21.277 1.00 96.94 372 GLU A C 1
ATOM 3066 O O . GLU A 1 372 ? 24.032 -11.982 -21.844 1.00 96.94 372 GLU A O 1
ATOM 3071 N N . GLN A 1 373 ? 23.766 -9.757 -21.735 1.00 97.75 373 GLN A N 1
ATOM 3072 C CA . GLN A 1 373 ? 24.430 -9.429 -22.997 1.00 97.75 373 GLN A CA 1
ATOM 3073 C C . GLN A 1 373 ? 23.697 -9.963 -24.239 1.00 97.75 373 GLN A C 1
ATOM 3075 O O . GLN A 1 373 ? 24.293 -10.100 -25.311 1.00 97.75 373 GLN A O 1
ATOM 3080 N N . ASP A 1 374 ? 22.389 -10.209 -24.129 1.00 97.62 374 ASP A N 1
ATOM 3081 C CA . ASP A 1 374 ? 21.515 -10.513 -25.262 1.00 97.62 374 ASP A CA 1
ATOM 3082 C C . ASP A 1 374 ? 21.076 -9.210 -25.946 1.00 97.62 374 ASP A C 1
ATOM 3084 O O . ASP A 1 374 ? 19.935 -8.740 -25.868 1.00 97.62 374 ASP A O 1
ATOM 3088 N N . TRP A 1 375 ? 22.050 -8.569 -26.595 1.00 97.88 375 TRP A N 1
ATOM 3089 C CA . TRP A 1 375 ? 21.871 -7.267 -27.235 1.00 97.88 375 TRP A CA 1
ATOM 3090 C C . TRP A 1 375 ? 20.791 -7.291 -28.314 1.00 97.88 375 TRP A C 1
ATOM 3092 O O . TRP A 1 375 ? 20.094 -6.295 -28.508 1.00 97.88 375 TRP A O 1
ATOM 3102 N N . ASP A 1 376 ? 20.666 -8.412 -29.024 1.00 97.75 376 ASP A N 1
ATOM 3103 C CA . ASP A 1 376 ? 19.729 -8.549 -30.133 1.00 97.75 376 ASP A CA 1
ATOM 3104 C C . ASP A 1 376 ? 18.289 -8.643 -29.611 1.00 97.75 376 ASP A C 1
ATOM 3106 O O . ASP A 1 376 ? 17.418 -7.936 -30.125 1.00 97.75 376 ASP A O 1
ATOM 3110 N N . ALA A 1 377 ? 18.044 -9.399 -28.532 1.00 96.88 377 ALA A N 1
ATOM 3111 C CA . ALA A 1 377 ? 16.740 -9.430 -27.872 1.00 96.88 377 ALA A CA 1
ATOM 3112 C C . ALA A 1 377 ? 16.354 -8.064 -27.275 1.00 96.88 377 ALA A C 1
ATOM 3114 O O . ALA A 1 377 ? 15.216 -7.614 -27.446 1.00 96.88 377 ALA A O 1
ATOM 3115 N N . ALA A 1 378 ? 17.301 -7.355 -26.644 1.00 97.75 378 ALA A N 1
ATOM 3116 C CA . ALA A 1 378 ? 17.068 -6.008 -26.114 1.00 97.75 378 ALA A CA 1
ATOM 3117 C C . ALA A 1 378 ? 16.665 -5.016 -27.223 1.00 97.75 378 ALA A C 1
ATOM 3119 O O . ALA A 1 378 ? 15.670 -4.296 -27.095 1.00 97.75 378 ALA A O 1
ATOM 3120 N N . VAL A 1 379 ? 17.400 -5.004 -28.343 1.00 97.81 379 VAL A N 1
ATOM 3121 C CA . VAL A 1 379 ? 17.093 -4.155 -29.507 1.00 97.81 379 VAL A CA 1
ATOM 3122 C C . VAL A 1 379 ? 15.737 -4.514 -30.110 1.00 97.81 379 VAL A C 1
ATOM 3124 O O . VAL A 1 379 ? 14.944 -3.614 -30.401 1.00 97.81 379 VAL A O 1
ATOM 3127 N N . GLN A 1 380 ? 15.443 -5.804 -30.278 1.00 97.00 380 GLN A N 1
ATOM 3128 C CA . GLN A 1 380 ? 14.167 -6.261 -30.824 1.00 97.00 380 GLN A CA 1
ATOM 3129 C C . GLN A 1 380 ? 12.988 -5.802 -29.957 1.00 97.00 380 GLN A C 1
ATOM 3131 O O . GLN A 1 380 ? 11.992 -5.309 -30.492 1.00 97.00 380 GLN A O 1
ATOM 3136 N N . LEU A 1 381 ? 13.111 -5.902 -28.631 1.00 95.38 381 LEU A N 1
ATOM 3137 C CA . LEU A 1 381 ? 12.092 -5.440 -27.690 1.00 95.38 381 LEU A CA 1
ATOM 3138 C C . LEU A 1 381 ? 11.824 -3.932 -27.838 1.00 95.38 381 LEU A C 1
ATOM 3140 O O . LEU A 1 381 ? 10.670 -3.519 -27.973 1.00 95.38 381 LEU A O 1
ATOM 3144 N N . ALA A 1 382 ? 12.877 -3.110 -27.903 1.00 95.56 382 ALA A N 1
ATOM 3145 C CA . ALA A 1 382 ? 12.745 -1.666 -28.119 1.00 95.56 382 ALA A CA 1
ATOM 3146 C C . ALA A 1 382 ? 12.092 -1.323 -29.473 1.00 95.56 382 ALA A C 1
ATOM 3148 O O . ALA A 1 382 ? 11.317 -0.369 -29.568 1.00 95.56 382 ALA A O 1
ATOM 3149 N N . GLN A 1 383 ? 12.374 -2.100 -30.523 1.00 93.31 383 GLN A N 1
ATOM 3150 C CA . GLN A 1 383 ? 11.789 -1.908 -31.854 1.00 93.31 383 GLN A CA 1
ATOM 3151 C C . GLN A 1 383 ? 10.303 -2.277 -31.906 1.00 93.31 383 GLN A C 1
ATOM 3153 O O . GLN A 1 383 ? 9.514 -1.545 -32.503 1.00 93.31 383 GLN A O 1
ATOM 3158 N N . GLN A 1 384 ? 9.895 -3.371 -31.256 1.00 91.50 384 GLN A N 1
ATOM 3159 C CA . GLN A 1 384 ? 8.485 -3.778 -31.177 1.00 91.50 384 GLN A CA 1
ATOM 3160 C C . GLN A 1 384 ? 7.609 -2.718 -30.495 1.00 91.50 384 GLN A C 1
ATOM 3162 O O . GLN A 1 384 ? 6.424 -2.595 -30.803 1.00 91.50 384 GLN A O 1
ATOM 3167 N N . ARG A 1 385 ? 8.200 -1.921 -29.599 1.00 86.94 385 ARG A N 1
ATOM 3168 C CA . ARG A 1 385 ? 7.529 -0.854 -28.846 1.00 86.94 385 ARG A CA 1
ATOM 3169 C C . ARG A 1 385 ? 7.729 0.547 -29.440 1.00 86.94 385 ARG A C 1
ATOM 3171 O O . ARG A 1 385 ? 7.287 1.524 -28.845 1.00 86.94 385 ARG A O 1
ATOM 3178 N N . ALA A 1 386 ? 8.328 0.669 -30.629 1.00 78.94 386 ALA A N 1
ATOM 3179 C CA . ALA A 1 386 ? 8.726 1.955 -31.217 1.00 78.94 386 ALA A CA 1
ATOM 3180 C C . ALA A 1 386 ? 7.576 2.956 -31.455 1.00 78.94 386 ALA A C 1
ATOM 3182 O O . ALA A 1 386 ? 7.826 4.160 -31.489 1.00 78.94 386 ALA A O 1
ATOM 3183 N N . ASN A 1 387 ? 6.336 2.475 -31.602 1.00 78.25 387 ASN A N 1
ATOM 3184 C CA . ASN A 1 387 ? 5.155 3.313 -31.845 1.00 78.25 387 ASN A CA 1
ATOM 3185 C C . ASN A 1 387 ? 4.447 3.779 -30.561 1.00 78.25 387 ASN A C 1
ATOM 3187 O O . ASN A 1 387 ? 3.488 4.543 -30.647 1.00 78.25 387 ASN A O 1
ATOM 3191 N N . SER A 1 388 ? 4.872 3.313 -29.383 1.00 80.56 388 SER A N 1
ATOM 3192 C CA . SER A 1 388 ? 4.271 3.724 -28.115 1.00 80.56 388 SER A CA 1
ATOM 3193 C C . SER A 1 388 ? 4.972 4.967 -27.578 1.00 80.56 388 SER A C 1
ATOM 3195 O O . SER A 1 388 ? 6.175 4.946 -27.319 1.00 80.56 388 SER A O 1
ATOM 3197 N N . TYR A 1 389 ? 4.209 6.043 -27.376 1.00 71.94 389 TYR A N 1
ATOM 3198 C CA . TYR A 1 389 ? 4.709 7.267 -26.744 1.00 71.94 389 TYR A CA 1
ATOM 3199 C C . TYR A 1 389 ? 5.209 7.009 -25.311 1.00 71.94 389 TYR A C 1
ATOM 3201 O O . TYR A 1 389 ? 6.210 7.576 -24.890 1.00 71.94 389 TYR A O 1
ATOM 3209 N N . TYR A 1 390 ? 4.567 6.084 -24.593 1.00 76.62 390 TYR A N 1
ATOM 3210 C CA . TYR A 1 390 ? 4.889 5.752 -23.202 1.00 76.62 390 TYR A CA 1
ATOM 3211 C C . TYR A 1 390 ? 6.156 4.894 -23.030 1.00 76.62 390 TYR A C 1
ATOM 3213 O O . TYR A 1 390 ? 6.581 4.657 -21.906 1.00 76.62 390 TYR A O 1
ATOM 3221 N N . GLU A 1 391 ? 6.779 4.440 -24.123 1.00 88.06 391 GLU A N 1
ATOM 3222 C CA . GLU A 1 391 ? 7.928 3.516 -24.102 1.00 88.06 391 GLU A CA 1
ATOM 3223 C C . GLU A 1 391 ? 9.249 4.209 -24.497 1.00 88.06 391 GLU A C 1
ATOM 3225 O O . GLU A 1 391 ? 10.233 3.564 -24.867 1.00 88.06 391 GLU A O 1
ATOM 3230 N N . GLU A 1 392 ? 9.301 5.544 -24.444 1.00 92.50 392 GLU A N 1
ATOM 3231 C CA . GLU A 1 392 ? 10.528 6.305 -24.709 1.00 92.50 392 GLU A CA 1
ATOM 3232 C C . GLU A 1 392 ? 11.663 5.915 -23.744 1.00 92.50 392 GLU A C 1
ATOM 3234 O O . GLU A 1 392 ? 12.789 5.676 -24.185 1.00 92.50 392 GLU A O 1
ATOM 3239 N N . SER A 1 393 ? 11.371 5.786 -22.446 1.00 94.00 393 SER A N 1
ATOM 3240 C CA . SER A 1 393 ? 12.358 5.429 -21.416 1.00 94.00 393 SER A CA 1
ATOM 3241 C C . SER A 1 393 ? 13.004 4.062 -21.669 1.00 94.00 393 SER A C 1
ATOM 3243 O O . SER A 1 393 ? 14.229 3.947 -21.610 1.00 94.00 393 SER A O 1
ATOM 3245 N N . LEU A 1 394 ? 12.207 3.056 -22.045 1.00 95.88 394 LEU A N 1
ATOM 3246 C CA . LEU A 1 394 ? 12.671 1.735 -22.478 1.00 95.88 394 LEU A CA 1
ATOM 3247 C C . LEU A 1 394 ? 13.652 1.843 -23.650 1.00 95.88 394 LEU A C 1
ATOM 3249 O O . LEU A 1 394 ? 14.720 1.229 -23.653 1.00 95.88 394 LEU A O 1
ATOM 3253 N N . ARG A 1 395 ? 13.290 2.618 -24.673 1.00 96.69 395 ARG A N 1
ATOM 3254 C CA . ARG A 1 395 ? 14.098 2.753 -25.891 1.00 96.69 395 ARG A CA 1
ATOM 3255 C C . ARG A 1 395 ? 15.428 3.441 -25.606 1.00 96.69 395 ARG A C 1
ATOM 3257 O O . ARG A 1 395 ? 16.447 3.005 -26.137 1.00 96.69 395 ARG A O 1
ATOM 3264 N N . ILE A 1 396 ? 15.426 4.468 -24.756 1.00 97.25 396 ILE A N 1
ATOM 3265 C CA . ILE A 1 396 ? 16.649 5.137 -24.293 1.00 97.25 396 ILE A CA 1
ATOM 3266 C C . ILE A 1 396 ? 17.535 4.150 -23.529 1.00 97.25 396 ILE A C 1
ATOM 3268 O O . ILE A 1 396 ? 18.718 4.040 -23.844 1.00 97.25 396 ILE A O 1
ATOM 3272 N N . LEU A 1 397 ? 16.963 3.404 -22.576 1.00 97.62 397 LEU A N 1
ATOM 3273 C CA . LEU A 1 397 ? 17.681 2.393 -21.796 1.00 97.62 397 LEU A CA 1
ATOM 3274 C C . LEU A 1 397 ? 18.394 1.388 -22.711 1.00 97.62 397 LEU A C 1
ATOM 3276 O O . LEU A 1 397 ? 19.598 1.167 -22.573 1.00 97.62 397 LEU A O 1
ATOM 3280 N N . VAL A 1 398 ? 17.672 0.821 -23.682 1.00 98.12 398 VAL A N 1
ATOM 3281 C CA . VAL A 1 398 ? 18.238 -0.139 -24.638 1.00 98.12 398 VAL A CA 1
ATOM 3282 C C . VAL A 1 398 ? 19.305 0.512 -25.513 1.00 98.12 398 VAL A C 1
ATOM 3284 O O . VAL A 1 398 ? 20.398 -0.038 -25.644 1.00 98.12 398 VAL A O 1
ATOM 3287 N N . ALA A 1 399 ? 19.028 1.679 -26.102 1.00 98.00 399 ALA A N 1
ATOM 3288 C CA . ALA A 1 399 ? 19.976 2.359 -26.980 1.00 98.00 399 ALA A CA 1
ATOM 3289 C C . ALA A 1 399 ? 21.292 2.671 -26.258 1.00 98.00 399 ALA A C 1
ATOM 3291 O O . ALA A 1 399 ? 22.369 2.463 -26.819 1.00 98.00 399 ALA A O 1
ATOM 3292 N N . GLU A 1 400 ? 21.215 3.129 -25.012 1.00 98.00 400 GLU A N 1
ATOM 3293 C CA . GLU A 1 400 ? 22.382 3.402 -24.184 1.00 98.00 400 GLU A CA 1
ATOM 3294 C C . GLU A 1 400 ? 23.138 2.118 -23.822 1.00 98.00 400 GLU A C 1
ATOM 3296 O O . GLU A 1 400 ? 24.359 2.062 -23.987 1.00 98.00 400 GLU A O 1
ATOM 3301 N N . GLY A 1 401 ? 22.419 1.070 -23.407 1.00 97.44 401 GLY A N 1
ATOM 3302 C CA . GLY A 1 401 ? 23.003 -0.214 -23.018 1.00 97.44 401 GLY A CA 1
ATOM 3303 C C . GLY A 1 401 ? 23.747 -0.918 -24.155 1.00 97.44 401 GLY A C 1
ATOM 3304 O O . GLY A 1 401 ? 24.796 -1.516 -23.929 1.00 97.44 401 GLY A O 1
ATOM 3305 N N . VAL A 1 402 ? 23.268 -0.797 -25.398 1.00 97.94 402 VAL A N 1
ATOM 3306 C CA . VAL A 1 402 ? 23.872 -1.496 -26.546 1.00 97.94 402 VAL A CA 1
ATOM 3307 C C . VAL A 1 402 ? 24.880 -0.662 -27.338 1.00 97.94 402 VAL A C 1
ATOM 3309 O O . VAL A 1 402 ? 25.485 -1.175 -28.280 1.00 97.94 402 VAL A O 1
ATOM 3312 N N . LYS A 1 403 ? 25.115 0.612 -26.994 1.00 96.88 403 LYS A N 1
ATOM 3313 C CA . LYS A 1 403 ? 25.888 1.547 -27.841 1.00 96.88 403 LYS A CA 1
ATOM 3314 C C . LYS A 1 403 ? 27.311 1.091 -28.189 1.00 96.88 403 LYS A C 1
ATOM 3316 O O . LYS A 1 403 ? 27.818 1.458 -29.247 1.00 96.88 403 LYS A O 1
ATOM 3321 N N . GLN A 1 404 ? 27.954 0.293 -27.333 1.00 95.81 404 GLN A N 1
ATOM 3322 C CA . GLN A 1 404 ? 29.312 -0.226 -27.563 1.00 95.81 404 GLN A CA 1
ATOM 3323 C C . GLN A 1 404 ? 29.343 -1.536 -28.369 1.00 95.81 404 GLN A C 1
ATOM 3325 O O . GLN A 1 404 ? 30.362 -1.846 -28.979 1.00 95.81 404 GLN A O 1
ATOM 3330 N N . HIS A 1 405 ? 28.245 -2.297 -28.388 1.00 96.12 405 HIS A N 1
ATOM 3331 C CA . HIS A 1 405 ? 28.200 -3.661 -28.940 1.00 96.12 405 HIS A CA 1
ATOM 3332 C C . HIS A 1 405 ? 27.294 -3.796 -30.176 1.00 96.12 405 HIS A C 1
ATOM 3334 O O . HIS A 1 405 ? 27.517 -4.656 -31.033 1.00 96.12 405 HIS A O 1
ATOM 3340 N N . ARG A 1 406 ? 26.283 -2.927 -30.286 1.00 96.75 406 ARG A N 1
ATOM 3341 C CA . ARG A 1 406 ? 25.348 -2.773 -31.411 1.00 96.75 406 ARG A CA 1
ATOM 3342 C C . ARG A 1 406 ? 25.184 -1.289 -31.742 1.00 96.75 406 ARG A C 1
ATOM 3344 O O . ARG A 1 406 ? 24.089 -0.729 -31.708 1.00 96.75 406 ARG A O 1
ATOM 3351 N N . THR A 1 407 ? 26.303 -0.635 -32.043 1.00 97.44 407 THR A N 1
ATOM 3352 C CA . THR A 1 407 ? 26.376 0.820 -32.235 1.00 97.44 407 THR A CA 1
ATOM 3353 C C . THR A 1 407 ? 25.408 1.340 -33.298 1.00 97.44 407 THR A C 1
ATOM 3355 O O . THR A 1 407 ? 24.749 2.354 -33.081 1.00 97.44 407 THR A O 1
ATOM 3358 N N . GLU A 1 408 ? 25.257 0.625 -34.414 1.00 97.44 408 GLU A N 1
ATOM 3359 C CA . GLU A 1 408 ? 24.308 0.991 -35.473 1.00 97.44 408 GLU A CA 1
ATOM 3360 C C . GLU A 1 408 ? 22.852 0.952 -34.988 1.00 97.44 408 GLU A C 1
ATOM 3362 O O . GLU A 1 408 ? 22.095 1.887 -35.247 1.00 97.44 408 GLU A O 1
ATOM 3367 N N . ALA A 1 409 ? 22.473 -0.076 -34.223 1.00 97.62 409 ALA A N 1
ATOM 3368 C CA . ALA A 1 409 ? 21.128 -0.198 -33.664 1.00 97.62 409 ALA A CA 1
ATOM 3369 C C . ALA A 1 409 ? 20.837 0.902 -32.631 1.00 97.62 409 ALA A C 1
ATOM 3371 O O . ALA A 1 409 ? 19.761 1.495 -32.650 1.00 97.62 409 ALA A O 1
ATOM 3372 N N . SER A 1 410 ? 21.810 1.227 -31.772 1.00 97.81 410 SER A N 1
ATOM 3373 C CA . SER A 1 410 ? 21.711 2.345 -30.823 1.00 97.81 410 SER A CA 1
ATOM 3374 C C . SER A 1 410 ? 21.460 3.676 -31.543 1.00 97.81 410 SER A C 1
ATOM 3376 O O . SER A 1 410 ? 20.510 4.393 -31.219 1.00 97.81 410 SER A O 1
ATOM 3378 N N . ILE A 1 411 ? 22.249 3.969 -32.586 1.00 98.12 411 ILE A N 1
ATOM 3379 C CA . ILE A 1 411 ? 22.054 5.154 -33.431 1.00 98.12 411 ILE A CA 1
ATOM 3380 C C . ILE A 1 411 ? 20.652 5.139 -34.045 1.00 98.12 411 ILE A C 1
ATOM 3382 O O . ILE A 1 411 ? 19.962 6.153 -33.986 1.00 98.12 411 ILE A O 1
ATOM 3386 N N . GLN A 1 412 ? 20.209 4.008 -34.596 1.00 97.81 412 GLN A N 1
ATOM 3387 C CA . GLN A 1 412 ? 18.893 3.890 -35.222 1.00 97.81 412 GLN A CA 1
ATOM 3388 C C . GLN A 1 412 ? 17.747 4.168 -34.235 1.00 97.81 412 GLN A C 1
ATOM 3390 O O . GLN A 1 412 ? 16.809 4.889 -34.581 1.00 97.81 412 GLN A O 1
ATOM 3395 N N . ILE A 1 413 ? 17.821 3.647 -33.006 1.00 97.44 413 ILE A N 1
ATOM 3396 C CA . ILE A 1 413 ? 16.809 3.899 -31.971 1.00 97.44 413 ILE A CA 1
ATOM 3397 C C . ILE A 1 413 ? 16.753 5.395 -31.637 1.00 97.44 413 ILE A C 1
ATOM 3399 O O . ILE A 1 413 ? 15.673 5.990 -31.677 1.00 97.44 413 ILE A O 1
ATOM 3403 N N . TYR A 1 414 ? 17.902 6.031 -31.382 1.00 98.06 414 TYR A N 1
ATOM 3404 C CA . TYR A 1 414 ? 17.939 7.469 -31.115 1.00 98.06 414 TYR A CA 1
ATOM 3405 C C . TYR A 1 414 ? 17.470 8.300 -32.315 1.00 98.06 414 TYR A C 1
ATOM 3407 O O . TYR A 1 414 ? 16.782 9.298 -32.128 1.00 98.06 414 TYR A O 1
ATOM 3415 N N . GLN A 1 415 ? 17.781 7.902 -33.551 1.00 97.44 415 GLN A N 1
ATOM 3416 C CA . GLN A 1 415 ? 17.299 8.591 -34.754 1.00 97.44 415 GLN A CA 1
ATOM 3417 C C . GLN A 1 415 ? 15.773 8.577 -34.845 1.00 97.44 415 GLN A C 1
ATOM 3419 O O . GLN A 1 415 ? 15.163 9.594 -35.172 1.00 97.44 415 GLN A O 1
ATOM 3424 N N . GLN A 1 416 ? 15.151 7.442 -34.527 1.00 95.62 416 GLN A N 1
ATOM 3425 C CA . GLN A 1 416 ? 13.698 7.339 -34.470 1.00 95.62 416 GLN A CA 1
ATOM 3426 C C . GLN A 1 416 ? 13.109 8.230 -33.364 1.00 95.62 416 GLN A C 1
ATOM 3428 O O . GLN A 1 416 ? 12.085 8.860 -33.605 1.00 95.62 416 GLN A O 1
ATOM 3433 N N . LEU A 1 417 ? 13.746 8.315 -32.187 1.00 96.12 417 LEU A N 1
ATOM 3434 C CA . LEU A 1 417 ? 13.333 9.221 -31.101 1.00 96.12 417 LEU A CA 1
ATOM 3435 C C . LEU A 1 417 ? 13.457 10.701 -31.501 1.00 96.12 417 LEU A C 1
ATOM 3437 O O . LEU A 1 417 ? 12.543 11.494 -31.287 1.00 96.12 417 LEU A O 1
ATOM 3441 N N . VAL A 1 418 ? 14.567 11.085 -32.140 1.00 97.19 418 VAL A N 1
ATOM 3442 C CA . VAL A 1 418 ? 14.746 12.436 -32.698 1.00 97.19 418 VAL A CA 1
ATOM 3443 C C . VAL A 1 418 ? 13.607 12.763 -33.662 1.00 97.19 418 VAL A C 1
ATOM 3445 O O . VAL A 1 418 ? 13.006 13.831 -33.568 1.00 97.19 418 VAL A O 1
ATOM 3448 N N . GLN A 1 419 ? 13.299 11.842 -34.575 1.00 96.25 419 GLN A N 1
ATOM 3449 C CA . GLN A 1 419 ? 12.265 12.044 -35.581 1.00 96.25 419 GLN A CA 1
ATOM 3450 C C . GLN A 1 419 ? 10.866 12.150 -34.953 1.00 96.25 419 GLN A C 1
ATOM 3452 O O . GLN A 1 419 ? 10.156 13.102 -35.271 1.00 96.25 419 GLN A O 1
ATOM 3457 N N . SER A 1 420 ? 10.501 11.273 -34.007 1.00 94.19 420 SER A N 1
ATOM 3458 C CA . SER A 1 420 ? 9.184 11.320 -33.351 1.00 94.19 420 SER A CA 1
ATOM 3459 C C . SER A 1 420 ? 8.936 12.647 -32.634 1.00 94.19 420 SER A C 1
ATOM 3461 O O . SER A 1 420 ? 7.853 13.214 -32.745 1.00 94.19 420 SER A O 1
ATOM 3463 N N . HIS A 1 421 ? 9.946 13.197 -31.958 1.00 95.31 421 HIS A N 1
ATOM 3464 C CA . HIS A 1 421 ? 9.815 14.497 -31.298 1.00 95.31 421 HIS A CA 1
ATOM 3465 C C . HIS A 1 421 ? 9.809 15.685 -32.268 1.00 95.31 421 HIS A C 1
ATOM 3467 O O . HIS A 1 421 ? 9.134 16.685 -32.014 1.00 95.31 421 HIS A O 1
ATOM 3473 N N . ILE A 1 422 ? 10.518 15.602 -33.397 1.00 96.38 422 ILE A N 1
ATOM 3474 C CA . ILE A 1 422 ? 10.399 16.616 -34.455 1.00 96.38 422 ILE A CA 1
ATOM 3475 C C . ILE A 1 422 ? 8.971 16.631 -35.021 1.00 96.38 422 ILE A C 1
ATOM 3477 O O . ILE A 1 422 ? 8.412 17.707 -35.260 1.00 96.38 422 ILE A O 1
ATOM 3481 N N . ASP A 1 423 ? 8.358 15.460 -35.189 1.00 94.69 423 ASP A N 1
ATOM 3482 C CA . ASP A 1 423 ? 7.017 15.325 -35.762 1.00 94.69 423 ASP A CA 1
ATOM 3483 C C . ASP A 1 423 ? 5.907 15.911 -34.872 1.00 94.69 423 ASP A C 1
ATOM 3485 O O . ASP A 1 423 ? 4.898 16.386 -35.403 1.00 94.69 423 ASP A O 1
ATOM 3489 N N . SER A 1 424 ? 6.127 16.009 -33.555 1.00 92.62 424 SER A N 1
ATOM 3490 C CA . SER A 1 424 ? 5.219 16.692 -32.618 1.00 92.62 424 SER A CA 1
ATOM 3491 C C . SER A 1 424 ? 5.180 18.222 -32.772 1.00 92.62 424 SER A C 1
ATOM 3493 O O . SER A 1 424 ? 4.299 18.883 -32.226 1.00 92.62 424 SER A O 1
ATOM 3495 N N . LYS A 1 425 ? 6.111 18.810 -33.539 1.00 93.44 425 LYS A N 1
ATOM 3496 C CA . LYS A 1 425 ? 6.084 20.205 -34.028 1.00 93.44 425 LYS A CA 1
ATOM 3497 C C . LYS A 1 425 ? 6.006 21.330 -32.983 1.00 93.44 425 LYS A C 1
ATOM 3499 O O . LYS A 1 425 ? 5.694 22.465 -33.350 1.00 93.44 425 LYS A O 1
ATOM 3504 N N . ASN A 1 426 ? 6.351 21.085 -31.724 1.00 95.12 426 ASN A N 1
ATOM 3505 C CA . ASN A 1 426 ? 6.426 22.124 -30.694 1.00 95.12 426 ASN A CA 1
ATOM 3506 C C . ASN A 1 426 ? 7.859 22.295 -30.159 1.00 95.12 426 ASN A C 1
ATOM 3508 O O . ASN A 1 426 ? 8.730 21.449 -30.363 1.00 95.12 426 ASN A O 1
ATOM 3512 N N . ARG A 1 427 ? 8.123 23.441 -29.517 1.00 95.25 427 ARG A N 1
ATOM 3513 C CA . ARG A 1 427 ? 9.476 23.800 -29.063 1.00 95.25 427 ARG A CA 1
ATOM 3514 C C . ARG A 1 427 ? 10.007 22.855 -27.987 1.00 95.25 427 ARG A C 1
ATOM 3516 O O . ARG A 1 427 ? 11.192 22.538 -28.001 1.00 95.25 427 ARG A O 1
ATOM 3523 N N . GLU A 1 428 ? 9.139 22.407 -27.091 1.00 96.44 428 GLU A N 1
ATOM 3524 C CA . GLU A 1 428 ? 9.495 21.480 -26.020 1.00 96.44 428 GLU A CA 1
ATOM 3525 C C . GLU A 1 428 ? 10.031 20.159 -26.585 1.00 96.44 428 GLU A C 1
ATOM 3527 O O . GLU A 1 428 ? 11.147 19.748 -26.259 1.00 96.44 428 GLU A O 1
ATOM 3532 N N . HIS A 1 429 ? 9.313 19.550 -27.529 1.00 95.94 429 HIS A N 1
ATOM 3533 C CA . HIS A 1 429 ? 9.779 18.334 -28.183 1.00 95.94 429 HIS A CA 1
ATOM 3534 C C . HIS A 1 429 ? 11.020 18.563 -29.046 1.00 95.94 429 HIS A C 1
ATOM 3536 O O . HIS A 1 429 ? 11.884 17.695 -29.083 1.00 95.94 429 HIS A O 1
ATOM 3542 N N . TYR A 1 430 ? 11.207 19.729 -29.673 1.00 97.25 430 TYR A N 1
ATOM 3543 C CA . TYR A 1 430 ? 12.478 20.017 -30.353 1.00 97.25 430 TYR A CA 1
ATOM 3544 C C . TYR A 1 430 ? 13.677 20.006 -29.398 1.00 97.25 430 TYR A C 1
ATOM 3546 O O . TYR A 1 430 ? 14.748 19.530 -29.775 1.00 97.25 430 TYR A O 1
ATOM 3554 N N . SER A 1 431 ? 13.499 20.474 -28.161 1.00 96.62 431 SER A N 1
ATOM 3555 C CA . SER A 1 431 ? 14.540 20.398 -27.134 1.00 96.62 431 SER A CA 1
ATOM 3556 C C . SER A 1 431 ? 14.826 18.946 -26.721 1.00 96.62 431 SER A C 1
ATOM 3558 O O . SER A 1 431 ? 15.987 18.551 -26.590 1.00 96.62 431 SER A O 1
ATOM 3560 N N . ILE A 1 432 ? 13.789 18.104 -26.594 1.00 96.19 432 ILE A N 1
ATOM 3561 C CA . ILE A 1 432 ? 13.953 16.654 -26.367 1.00 96.19 432 ILE A CA 1
ATOM 3562 C C . I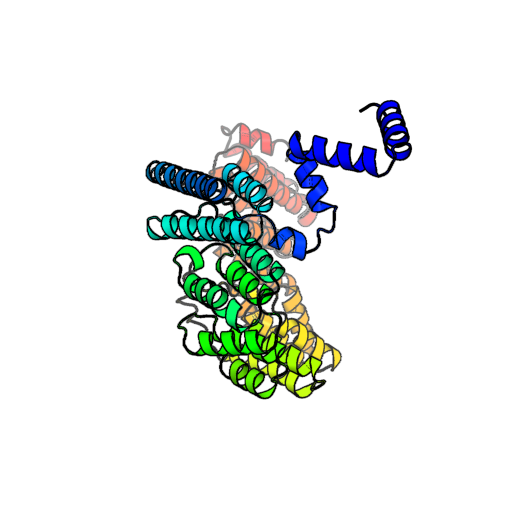LE A 1 432 ? 14.688 15.994 -27.549 1.00 96.19 432 ILE A C 1
ATOM 3564 O O . ILE A 1 432 ? 15.661 15.267 -27.351 1.00 96.19 432 ILE A O 1
ATOM 3568 N N . ALA A 1 433 ? 14.310 16.315 -28.789 1.00 97.44 433 ALA A N 1
ATOM 3569 C CA . ALA A 1 433 ? 14.980 15.822 -29.990 1.00 97.44 433 ALA A CA 1
ATOM 3570 C C . ALA A 1 433 ? 16.467 16.217 -30.023 1.00 97.44 433 ALA A C 1
ATOM 3572 O O . ALA A 1 433 ? 17.317 15.402 -30.379 1.00 97.44 433 ALA A O 1
ATOM 3573 N N . ALA A 1 434 ? 16.809 17.445 -29.620 1.00 97.94 434 ALA A N 1
ATOM 3574 C CA . ALA A 1 434 ? 18.198 17.888 -29.532 1.00 97.94 434 ALA A CA 1
ATOM 3575 C C . ALA A 1 434 ? 18.998 17.076 -28.494 1.00 97.94 434 ALA A C 1
ATOM 3577 O O . ALA A 1 434 ? 20.150 16.718 -28.753 1.00 97.94 434 ALA A O 1
ATOM 3578 N N . ARG A 1 435 ? 18.389 16.708 -27.355 1.00 97.62 435 ARG A N 1
ATOM 3579 C CA . ARG A 1 435 ? 19.018 15.814 -26.363 1.00 97.62 435 ARG A CA 1
ATOM 3580 C C . ARG A 1 435 ? 19.352 14.447 -26.963 1.00 97.62 435 ARG A C 1
ATOM 3582 O O . ARG A 1 435 ? 20.500 14.014 -26.864 1.00 97.62 435 ARG A O 1
ATOM 3589 N N . HIS A 1 436 ? 18.413 13.819 -27.670 1.00 97.94 436 HIS A N 1
ATOM 3590 C CA . HIS A 1 436 ? 18.652 12.535 -28.349 1.00 97.94 436 HIS A CA 1
ATOM 3591 C C . HIS A 1 436 ? 19.696 12.646 -29.469 1.00 97.94 436 HIS A C 1
ATOM 3593 O O . HIS A 1 436 ? 20.565 11.787 -29.611 1.00 97.94 436 HIS A O 1
ATOM 3599 N N . ALA A 1 437 ? 19.691 13.741 -30.235 1.00 98.19 437 ALA A N 1
ATOM 3600 C CA . ALA A 1 437 ? 20.712 13.997 -31.250 1.00 98.19 437 ALA A CA 1
ATOM 3601 C C . ALA A 1 437 ? 22.114 14.186 -30.638 1.00 98.19 437 ALA A C 1
ATOM 3603 O O . ALA A 1 437 ? 23.107 13.771 -31.238 1.00 98.19 437 ALA A O 1
ATOM 3604 N N . SER A 1 438 ? 22.207 14.752 -29.433 1.00 98.00 438 SER A N 1
ATOM 3605 C CA . SER A 1 438 ? 23.459 14.828 -28.673 1.00 98.00 438 SER A CA 1
ATOM 3606 C C . SER A 1 438 ? 23.988 13.441 -28.285 1.00 98.00 438 SER A C 1
ATOM 3608 O O . SER A 1 438 ? 25.192 13.191 -28.381 1.00 98.00 438 SER A O 1
ATOM 3610 N N . ALA A 1 439 ? 23.105 12.499 -27.934 1.00 97.94 439 ALA A N 1
ATOM 3611 C CA . ALA A 1 439 ? 23.502 11.109 -27.698 1.00 97.94 439 ALA A CA 1
ATOM 3612 C C . ALA A 1 439 ? 24.091 10.472 -28.972 1.00 97.94 439 ALA A C 1
ATOM 3614 O O . ALA A 1 439 ? 25.180 9.898 -28.931 1.00 97.94 439 ALA A O 1
ATOM 3615 N N . ILE A 1 440 ? 23.457 10.681 -30.134 1.00 98.19 440 ILE A N 1
ATOM 3616 C CA . ILE A 1 440 ? 23.984 10.236 -31.440 1.00 98.19 440 ILE A CA 1
ATOM 3617 C C . ILE A 1 440 ? 25.364 10.850 -31.725 1.00 98.19 440 ILE A C 1
ATOM 3619 O O . ILE A 1 440 ? 26.278 10.143 -32.155 1.00 98.19 440 ILE A O 1
ATOM 3623 N N . LYS A 1 441 ? 25.545 12.153 -31.463 1.00 98.06 441 LYS A N 1
ATOM 3624 C CA . LYS A 1 441 ? 26.843 12.839 -31.590 1.00 98.06 441 LYS A CA 1
ATOM 3625 C C . LYS A 1 441 ? 27.914 12.159 -30.746 1.00 98.06 441 LYS A C 1
ATOM 3627 O O . LYS A 1 441 ? 28.998 11.884 -31.254 1.00 98.06 441 LYS A O 1
ATOM 3632 N N . SER A 1 442 ? 27.607 11.880 -29.480 1.00 97.62 442 SER A N 1
ATOM 3633 C CA . SER A 1 442 ? 28.517 11.190 -28.563 1.00 97.62 442 SER A CA 1
ATOM 3634 C C . SER A 1 442 ? 28.934 9.822 -29.111 1.00 97.62 442 SER A C 1
ATOM 3636 O O . SER A 1 442 ? 30.120 9.506 -29.142 1.00 97.62 442 SER A O 1
ATOM 3638 N N . ILE A 1 443 ? 27.993 9.046 -29.655 1.00 97.94 443 ILE A N 1
ATOM 3639 C CA . ILE A 1 443 ? 28.294 7.741 -30.254 1.00 97.94 443 ILE A CA 1
ATOM 3640 C C . ILE A 1 443 ? 29.238 7.882 -31.460 1.00 97.94 443 ILE A C 1
ATOM 3642 O O . ILE A 1 443 ? 30.277 7.221 -31.510 1.00 97.94 443 ILE A O 1
ATOM 3646 N N . TYR A 1 444 ? 28.936 8.769 -32.411 1.00 98.06 444 TYR A N 1
ATOM 3647 C CA . TYR A 1 444 ? 29.799 8.968 -33.581 1.00 98.06 444 TYR A CA 1
ATOM 3648 C C . TYR A 1 444 ? 31.202 9.448 -33.209 1.00 98.06 444 TYR A C 1
ATOM 3650 O O . TYR A 1 444 ? 32.181 8.960 -33.766 1.00 98.06 444 TYR A O 1
ATOM 3658 N N . LEU A 1 445 ? 31.311 10.397 -32.278 1.00 97.00 445 LEU A N 1
ATOM 3659 C CA . LEU A 1 445 ? 32.595 11.000 -31.927 1.00 97.00 445 LEU A CA 1
ATOM 3660 C C . LEU A 1 445 ? 33.432 10.116 -31.004 1.00 97.00 445 LEU A C 1
ATOM 3662 O O . LEU A 1 445 ? 34.638 10.032 -31.201 1.00 97.00 445 LEU A O 1
ATOM 3666 N N . SER A 1 446 ? 32.815 9.476 -30.012 1.00 96.00 446 SER A N 1
ATOM 3667 C CA . SER A 1 446 ? 33.536 8.773 -28.945 1.00 96.00 446 SER A CA 1
ATOM 3668 C C . SER A 1 446 ? 33.590 7.259 -29.128 1.00 96.00 446 SER A C 1
ATOM 3670 O O . SER A 1 446 ? 34.548 6.646 -28.668 1.00 96.00 446 SER A O 1
ATOM 3672 N N . VAL A 1 447 ? 32.598 6.646 -29.783 1.00 96.19 447 VAL A N 1
ATOM 3673 C CA . VAL A 1 447 ? 32.571 5.188 -30.013 1.00 96.19 447 VAL A CA 1
ATOM 3674 C C . VAL A 1 447 ? 33.112 4.853 -31.401 1.00 96.19 447 VAL A C 1
ATOM 3676 O O . VAL A 1 447 ? 34.002 4.017 -31.527 1.00 96.19 447 VAL A O 1
ATOM 3679 N N . LEU A 1 448 ? 32.618 5.531 -32.442 1.00 95.88 448 LEU A N 1
ATOM 3680 C CA . LEU A 1 448 ? 33.011 5.257 -33.832 1.00 95.88 448 LEU A CA 1
ATOM 3681 C C . LEU A 1 448 ? 34.227 6.067 -34.310 1.00 95.88 448 LEU A C 1
ATOM 3683 O O . LEU A 1 448 ? 34.849 5.691 -35.299 1.00 95.88 448 LEU A O 1
ATOM 3687 N N . ASN A 1 449 ? 34.570 7.168 -33.630 1.00 96.69 449 ASN A N 1
ATOM 3688 C CA . ASN A 1 449 ? 35.557 8.159 -34.085 1.00 96.69 449 ASN A CA 1
ATOM 3689 C C . ASN A 1 449 ? 35.287 8.692 -35.514 1.00 96.69 449 ASN A C 1
ATOM 3691 O O . ASN A 1 449 ? 36.213 9.055 -36.240 1.00 96.69 449 ASN A O 1
ATOM 3695 N N . ASP A 1 450 ? 34.015 8.777 -35.915 1.00 97.44 450 ASP A N 1
ATOM 3696 C CA . ASP A 1 450 ? 33.571 9.232 -37.237 1.00 97.44 450 ASP A CA 1
ATOM 3697 C C . ASP A 1 450 ? 32.844 10.582 -37.141 1.00 97.44 450 ASP A C 1
ATOM 3699 O O . ASP A 1 450 ? 31.613 10.697 -37.173 1.00 97.44 450 ASP A O 1
ATOM 3703 N N . SER A 1 451 ? 33.636 11.648 -37.033 1.00 97.06 451 SER A N 1
ATOM 3704 C CA . SER A 1 451 ? 33.115 13.018 -37.023 1.00 97.06 451 SER A CA 1
ATOM 3705 C C . SER A 1 451 ? 32.436 13.407 -38.338 1.00 97.06 451 SER A C 1
ATOM 3707 O O . SER A 1 451 ? 31.521 14.234 -38.331 1.00 97.06 451 SER A O 1
ATOM 3709 N N . ALA A 1 452 ? 32.823 12.796 -39.462 1.00 97.75 452 ALA A N 1
ATOM 3710 C CA . ALA A 1 452 ? 32.245 13.083 -40.767 1.00 97.75 452 ALA A CA 1
ATOM 3711 C C . ALA A 1 452 ? 30.814 12.534 -40.889 1.00 97.75 452 ALA A C 1
ATOM 3713 O O . ALA A 1 452 ? 29.942 13.211 -41.439 1.00 97.75 452 ALA A O 1
ATOM 3714 N N . ALA A 1 453 ? 30.534 11.337 -40.366 1.00 96.81 453 ALA A N 1
ATOM 3715 C CA . ALA A 1 453 ? 29.178 10.792 -40.307 1.00 96.81 453 ALA A CA 1
ATOM 3716 C C . ALA A 1 453 ? 28.253 11.627 -39.414 1.00 96.81 453 ALA A C 1
ATOM 3718 O O . ALA A 1 453 ? 27.140 11.945 -39.841 1.00 96.81 453 ALA A O 1
ATOM 3719 N N . TRP A 1 454 ? 28.730 12.084 -38.250 1.00 97.75 454 TRP A N 1
ATOM 3720 C CA . TRP A 1 454 ? 27.980 13.034 -37.420 1.00 97.75 454 TRP A CA 1
ATOM 3721 C C . TRP A 1 454 ? 27.631 14.316 -38.188 1.00 97.75 454 TRP A C 1
ATOM 3723 O O . TRP A 1 454 ? 26.467 14.718 -38.223 1.00 97.75 454 TRP A O 1
ATOM 3733 N N . GLN A 1 455 ? 28.618 14.933 -38.851 1.00 97.62 455 GLN A N 1
ATOM 3734 C CA . GLN A 1 455 ? 28.394 16.164 -39.616 1.00 97.62 455 GLN A CA 1
ATOM 3735 C C . GLN A 1 455 ? 27.375 15.968 -40.741 1.00 97.62 455 GLN A C 1
ATOM 3737 O O . GLN A 1 455 ? 26.541 16.846 -40.972 1.00 97.62 455 GLN A O 1
ATOM 3742 N N . ARG A 1 456 ? 27.388 14.809 -41.410 1.00 98.00 456 ARG A N 1
ATOM 3743 C CA . ARG A 1 456 ? 26.375 14.462 -42.418 1.00 98.00 456 ARG A CA 1
ATOM 3744 C C . ARG A 1 456 ? 24.981 14.362 -41.805 1.00 98.00 456 ARG A C 1
ATOM 374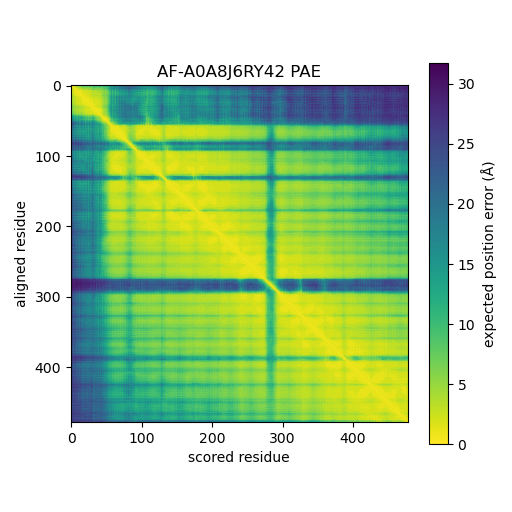6 O O . ARG A 1 456 ? 24.061 14.984 -42.325 1.00 98.00 456 ARG A O 1
ATOM 3753 N N . TYR A 1 457 ? 24.838 13.641 -40.696 1.00 97.81 457 TYR A N 1
ATOM 3754 C CA . TYR A 1 457 ? 23.557 13.462 -40.013 1.00 97.81 457 TYR A CA 1
ATOM 3755 C C . TYR A 1 457 ? 22.934 14.793 -39.559 1.00 97.81 457 TYR A C 1
ATOM 3757 O O . TYR A 1 457 ? 21.784 15.087 -39.887 1.00 97.81 457 TYR A O 1
ATOM 3765 N N . ILE A 1 458 ? 23.695 15.639 -38.854 1.00 97.31 458 ILE A N 1
ATOM 3766 C CA . ILE A 1 458 ? 23.170 16.916 -38.345 1.00 97.31 458 ILE A CA 1
ATOM 3767 C C . ILE A 1 458 ? 22.850 17.903 -39.477 1.00 97.31 458 ILE A C 1
ATOM 3769 O O . ILE A 1 458 ? 21.852 18.626 -39.419 1.00 97.31 458 ILE A O 1
ATOM 3773 N N . THR A 1 459 ? 23.670 17.912 -40.534 1.00 97.19 459 THR A N 1
ATOM 3774 C CA . THR A 1 459 ? 23.441 18.741 -41.725 1.00 97.19 459 THR A CA 1
ATOM 3775 C C . THR A 1 459 ? 22.164 18.318 -42.443 1.00 97.19 459 THR A C 1
ATOM 3777 O O . THR A 1 459 ? 21.363 19.181 -42.798 1.00 97.19 459 THR A O 1
ATOM 3780 N N . ASP A 1 460 ? 21.939 17.014 -42.604 1.00 97.56 460 ASP A N 1
ATOM 3781 C CA . ASP A 1 460 ? 20.727 16.470 -43.216 1.00 97.56 460 ASP A CA 1
ATOM 3782 C C . ASP A 1 460 ? 19.460 16.888 -42.447 1.00 97.56 460 ASP A C 1
ATOM 3784 O O . ASP A 1 460 ? 18.516 17.397 -43.051 1.00 97.56 460 ASP A O 1
ATOM 3788 N N . ILE A 1 461 ? 19.458 16.807 -41.109 1.00 96.50 461 ILE A N 1
ATOM 3789 C CA . ILE A 1 461 ? 18.326 17.296 -40.297 1.00 96.50 461 ILE A CA 1
ATOM 3790 C C . ILE A 1 461 ? 18.070 18.787 -40.543 1.00 96.50 461 ILE A C 1
ATOM 3792 O O . ILE A 1 461 ? 16.932 19.194 -40.801 1.00 96.50 461 ILE A O 1
ATOM 3796 N N . ARG A 1 462 ? 19.119 19.619 -40.500 1.00 95.50 462 ARG A N 1
ATOM 3797 C CA . ARG A 1 462 ? 18.980 21.069 -40.712 1.00 95.50 462 ARG A CA 1
ATOM 3798 C C . ARG A 1 462 ? 18.448 21.390 -42.114 1.00 95.50 462 ARG A C 1
ATOM 3800 O O . ARG A 1 462 ? 17.661 22.327 -42.253 1.00 95.50 462 ARG A O 1
ATOM 3807 N N . GLN A 1 463 ? 18.834 20.610 -43.125 1.00 96.81 463 GLN A N 1
ATOM 3808 C CA . GLN A 1 463 ? 18.374 20.757 -44.509 1.00 96.81 463 GLN A CA 1
ATOM 3809 C C . GLN A 1 463 ? 16.943 20.261 -44.736 1.00 96.81 463 GLN A C 1
ATOM 3811 O O . GLN A 1 463 ? 16.233 20.864 -45.539 1.00 96.81 463 GLN A O 1
ATOM 3816 N N . ARG A 1 464 ? 16.500 19.208 -44.034 1.00 97.12 464 ARG A N 1
ATOM 3817 C CA . ARG A 1 464 ? 15.122 18.692 -44.117 1.00 97.12 464 ARG A CA 1
ATOM 3818 C C . ARG A 1 464 ? 14.095 19.636 -43.491 1.00 97.12 464 ARG A C 1
ATOM 3820 O O . ARG A 1 464 ? 12.984 19.750 -44.005 1.00 97.12 464 ARG A O 1
ATOM 3827 N N . TYR A 1 465 ? 14.473 20.377 -42.446 1.00 96.12 465 TYR A N 1
ATOM 3828 C CA . TYR A 1 465 ? 13.565 21.270 -41.709 1.00 96.12 465 TYR A CA 1
ATOM 3829 C C . TYR A 1 465 ? 14.000 22.751 -41.709 1.00 96.12 465 TYR A C 1
ATOM 3831 O O . TYR A 1 465 ? 14.069 23.383 -40.649 1.00 96.12 465 TYR A O 1
ATOM 3839 N N . PRO A 1 466 ? 14.248 23.384 -42.873 1.00 95.12 466 PRO A N 1
ATOM 3840 C CA . PRO A 1 466 ? 14.855 24.717 -42.944 1.00 95.12 466 PRO A CA 1
ATOM 3841 C C . PRO A 1 466 ? 13.921 25.831 -42.445 1.00 95.12 466 PRO A C 1
ATOM 3843 O O . PRO A 1 466 ? 14.367 26.922 -42.099 1.00 95.12 466 PRO A O 1
ATOM 3846 N N . ARG A 1 467 ? 12.607 25.571 -42.407 1.00 95.94 467 ARG A N 1
ATOM 3847 C CA . ARG A 1 467 ? 11.576 26.529 -41.972 1.00 95.94 467 ARG A CA 1
ATOM 3848 C C . ARG A 1 467 ? 11.221 26.415 -40.485 1.00 95.94 467 ARG A C 1
ATOM 3850 O O . ARG A 1 467 ? 10.505 27.271 -39.973 1.00 95.94 467 ARG A O 1
ATOM 3857 N N . HIS A 1 468 ? 11.734 25.406 -39.779 1.00 95.19 468 HIS A N 1
ATOM 3858 C CA . HIS A 1 468 ? 11.447 25.178 -38.362 1.00 95.19 468 HIS A CA 1
ATOM 3859 C C . HIS A 1 468 ? 12.444 25.957 -37.492 1.00 95.19 468 HIS A C 1
ATOM 3861 O O . HIS A 1 468 ? 13.399 25.389 -36.976 1.00 95.19 468 HIS A O 1
ATOM 3867 N N . ARG A 1 469 ? 12.251 27.278 -37.346 1.00 96.00 469 ARG A N 1
ATOM 3868 C CA . ARG A 1 469 ? 13.214 28.161 -36.649 1.00 96.00 469 ARG A CA 1
ATOM 3869 C C . ARG A 1 469 ? 13.567 27.686 -35.237 1.00 96.00 469 ARG A C 1
ATOM 3871 O O . ARG A 1 469 ? 14.747 27.600 -34.927 1.00 96.00 469 ARG A O 1
ATOM 3878 N N . ALA A 1 470 ? 12.565 27.320 -34.437 1.00 95.12 470 ALA A N 1
ATOM 3879 C CA . ALA A 1 470 ? 12.784 26.818 -33.080 1.00 95.12 470 ALA A CA 1
ATOM 3880 C C . ALA A 1 470 ? 13.640 25.538 -33.076 1.00 95.12 470 ALA A C 1
ATOM 3882 O O . ALA A 1 470 ? 14.606 25.456 -32.332 1.00 95.12 470 ALA A O 1
ATOM 3883 N N . LEU A 1 471 ? 13.372 24.584 -33.976 1.00 95.56 471 LEU A N 1
ATOM 3884 C CA . LEU A 1 471 ? 14.200 23.381 -34.128 1.00 95.56 471 LEU A CA 1
ATOM 3885 C C . LEU A 1 471 ? 15.653 23.727 -34.495 1.00 95.56 471 LEU A C 1
ATOM 3887 O O . LEU A 1 471 ? 16.587 23.184 -33.916 1.00 95.56 471 LEU A O 1
ATOM 3891 N N . GLN A 1 472 ? 15.853 24.651 -35.439 1.00 95.88 472 GLN A N 1
ATOM 3892 C CA . GLN A 1 472 ? 17.191 25.093 -35.854 1.00 95.88 472 GLN A CA 1
ATOM 3893 C C . GLN A 1 472 ? 17.964 25.763 -34.709 1.00 95.88 472 GLN A C 1
ATOM 3895 O O . GLN A 1 472 ? 19.187 25.648 -34.651 1.00 95.88 472 GLN A O 1
ATOM 3900 N N . GLU A 1 473 ? 17.270 26.480 -33.822 1.00 96.06 473 GLU A N 1
ATOM 3901 C CA . GLU A 1 473 ? 17.856 27.091 -32.627 1.00 96.06 473 GLU A CA 1
ATOM 3902 C C . GLU A 1 473 ? 18.308 26.033 -31.620 1.00 96.06 473 GLU A C 1
ATOM 3904 O O . GLU A 1 473 ? 19.481 26.051 -31.245 1.00 96.06 473 GLU A O 1
ATOM 3909 N N . GLU A 1 474 ? 17.440 25.078 -31.264 1.00 97.00 474 GLU A N 1
ATOM 3910 C CA . GLU A 1 474 ? 17.785 23.979 -30.344 1.00 97.00 474 GLU A CA 1
ATOM 3911 C C . GLU A 1 474 ? 18.969 23.149 -30.883 1.00 97.00 474 GLU A C 1
ATOM 3913 O O . GLU A 1 474 ? 19.874 22.766 -30.145 1.00 97.00 474 GLU A O 1
ATOM 3918 N N . PHE A 1 475 ? 19.031 22.936 -32.202 1.00 95.56 475 PHE A N 1
ATOM 3919 C CA . PHE A 1 475 ? 20.087 22.145 -32.838 1.00 95.56 475 PHE A CA 1
ATOM 3920 C C . PHE A 1 475 ? 21.379 22.933 -33.088 1.00 95.56 475 PHE A C 1
ATOM 3922 O O . PHE A 1 475 ? 22.369 22.330 -33.493 1.00 95.56 475 PHE A O 1
ATOM 3929 N N . ARG A 1 476 ? 21.424 24.259 -32.886 1.00 91.50 476 ARG A N 1
ATOM 3930 C CA . ARG A 1 476 ? 22.602 25.099 -33.201 1.00 91.50 476 ARG A CA 1
ATOM 3931 C C . ARG A 1 476 ? 23.831 24.761 -32.346 1.00 91.50 476 ARG A C 1
ATOM 3933 O O . ARG A 1 476 ? 24.949 24.953 -32.812 1.00 91.50 476 ARG A O 1
ATOM 3940 N N . GLY A 1 477 ? 23.621 24.276 -31.119 1.00 84.31 477 GLY A N 1
ATOM 3941 C CA . GLY A 1 477 ? 24.685 23.910 -30.171 1.00 84.31 477 GLY A CA 1
ATOM 3942 C C . GLY A 1 477 ? 25.286 22.511 -30.371 1.00 84.31 477 GLY A C 1
ATOM 3943 O O . GLY A 1 477 ? 26.250 22.159 -29.689 1.00 84.31 477 GLY A O 1
ATOM 3944 N N . LEU A 1 478 ? 24.729 21.719 -31.293 1.00 87.62 478 LEU A N 1
ATOM 3945 C CA . LEU A 1 478 ? 25.184 20.370 -31.642 1.00 87.62 478 LEU A CA 1
ATOM 3946 C C . LEU A 1 478 ? 26.103 20.404 -32.866 1.00 87.62 478 LEU A C 1
ATOM 3948 O O . LEU A 1 478 ? 27.143 19.700 -32.798 1.00 87.62 478 LEU A O 1
#

Nearest PDB structures (foldseek):
  6eou-assembly1_A  TM=3.177E-01  e=1.247E-03  Homo sapiens
  7n61-assembly1_1F  TM=2.395E-01  e=4.616E-02  Chlamydomonas reinhardtii
  3q15-assembly1_A-2  TM=2.124E-01  e=1.779E-01  Bacillus subtilis
  6u3w-assembly1_B  TM=1.889E-01  e=7.714E+00  Saccharomyces cerevisiae S288C

Foldseek 3Di:
DPPVVVVVVVVVLVPDDPVRNVVVLVVCLVPPVVSVLVCVVPDDDDLVVLVPDPDDVPVLVVLLVQLLVLLVVVLVVVVVPVPDPPPPDPPPDPVSLVVSLSVLVSHRLVSSLSNLVSNLVSVLVSLVVDPDQPDVVSNLVSLLSNLVSLLSNVDDLVVCLVVLVSLLVCLPGSCVVHDCNNVSSLNSLVSNDDDLSSLVSLLVVLVPDPRPCSLVSNLVSCVVNVVPPVNCVSLVVDPDDLVSLCVQLVVCVVVVNNVVSLVSLVVVLVVVVVPPDDPPVPPPVPDDPQLQCLLVRPSLVVQLVVCVVVVVLPSNLVSLLSCLQSHALAPVSLVSNCVSCVVVVNNVVSVVSSLVSNPVPLQRNLVNCLVVVVLVVLLVSLVVCLPPPVCLVSLQSSLVSCCQPCVVSSLVSLVSQLVVLVVVLDLVSLLVSLVSLVVNCCSCCPRVVHVVVNVVVLVVVCVVCVPSVSSCVSNVVD

pLDDT: mean 89.55, std 13.16, range [37.56, 98.5]

Sequence (478 aa):
MDANTSTALEQALTAMSHQELLNLIINLSSIEADFRRILLANVSISPQILQQQPVSPQVVKQFKRDISKFFDELEERGRYDDYYDNEYDESEEYSELEILLENARTLNLVDQMDVFWHIAICGNEVFEEGEFFIGTPQIEEAICLYGEAVTKLDLPHQQKHNYFDVLIDALSWAICGYGEVTEAIEEALDKICTVPEDFRYLIQKFENSDYERSSDLIAQYYLELGDDENYLRVRQANLEKETDYLQLAEFWQQKGDREKHLETLEQWVSDLVNRKAPPQSQLNYLFAPRYSSLEDSPILKRLAEHYRQQQDDENYCRILMTLAQFGKTTLDLYKQIETLGAKLGNWQELKLKLIEFAQVSSTNVAEIYLYEQDWDAAVQLAQQRANSYYEESLRILVAEGVKQHRTEASIQIYQQLVQSHIDSKNREHYSIAARHASAIKSIYLSVLNDSAAWQRYITDIRQRYPRHRALQEEFRGL